Protein 5HAM (pdb70)

B-factor: mean 42.07, std 16.74, range [14.63, 111.94]

Sequence (520 aa):
DYWYTENEITHLLTAQLDEKKFSVQPAITFRNTALTEEMLKDYTAKGEEKNKILAEVQETIKIANLIPDKEERALMLGDAKKREEILKLSDAEREKLKNDLLRGGEAQQQINEDILNRATKDIKDNGKEAAVIPIEMGYGHWTVLVAKYDKKDNQIILTFNDSLGNSINYDGQKLPKLIDKTLGNLPNKPIIIDEQTKQQTDQSACGVFTVDNGIKIAKGQAILSTEESKGEKGLRLREHHAQILTDAMFKQDAQWIRQQDYWYTENEITHLLTAQLDEKKFSVQPAITFRNTALTEEMLKDYTAKGEEKNKILAEVQETIKIANLIPDKEERALMLGDAKKREEILKLSDAEREKLKNDLLRGGEAQQQINEDILNRATKDIKDNGKEAAVIPIEMGYGHWTVLVAKYDKKDNQIILTFNDSLGNSINYDGQKLPKLIDKTLGNLPNKPIIIDEQTKQQTDQSACGVFTVDNGIKIAKGQAILSTEESKGEKGLRLREHHAQILTDAMFKQDAQWIRQQ

InterPro domains:
  IPR038765 Papain-like cysteine peptidase superfamily [SSF54001] (533-668)
  IPR054022 RickCE N-terminal domain [PF22189] (1-162)
  IPR054759 RickCE-like, catalytic domain [PF22179] (551-653)

Organism: Rickettsia bellii (strain RML369-C) (NCBI:txid336407)

Radius of gyration: 22.66 Å; Cα contacts (8 Å, |Δi|>4): 918; chains: 2; bounding box: 70×57×57 Å

Solvent-accessible surface area: 21965 Å² total; per-residue (Å²): 3,64,22,7,29,23,9,8,0,11,9,1,0,78,65,52,10,73,73,178,90,10,16,29,10,31,9,0,26,30,72,36,11,12,5,20,61,66,27,8,103,15,14,48,8,99,56,135,119,49,88,55,22,39,51,95,0,73,88,44,25,130,113,4,70,76,31,133,74,76,109,44,79,37,9,6,14,33,12,4,86,14,22,31,40,4,4,129,60,71,59,65,65,0,63,117,10,27,65,20,12,8,100,2,5,29,9,12,44,68,16,6,20,30,3,0,68,106,0,7,30,7,10,81,110,72,70,49,90,0,0,0,0,0,0,31,0,5,52,6,4,8,1,0,0,0,0,54,51,54,97,125,90,62,23,3,48,0,15,0,1,0,2,23,35,15,40,9,72,20,7,6,54,18,0,24,116,15,4,97,117,22,2,34,148,46,114,57,72,21,80,66,79,32,62,123,22,105,9,42,85,71,10,20,4,0,1,1,0,2,0,16,1,0,14,57,10,1,94,58,106,93,16,16,45,57,124,103,2,127,73,32,59,5,94,136,12,20,110,81,2,8,107,33,3,82,120,82,63,73,80,21,5,57,12,0,122,77,155,88,8,66,24,9,29,25,9,5,0,15,7,0,0,69,57,53,7,96,79,74,21,18,13,33,10,36,9,0,26,26,70,28,14,12,4,22,92,116,27,2,72,14,17,70,1,132,47,82,84,38,92,50,16,36,58,96,0,73,107,23,24,147,84,2,69,142,22,137,65,153,90,46,78,17,2,8,22,40,15,5,100,16,25,26,44,4,4,126,59,56,49,77,71,0,76,94,10,31,61,16,9,8,96,1,6,34,7,12,51,76,12,5,23,34,3,0,69,23,0,13,127,33,9,82,99,85,65,42,120,0,0,0,0,0,0,31,1,2,56,6,5,8,0,0,0,0,1,58,53,70,83,103,54,57,32,2,36,0,6,0,1,1,2,30,12,36,32,9,76,19,6,4,62,18,0,32,69,6,5,85,113,16,3,28,128,44,109,53,150,13,79,64,77,44,75,104,22,101,9,37,91,75,12,20,8,0,2,0,0,2,0,13,0,0,10,46,7,6,92,65,94,93,21,14,41,72,145,99,0,62,67,109,73,7,78,148,15,16,99,89,1,15,123,47,6,81,116,73,65,65,75,18,7,62,14,1,83,62,77,95

Foldseek 3Di:
DLQDDQVLLQLLQVLLDDVLAEAEFRAQEDALDDDDPVVLCLQQPDDPSLVVVLVVLVVQLVCLCVPPPPVSSCVSNVVSVVSNVSSPDDSVVSVVVSVVVVVVVVVSLVVNLVRVVVQVCCQPPVNHQKYKHWYHNHVSQIWIKIWGADPVVRAIEIEIEGQLQDWCCPRNNVPVVSQCVRQVVPPDRHHYHTPSAHQDNDSSLRSLQRNQVRSQVSVVHDGQHNVNSPDCVSVVSLQVSLVSCVVPPNVSSVVSVDDD/DLFADQVLLQVLQVLLDDVLQEAEFRAQEDAQDDDDPVVLCLLVPDDVRLVVVLVVLVVQLVVLCPPPDPVSSCVSNVVSVVSNVSSVDDSVVSVVVSVVVVVVVVVSLVVNLVRVVVQVCCQQPVVHQKYKHWYHHYVLQIWIWMWGADPVVREIEIEIEGQLQDWCCPNNNVRVVSQCVRPVPPPDGHHYHTPSAHQDNDSSLRSLQRNQVRSQVSVVHDGQHNVSSDDCVSVVSLLVSLVSCVVPPNVSSVVNPDDD

Secondary structure (DSSP, 8-state):
--S--HHHHHHHHHHTS-TTTEEEPPPEE--SSPP-HHHHHHHH--HHHHHHHHHHHHHHHHHHTT-SSHHHHHHHHHHHHHHHHHHHS-HHHHHHHHHHHHHHHHHHHHHHHHHHHHHHHHHHHS--SEEEEEEESSTT-EEEEEEEEETTTTEEEEEEE-TTS--TTHHHHHHHHHHHHHHTTSSSPPEEEE--------GGGHHHHHHHHHHHHHTTPPPPPHHHHTTTHHHHHHHHHHHHHHTT-HHHHHHHH---/--S--HHHHHHHHHHHS-TTTEEEPPPEE--SS---HHHHHHHH--THHHHHHHHHHHHHHHHHTT-SSHHHHHHHHHHHHHHHHHTTS-HHHHHHHHHHHHHHHHHHHHHHHHHHHHHHHHHHTS--SEEEEEEESSTT-EEEEEEEEETTTTEEEEEEE-TT---TTHHHHHHHHHHHHHHTTSSSPPEEEE------S-GGGHHHHHHHHHHHHHTT-PPPPTTTTSTTHHHHHHHHHHHHHHTT-HHHHHHHT---

Nearest PDB structures (foldseek):
  5ham-assembly2_B  TM=1.001E+00  e=1.033E-43  Rickettsia bellii
  8efx-assembly1_A  TM=8.939E-01  e=8.221E-10  Orientia tsutsugamushi
  6ups-assembly1_A  TM=8.902E-01  e=2.691E-09  Orientia tsutsugamushi str. Ikeda
  6upu-assembly4_M  TM=8.590E-01  e=1.948E-09  Orientia tsutsugamushi str. Ikeda
  7fiu-assembly1_A  TM=6.830E-01  e=1.889E-04  Wolbachia endosymbiont of Drosophila melanogaster

Structure (mmCIF, N/CA/C/O backbone):
data_5HAM
#
_entry.id   5HAM
#
_cell.length_a   173.496
_cell.length_b   173.496
_cell.length_c   55.516
_cell.angle_alpha   90.00
_cell.angle_beta   90.00
_cell.angle_gamma   120.00
#
_symmetry.space_group_name_H-M   'H 3'
#
loop_
_entity.id
_entity.type
_entity.pdbx_description
1 polymer RickCE
2 water water
#
loop_
_atom_site.group_PDB
_atom_site.id
_atom_site.type_symbol
_atom_site.label_atom_id
_atom_site.label_alt_id
_atom_site.label_comp_id
_atom_site.label_asym_id
_atom_site.label_entity_id
_atom_site.label_seq_id
_atom_site.pdbx_PDB_ins_code
_atom_site.Cartn_x
_atom_site.Cartn_y
_atom_site.Cartn_z
_atom_site.occupancy
_atom_site.B_iso_or_equiv
_atom_site.auth_seq_id
_atom_site.auth_comp_id
_atom_site.auth_asym_id
_atom_site.auth_atom_id
_atom_site.pdbx_PDB_model_num
ATOM 1 N N . ASP A 1 6 ? -31.245 -10.562 -9.797 1.00 45.09 423 ASP A N 1
ATOM 2 C CA . ASP A 1 6 ? -30.584 -9.261 -9.809 1.00 59.57 423 ASP A CA 1
ATOM 3 C C . ASP A 1 6 ? -31.624 -8.144 -9.775 1.00 64.74 423 ASP A C 1
ATOM 4 O O . ASP A 1 6 ? -32.060 -7.716 -8.706 1.00 68.90 423 ASP A O 1
ATOM 9 N N . TYR A 1 7 ? -32.027 -7.676 -10.949 1.00 57.97 424 TYR A N 1
ATOM 10 C CA . TYR A 1 7 ? -33.241 -6.893 -11.021 1.00 42.83 424 TYR A CA 1
ATOM 11 C C . TYR A 1 7 ? -34.416 -7.719 -10.480 1.00 38.35 424 TYR A C 1
ATOM 12 O O . TYR A 1 7 ? -35.242 -7.192 -9.750 1.00 40.58 424 TYR A O 1
ATOM 21 N N . TRP A 1 8 ? -34.474 -9.010 -10.817 1.00 28.35 425 TRP A N 1
ATOM 22 C CA . TRP A 1 8 ? -35.638 -9.827 -10.473 1.00 27.48 425 TRP A CA 1
ATOM 23 C C . TRP A 1 8 ? -35.712 -10.098 -8.985 1.00 29.84 425 TRP A C 1
ATOM 24 O O . TRP A 1 8 ? -34.770 -10.614 -8.401 1.00 35.23 425 TRP A O 1
ATOM 35 N N . TYR A 1 9 ? -36.840 -9.737 -8.381 1.00 29.15 426 TYR A N 1
ATOM 36 C CA . TYR A 1 9 ? -37.075 -9.987 -6.964 1.00 30.84 426 TYR A CA 1
ATOM 37 C C . TYR A 1 9 ? -37.180 -11.476 -6.704 1.00 25.92 426 TYR A C 1
ATOM 38 O O . TYR A 1 9 ? -37.712 -12.222 -7.523 1.00 31.27 426 TYR A O 1
ATOM 47 N N . THR A 1 10 ? -36.707 -11.903 -5.546 1.00 24.71 427 THR A N 1
ATOM 48 C CA . THR A 1 10 ? -36.976 -13.256 -5.103 1.00 30.17 427 THR A CA 1
ATOM 49 C C . THR A 1 10 ? -38.035 -13.191 -4.011 1.00 33.43 427 THR A C 1
ATOM 50 O O . THR A 1 10 ? -38.370 -12.105 -3.527 1.00 39.54 427 THR A O 1
ATOM 54 N N . GLU A 1 11 ? -38.555 -14.352 -3.627 1.00 26.06 428 GLU A N 1
ATOM 55 C CA . GLU A 1 11 ? -39.577 -14.441 -2.590 1.00 28.42 428 GLU A CA 1
ATOM 56 C C . GLU A 1 11 ? -39.123 -13.772 -1.293 1.00 30.12 428 GLU A C 1
ATOM 57 O O . GLU A 1 11 ? -39.928 -13.247 -0.529 1.00 34.23 428 GLU A O 1
ATOM 63 N N . ASN A 1 12 ? -37.819 -13.797 -1.064 1.00 30.65 429 ASN A N 1
ATOM 64 C CA . ASN A 1 12 ? -37.245 -13.291 0.155 1.00 34.82 429 ASN A CA 1
ATOM 65 C C . ASN A 1 12 ? -37.490 -11.796 0.301 1.00 34.20 429 ASN A C 1
ATOM 66 O O . ASN A 1 12 ? -37.924 -11.337 1.351 1.00 33.94 429 ASN A O 1
ATOM 71 N N . GLU A 1 13 ? -37.241 -11.046 -0.766 1.00 34.33 430 GLU A N 1
ATOM 72 C CA . GLU A 1 13 ? -37.482 -9.610 -0.748 1.00 36.08 430 GLU A CA 1
ATOM 73 C C . GLU A 1 13 ? -38.956 -9.299 -0.677 1.00 30.61 430 GLU A C 1
ATOM 74 O O . GLU A 1 13 ? -39.374 -8.413 0.063 1.00 31.31 430 GLU A O 1
ATOM 80 N N . ILE A 1 14 ? -39.737 -10.006 -1.479 1.00 25.39 431 ILE A N 1
ATOM 81 C CA . ILE A 1 14 ? -41.166 -9.748 -1.538 1.00 27.52 431 ILE A CA 1
ATOM 82 C C . ILE A 1 14 ? -41.766 -9.896 -0.135 1.00 31.13 431 ILE A C 1
ATOM 83 O O . ILE A 1 14 ? -42.484 -9.025 0.342 1.00 33.80 431 ILE A O 1
ATOM 88 N N . THR A 1 15 ? -41.404 -10.986 0.528 1.00 28.98 432 THR A N 1
ATOM 89 C CA . THR A 1 15 ? -41.857 -11.290 1.880 1.00 31.46 432 THR A CA 1
ATOM 90 C C . THR A 1 15 ? -41.430 -10.220 2.885 1.00 34.62 432 THR A C 1
ATOM 91 O O . THR A 1 15 ? -42.240 -9.771 3.681 1.00 36.22 432 THR A O 1
ATOM 95 N N . HIS A 1 16 ? -40.172 -9.794 2.827 1.00 37.20 433 HIS A N 1
ATOM 96 C CA . HIS A 1 16 ? -39.671 -8.752 3.734 1.00 41.89 433 HIS A CA 1
ATOM 97 C C . HIS A 1 16 ? -40.325 -7.399 3.492 1.00 35.45 433 HIS A C 1
ATOM 98 O O . HIS A 1 16 ? -40.715 -6.703 4.430 1.00 32.36 433 HIS A O 1
ATOM 105 N N . LEU A 1 17 ? -40.399 -7.016 2.224 1.00 33.30 434 LEU A N 1
ATOM 106 C CA . LEU A 1 17 ? -41.037 -5.775 1.841 1.00 35.68 434 LEU A CA 1
ATOM 107 C C . LEU A 1 17 ? -42.484 -5.732 2.328 1.00 33.08 434 LEU A C 1
ATOM 108 O O . LEU A 1 17 ? -42.941 -4.703 2.830 1.00 36.10 434 LEU A O 1
ATOM 113 N N . LEU A 1 18 ? -43.189 -6.852 2.199 1.00 26.47 435 LEU A N 1
ATOM 114 C CA . LEU A 1 18 ? -44.588 -6.916 2.607 1.00 34.15 435 LEU A CA 1
ATOM 115 C C . LEU A 1 18 ? -44.716 -6.818 4.114 1.00 40.47 435 LEU A C 1
ATOM 116 O O . LEU A 1 18 ? -45.474 -5.995 4.632 1.00 47.93 435 LEU A O 1
ATOM 121 N N . THR A 1 19 ? -43.968 -7.665 4.805 1.00 35.99 436 THR A N 1
ATOM 122 C CA . THR A 1 19 ? -43.918 -7.667 6.261 1.00 38.01 436 THR A CA 1
ATOM 123 C C . THR A 1 19 ? -43.555 -6.296 6.853 1.00 39.37 436 THR A C 1
ATOM 124 O O . THR A 1 19 ? -44.146 -5.862 7.841 1.00 43.36 436 THR A O 1
ATOM 128 N N . ALA A 1 20 ? -42.606 -5.608 6.226 1.00 35.52 437 ALA A N 1
ATOM 129 C CA . ALA A 1 20 ? -42.174 -4.297 6.698 1.00 35.25 437 ALA A CA 1
ATOM 130 C C . ALA A 1 20 ? -43.244 -3.219 6.519 1.00 41.34 437 ALA A C 1
ATOM 131 O O . ALA A 1 20 ? -43.292 -2.243 7.269 1.00 47.96 437 ALA A O 1
ATOM 133 N N . GLN A 1 21 ? -44.109 -3.395 5.531 1.00 35.83 438 GLN A N 1
ATOM 134 C CA . GLN A 1 21 ? -45.094 -2.374 5.238 1.00 33.47 438 GLN A CA 1
ATOM 135 C C . GLN A 1 21 ? -46.511 -2.783 5.625 1.00 35.91 438 GLN A C 1
ATOM 136 O O . GLN A 1 21 ? -47.475 -2.120 5.241 1.00 42.74 438 GLN A O 1
ATOM 142 N N . LEU A 1 22 ? -46.634 -3.874 6.375 1.00 24.86 439 LEU A N 1
ATOM 143 C CA . LEU A 1 22 ? -47.940 -4.344 6.823 1.00 32.04 439 LEU A CA 1
ATOM 144 C C . LEU A 1 22 ? -47.973 -4.652 8.322 1.00 36.88 439 LEU A C 1
ATOM 145 O O . LEU A 1 22 ? -47.156 -5.419 8.820 1.00 42.71 439 LEU A O 1
ATOM 150 N N . ASP A 1 23 ? -48.927 -4.048 9.026 1.00 37.87 440 ASP A N 1
ATOM 151 C CA . ASP A 1 23 ? -49.192 -4.342 10.440 1.00 36.24 440 ASP A CA 1
ATOM 152 C C . ASP A 1 23 ? -49.590 -5.810 10.652 1.00 37.63 440 ASP A C 1
ATOM 153 O O . ASP A 1 23 ? -50.679 -6.240 10.243 1.00 34.76 440 ASP A O 1
ATOM 158 N N . GLU A 1 24 ? -48.713 -6.564 11.312 1.00 38.30 441 GLU A N 1
ATOM 159 C CA . GLU A 1 24 ? -48.886 -8.016 11.452 1.00 38.68 441 GLU A CA 1
ATOM 160 C C . GLU A 1 24 ? -50.104 -8.384 12.295 1.00 39.15 441 GLU A C 1
ATOM 161 O O . GLU A 1 24 ? -50.641 -9.472 12.168 1.00 42.04 441 GLU A O 1
ATOM 163 N N . LYS A 1 25 ? -50.552 -7.463 13.136 1.00 38.07 442 LYS A N 1
ATOM 164 C CA . LYS A 1 25 ? -51.750 -7.683 13.941 1.00 42.73 442 LYS A CA 1
ATOM 165 C C . LYS A 1 25 ? -53.015 -7.740 13.090 1.00 44.48 442 LYS A C 1
ATOM 166 O O . LYS A 1 25 ? -53.991 -8.391 13.449 1.00 54.19 442 LYS A O 1
ATOM 172 N N . LYS A 1 26 ? -52.980 -7.054 11.958 1.00 40.41 443 LYS A N 1
ATOM 173 C CA . LYS A 1 26 ? -54.146 -6.875 11.111 1.00 35.65 443 LYS A CA 1
ATOM 174 C C . LYS A 1 26 ? -54.025 -7.711 9.833 1.00 37.62 443 LYS A C 1
ATOM 175 O O . LYS A 1 26 ? -55.017 -8.200 9.288 1.00 37.36 443 LYS A O 1
ATOM 181 N N . PHE A 1 27 ? -52.793 -7.845 9.350 1.00 35.29 444 PHE A N 1
ATOM 182 C CA . PHE A 1 27 ? -52.522 -8.469 8.061 1.00 32.88 444 PHE A CA 1
ATOM 183 C C . PHE A 1 27 ? -51.556 -9.628 8.220 1.00 31.88 444 PHE A C 1
ATOM 184 O O . PHE A 1 27 ? -50.568 -9.518 8.926 1.00 38.95 444 PHE A O 1
ATOM 192 N N . SER A 1 28 ? -51.838 -10.742 7.563 1.00 34.77 445 SER A N 1
ATOM 193 C CA . SER A 1 28 ? -50.873 -11.839 7.528 1.00 34.56 445 SER A CA 1
ATOM 194 C C . SER A 1 28 ? -50.273 -11.994 6.146 1.00 31.59 445 SER A C 1
ATOM 195 O O . SER A 1 28 ? -50.982 -12.077 5.147 1.00 36.36 445 SER A O 1
ATOM 198 N N . VAL A 1 29 ? -48.954 -12.021 6.104 1.00 25.52 446 VAL A N 1
ATOM 199 C CA . VAL A 1 29 ? -48.236 -12.298 4.884 1.00 26.36 446 VAL A CA 1
ATOM 200 C C . VAL A 1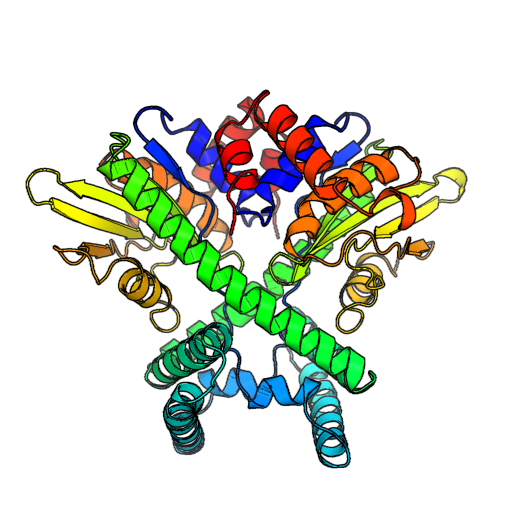 29 ? -47.921 -13.781 4.773 1.00 29.38 446 VAL A C 1
ATOM 201 O O . VAL A 1 29 ? -47.200 -14.330 5.602 1.00 28.40 446 VAL A O 1
ATOM 205 N N . GLN A 1 30 ? -48.450 -14.422 3.735 1.00 28.60 447 GLN A N 1
ATOM 206 C CA . GLN A 1 30 ? -48.255 -15.855 3.543 1.00 23.29 447 GLN A CA 1
ATOM 207 C C . GLN A 1 30 ? -46.985 -16.136 2.759 1.00 26.20 447 GLN A C 1
ATOM 208 O O . GLN A 1 30 ? -46.479 -15.266 2.058 1.00 28.11 447 GLN A O 1
ATOM 214 N N . PRO A 1 31 ? -46.454 -17.357 2.881 1.00 28.24 448 PRO A N 1
ATOM 215 C CA . PRO A 1 31 ? -45.394 -17.785 1.964 1.00 22.17 448 PRO A CA 1
ATOM 216 C C . PRO A 1 31 ? -45.947 -17.910 0.547 1.00 22.72 448 PRO A C 1
ATOM 217 O O . PRO A 1 31 ? -47.152 -18.062 0.380 1.00 21.60 448 PRO A O 1
ATOM 221 N N . ALA A 1 32 ? -45.084 -17.828 -0.458 1.00 16.32 449 ALA A N 1
ATOM 222 C CA . ALA A 1 32 ? -45.544 -17.850 -1.842 1.00 19.63 449 ALA A CA 1
ATOM 223 C C . ALA A 1 32 ? -46.212 -19.141 -2.260 1.00 20.92 449 ALA A C 1
ATOM 224 O O . ALA A 1 32 ? -45.741 -20.231 -1.947 1.00 28.04 449 ALA A O 1
ATOM 226 N N . ILE A 1 33 ? -47.316 -19.002 -2.979 1.00 21.66 450 ILE A N 1
ATOM 227 C CA . ILE A 1 33 ? -47.834 -20.088 -3.778 1.00 24.45 450 ILE A CA 1
ATOM 228 C C . ILE A 1 33 ? -47.049 -20.098 -5.082 1.00 26.38 450 ILE A C 1
ATOM 229 O O . ILE A 1 33 ? -46.876 -19.060 -5.713 1.00 27.05 450 ILE A O 1
ATOM 234 N N . THR A 1 34 ? -46.545 -21.261 -5.469 1.00 22.57 451 THR A N 1
ATOM 235 C CA . THR A 1 34 ? -45.723 -21.363 -6.673 1.00 21.78 451 THR A CA 1
ATOM 236 C C . THR A 1 34 ? -46.249 -22.422 -7.636 1.00 23.89 451 THR A C 1
ATOM 237 O O . THR A 1 34 ? -46.614 -23.532 -7.245 1.00 21.45 451 THR A O 1
ATOM 241 N N . PHE A 1 35 ? -46.304 -22.064 -8.906 1.00 25.34 452 PHE A N 1
ATOM 242 C CA . PHE A 1 35 ? -46.708 -23.006 -9.925 1.00 21.87 452 PHE A CA 1
ATOM 243 C C . PHE A 1 35 ? -45.542 -23.259 -10.849 1.00 27.54 452 PHE A C 1
ATOM 244 O O . PHE A 1 35 ? -44.747 -22.350 -11.140 1.00 32.17 452 PHE A O 1
ATOM 252 N N . ARG A 1 36 ? -45.445 -24.490 -11.331 1.00 24.61 453 ARG A N 1
ATOM 253 C CA . ARG A 1 36 ? -44.544 -24.768 -12.420 1.00 30.42 453 ARG A CA 1
ATOM 254 C C . ARG A 1 36 ? -45.191 -24.156 -13.657 1.00 38.44 453 ARG A C 1
ATOM 255 O O . ARG A 1 36 ? -46.410 -23.962 -13.688 1.00 37.16 453 ARG A O 1
ATOM 263 N N . ASN A 1 37 ? -44.379 -23.812 -14.652 1.00 42.52 454 ASN A N 1
ATOM 264 C CA . ASN A 1 37 ? -44.896 -23.317 -15.930 1.00 46.53 454 ASN A CA 1
ATOM 265 C C . ASN A 1 37 ? -44.905 -24.396 -17.015 1.00 43.46 454 ASN A C 1
ATOM 266 O O . ASN A 1 37 ? -45.568 -24.254 -18.036 1.00 45.56 454 ASN A O 1
ATOM 271 N N . THR A 1 38 ? -44.168 -25.476 -16.783 1.00 43.29 455 THR A N 1
ATOM 272 C CA . THR A 1 38 ? -44.215 -26.628 -17.674 1.00 42.35 455 THR A CA 1
ATOM 273 C C . THR A 1 38 ? -45.152 -27.705 -17.154 1.00 39.15 455 THR A C 1
ATOM 274 O O . THR A 1 38 ? -45.202 -27.989 -15.971 1.00 40.39 455 THR A O 1
ATOM 278 N N . ALA A 1 39 ? -45.903 -28.308 -18.058 1.00 45.78 456 ALA A N 1
ATOM 279 C CA . ALA A 1 39 ? -46.762 -29.409 -17.677 1.00 39.41 456 ALA A CA 1
ATOM 280 C C . ALA A 1 39 ? -45.967 -30.715 -17.683 1.00 37.77 456 ALA A C 1
ATOM 281 O O . ALA A 1 39 ? -45.070 -30.901 -18.497 1.00 35.72 456 ALA A O 1
ATOM 283 N N . LEU A 1 40 ? -46.284 -31.581 -16.733 1.00 35.16 457 LEU A N 1
ATOM 284 C CA . LEU A 1 40 ? -45.793 -32.948 -16.693 1.00 38.35 457 LEU A CA 1
ATOM 285 C C . LEU A 1 40 ? -46.644 -33.822 -17.607 1.00 34.76 457 LEU A C 1
ATOM 286 O O . LEU A 1 40 ? -47.864 -33.841 -17.458 1.00 38.44 457 LEU A O 1
ATOM 291 N N . THR A 1 41 ? -46.009 -34.533 -18.544 1.00 27.84 458 THR A N 1
ATOM 292 C CA . THR A 1 41 ? -46.721 -35.449 -19.431 1.00 26.14 458 THR A CA 1
ATOM 293 C C . THR A 1 41 ? -46.157 -36.869 -19.378 1.00 31.08 458 THR A C 1
ATOM 294 O O . THR A 1 41 ? -44.987 -37.078 -19.056 1.00 28.65 458 THR A O 1
ATOM 298 N N . GLU A 1 42 ? -46.999 -37.835 -19.727 1.00 35.89 459 GLU A N 1
ATOM 299 C CA . GLU A 1 42 ? -46.596 -39.231 -19.821 1.00 41.79 459 GLU A CA 1
ATOM 300 C C . GLU A 1 42 ? -45.413 -39.418 -20.761 1.00 39.21 459 GLU A C 1
ATOM 301 O O . GLU A 1 42 ? -44.586 -40.283 -20.535 1.00 38.70 459 GLU A O 1
ATOM 307 N N . GLU A 1 43 ? -45.344 -38.611 -21.817 1.00 36.38 460 GLU A N 1
ATOM 308 C CA . GLU A 1 43 ? -44.238 -38.692 -22.768 1.00 34.65 460 GLU A CA 1
ATOM 309 C C . GLU A 1 43 ? -42.926 -38.172 -22.167 1.00 36.57 460 GLU A C 1
ATOM 310 O O . GLU A 1 43 ? -41.863 -38.751 -22.384 1.00 33.86 460 GLU A O 1
ATOM 312 N N . MET A 1 44 ? -43.008 -37.095 -21.390 1.00 36.82 461 MET A N 1
ATOM 313 C CA . MET A 1 44 ? -41.823 -36.582 -20.725 1.00 32.76 461 MET A CA 1
ATOM 314 C C . MET A 1 44 ? -41.234 -37.640 -19.795 1.00 27.81 461 MET A C 1
ATOM 315 O O . MET A 1 44 ? -40.022 -37.825 -19.758 1.00 24.98 461 MET A O 1
ATOM 320 N N . LEU A 1 45 ? -42.094 -38.347 -19.066 1.00 28.91 462 LEU A N 1
ATOM 321 C CA . LEU A 1 45 ? -41.635 -39.318 -18.072 1.00 31.75 462 LEU A CA 1
ATOM 322 C C . LEU A 1 45 ? -40.960 -40.551 -18.687 1.00 33.86 462 LEU A C 1
ATOM 323 O O . LEU A 1 45 ? -40.255 -41.298 -17.993 1.00 32.19 462 LEU A O 1
ATOM 328 N N . LYS A 1 46 ? -41.161 -40.757 -19.988 1.00 29.94 463 LYS A N 1
ATOM 329 C CA . LYS A 1 46 ? -40.493 -41.863 -20.682 1.00 33.05 463 LYS A CA 1
ATOM 330 C C . LYS A 1 46 ? -38.972 -41.702 -20.661 1.00 29.38 463 LYS A C 1
ATOM 331 O O . LYS A 1 46 ? -38.240 -42.671 -20.834 1.00 33.22 463 LYS A O 1
ATOM 337 N N . ASP A 1 47 ? -38.507 -40.483 -20.401 1.00 24.16 464 ASP A N 1
ATOM 338 C CA . ASP A 1 47 ? -37.086 -40.228 -20.202 1.00 28.83 464 ASP A CA 1
ATOM 339 C C . ASP A 1 47 ? -36.591 -41.024 -19.001 1.00 32.19 464 ASP A C 1
ATOM 340 O O . ASP A 1 47 ? -35.394 -41.304 -18.889 1.00 27.80 464 ASP A O 1
ATOM 345 N N . TYR A 1 48 ? -37.510 -41.345 -18.085 1.00 20.28 465 TYR A N 1
ATOM 346 C CA . TYR A 1 48 ? -37.173 -42.123 -16.900 1.00 24.98 465 TYR A CA 1
ATOM 347 C C . TYR A 1 48 ? -37.598 -43.598 -16.990 1.00 26.66 465 TYR A C 1
ATOM 348 O O . TYR A 1 48 ? -36.965 -44.456 -16.386 1.00 34.40 465 TYR A O 1
ATOM 357 N N . THR A 1 49 ? -38.658 -43.890 -17.743 1.00 26.33 466 THR A N 1
ATOM 358 C CA . THR A 1 49 ? -39.268 -45.222 -17.713 1.00 25.49 466 THR A CA 1
ATOM 359 C C . THR A 1 49 ? -38.984 -46.098 -18.928 1.00 29.28 466 THR A C 1
ATOM 360 O O . THR A 1 49 ? -39.120 -47.320 -18.847 1.00 37.84 466 THR A O 1
ATOM 364 N N . ALA A 1 50 ? -38.618 -45.484 -20.052 1.00 26.94 467 ALA A N 1
ATOM 365 C CA . ALA A 1 50 ? -38.327 -46.236 -21.272 1.00 25.59 467 ALA A CA 1
ATOM 366 C C . ALA A 1 50 ? -37.093 -47.101 -21.115 1.00 31.29 467 ALA A C 1
ATOM 367 O O . ALA A 1 50 ? -36.071 -46.684 -20.563 1.00 29.67 467 ALA A O 1
ATOM 369 N N . LYS A 1 51 ? -37.213 -48.329 -21.592 1.00 29.22 468 LYS A N 1
ATOM 370 C CA . LYS A 1 51 ? -36.152 -49.306 -21.495 1.00 31.37 468 LYS A CA 1
ATOM 371 C C . LYS A 1 51 ? -35.952 -49.902 -22.886 1.00 39.05 468 LYS A C 1
ATOM 372 O O . LYS A 1 51 ? -36.782 -49.688 -23.783 1.00 37.99 468 LYS A O 1
ATOM 378 N N . GLY A 1 52 ? -34.846 -50.616 -23.074 1.00 38.04 469 GLY A N 1
ATOM 379 C CA . GLY A 1 52 ? -34.597 -51.317 -24.321 1.00 42.19 469 GLY A CA 1
ATOM 380 C C . GLY A 1 52 ? -34.646 -50.447 -25.562 1.00 44.32 469 GLY A C 1
ATOM 381 O O . GLY A 1 52 ? -33.964 -49.428 -25.658 1.00 50.02 469 GLY A O 1
ATOM 382 N N . GLU A 1 53 ? -35.469 -50.841 -26.522 1.00 40.99 470 GLU A N 1
ATOM 383 C CA . GLU A 1 53 ? -35.495 -50.134 -27.788 1.00 40.22 470 GLU A CA 1
ATOM 384 C C . GLU A 1 53 ? -36.183 -48.781 -27.688 1.00 41.44 470 GLU A C 1
ATOM 385 O O . GLU A 1 53 ? -35.735 -47.822 -28.312 1.00 46.79 470 GLU A O 1
ATOM 391 N N . GLU A 1 54 ? -37.272 -48.699 -26.924 1.00 38.87 471 GLU A N 1
ATOM 392 C CA . GLU A 1 54 ? -37.937 -47.408 -26.699 1.00 39.46 471 GLU A CA 1
ATOM 393 C C . GLU A 1 54 ? -36.919 -46.408 -26.133 1.00 41.15 471 GLU A C 1
ATOM 394 O O . GLU A 1 54 ? -36.811 -45.280 -26.609 1.00 42.51 471 GLU A O 1
ATOM 400 N N . LYS A 1 55 ? -36.151 -46.845 -25.137 1.00 40.12 472 LYS A N 1
ATOM 401 C CA . LYS A 1 55 ? -35.084 -46.018 -24.591 1.00 38.37 472 LYS A CA 1
ATOM 402 C C . LYS A 1 55 ? -34.026 -45.631 -25.645 1.00 35.37 472 LYS A C 1
ATOM 403 O O . LYS A 1 55 ? -33.573 -44.491 -25.691 1.00 29.80 472 LYS A O 1
ATOM 409 N N . ASN A 1 56 ? -33.639 -46.573 -26.493 1.00 40.59 473 ASN A N 1
ATOM 410 C CA . ASN A 1 56 ? -32.605 -46.294 -27.475 1.00 43.23 473 ASN A CA 1
ATOM 411 C C . ASN A 1 56 ? -33.067 -45.238 -28.470 1.00 36.80 473 ASN A C 1
ATOM 412 O O . ASN A 1 56 ? -32.287 -44.398 -28.930 1.00 37.87 473 ASN A O 1
ATOM 417 N N . LYS A 1 57 ? -34.354 -45.272 -28.779 1.00 29.32 474 LYS A N 1
ATOM 418 C CA . LYS A 1 57 ? -34.919 -44.342 -29.731 1.00 33.30 474 LYS A CA 1
ATOM 419 C C . LYS A 1 57 ? -34.905 -42.932 -29.166 1.00 39.89 474 LYS A C 1
ATOM 420 O O . LYS A 1 57 ? -34.634 -41.963 -29.878 1.00 47.55 474 LYS A O 1
ATOM 422 N N . ILE A 1 58 ? -35.192 -42.817 -27.878 1.00 38.28 475 ILE A N 1
ATOM 423 C CA . ILE A 1 58 ? -35.197 -41.514 -27.236 1.00 33.32 475 ILE A CA 1
ATOM 424 C C . ILE A 1 58 ? -33.778 -40.938 -27.134 1.00 31.79 475 ILE A C 1
ATOM 425 O O . ILE A 1 58 ? -33.548 -39.773 -27.462 1.00 31.20 475 ILE A O 1
ATOM 430 N N . LEU A 1 59 ? -32.827 -41.763 -26.713 1.00 31.39 476 LEU A N 1
ATOM 431 C CA . LEU A 1 59 ? -31.439 -41.328 -26.628 1.00 35.13 476 LEU A CA 1
ATOM 432 C C . LEU A 1 59 ? -30.981 -40.806 -27.991 1.00 33.59 476 LEU A C 1
ATOM 433 O O . LEU A 1 59 ? -30.349 -39.753 -28.103 1.00 29.06 476 LEU A O 1
ATOM 438 N N . ALA A 1 60 ? -31.354 -41.544 -29.025 1.00 30.87 477 ALA A N 1
ATOM 439 C CA . ALA A 1 60 ? -31.072 -41.156 -30.397 1.00 33.65 477 ALA A CA 1
ATOM 440 C C . ALA A 1 60 ? -31.618 -39.772 -30.731 1.00 33.82 477 ALA A C 1
ATOM 441 O O . ALA A 1 60 ? -30.886 -38.933 -31.253 1.00 43.12 477 ALA A O 1
ATOM 443 N N . GLU A 1 61 ? -32.888 -39.516 -30.431 1.00 28.37 478 GLU A N 1
ATOM 444 C CA . GLU A 1 61 ? -33.444 -38.205 -30.744 1.00 32.54 478 GLU A CA 1
ATOM 445 C C . GLU A 1 61 ? -32.775 -37.091 -29.921 1.00 36.54 478 GLU A C 1
ATOM 446 O O . GLU A 1 61 ? -32.553 -35.982 -30.420 1.00 39.55 478 GLU A O 1
ATOM 452 N N . VAL A 1 62 ? -32.420 -37.399 -28.674 1.00 26.00 479 VAL A N 1
ATOM 453 C CA . VAL A 1 62 ? -31.775 -36.412 -27.821 1.00 29.56 479 VAL A CA 1
ATOM 454 C C . VAL A 1 62 ? -30.449 -35.986 -28.430 1.00 30.71 479 VAL A C 1
ATOM 455 O O . VAL A 1 62 ? -30.139 -34.797 -28.503 1.00 23.52 479 VAL A O 1
ATOM 459 N N . GLN A 1 63 ? -29.686 -36.971 -28.885 1.00 30.06 480 GLN A N 1
ATOM 460 C CA . GLN A 1 63 ? -28.366 -36.733 -29.442 1.00 37.08 480 GLN A CA 1
ATOM 461 C C . GLN A 1 63 ? -28.452 -35.904 -30.727 1.00 40.63 480 GLN A C 1
ATOM 462 O O . GLN A 1 63 ? -27.521 -35.160 -31.068 1.00 45.11 480 GLN A O 1
ATOM 468 N N . GLU A 1 64 ? -29.576 -36.030 -31.424 1.00 32.01 481 GLU A N 1
ATOM 469 C CA . GLU A 1 64 ? -29.797 -35.290 -32.655 1.00 38.05 481 GLU A CA 1
ATOM 470 C C . GLU A 1 64 ? -30.172 -33.853 -32.318 1.00 38.10 481 GLU A C 1
ATOM 471 O O . GLU A 1 64 ? -29.710 -32.915 -32.955 1.00 38.69 481 GLU A O 1
ATOM 477 N N . THR A 1 65 ? -31.016 -33.700 -31.308 1.00 34.75 482 THR A N 1
ATOM 478 C CA . THR A 1 65 ? -31.390 -32.398 -30.807 1.00 37.35 482 THR A CA 1
ATOM 479 C C . THR A 1 65 ? -30.168 -31.583 -30.441 1.00 45.65 482 THR A C 1
ATOM 480 O O . THR A 1 65 ? -30.036 -30.429 -30.852 1.00 53.13 482 THR A O 1
ATOM 484 N N . ILE A 1 66 ? -29.280 -32.199 -29.664 1.00 40.79 483 ILE A N 1
ATOM 485 C CA . ILE A 1 66 ? -28.037 -31.572 -29.258 1.00 35.45 483 ILE A CA 1
ATOM 486 C C . ILE A 1 66 ? -27.342 -31.025 -30.481 1.00 36.91 483 ILE A C 1
ATOM 487 O O . ILE A 1 66 ? -26.888 -29.888 -30.485 1.00 37.70 483 ILE A O 1
ATOM 492 N N . LYS A 1 67 ? -27.294 -31.838 -31.530 1.00 40.63 484 LYS A N 1
ATOM 493 C CA . LYS A 1 67 ? -26.668 -31.435 -32.779 1.00 42.74 484 LYS A CA 1
ATOM 494 C C . LYS A 1 67 ? -27.355 -30.233 -33.446 1.00 53.63 484 LYS A C 1
ATOM 495 O O . LYS A 1 67 ? -26.692 -29.413 -34.076 1.00 60.56 484 LYS A O 1
ATOM 501 N N . ILE A 1 68 ? -28.669 -30.110 -33.285 1.00 53.81 485 ILE A N 1
ATOM 502 C CA . ILE A 1 68 ? -29.397 -28.996 -33.884 1.00 57.80 485 ILE A CA 1
ATOM 503 C C . ILE A 1 68 ? -29.478 -27.804 -32.931 1.00 64.80 485 ILE A C 1
ATOM 504 O O . ILE A 1 68 ? -29.281 -26.660 -33.344 1.00 67.57 485 ILE A O 1
ATOM 509 N N . ALA A 1 69 ? -29.775 -28.076 -31.659 1.00 59.05 486 ALA A N 1
ATOM 510 C CA . ALA A 1 69 ? -29.878 -27.029 -30.642 1.00 55.40 486 ALA A CA 1
ATOM 511 C C . ALA A 1 69 ? -28.619 -26.180 -30.613 1.00 53.95 486 ALA A C 1
ATOM 512 O O . ALA A 1 69 ? -28.659 -24.986 -30.322 1.00 56.29 486 ALA A O 1
ATOM 514 N N . ASN A 1 70 ? -27.500 -26.808 -30.931 1.00 50.11 487 ASN A N 1
ATOM 515 C CA . ASN A 1 70 ? -26.263 -26.085 -31.152 1.00 54.31 487 ASN A CA 1
ATOM 516 C C . ASN A 1 70 ? -26.394 -24.946 -32.171 1.00 50.60 487 ASN A C 1
ATOM 517 O O . ASN A 1 70 ? -25.654 -23.971 -32.105 1.00 53.94 487 ASN A O 1
ATOM 522 N N . LEU A 1 71 ? -27.328 -25.073 -33.112 1.00 50.13 488 LEU A N 1
ATOM 523 C CA . LEU A 1 71 ? -27.418 -24.142 -34.241 1.00 49.02 488 LEU A CA 1
ATOM 524 C C . LEU A 1 71 ? -28.397 -22.986 -34.033 1.00 59.01 488 LEU A C 1
ATOM 525 O O . LEU A 1 71 ? -28.416 -22.060 -34.832 1.00 62.15 488 LEU A O 1
ATOM 527 N N . ILE A 1 72 ? -29.213 -23.047 -32.976 1.00 56.91 489 ILE A N 1
ATOM 528 C CA . ILE A 1 72 ? -30.195 -21.997 -32.685 1.00 50.42 489 ILE A CA 1
ATOM 529 C C . ILE A 1 72 ? -29.513 -20.633 -32.606 1.00 55.32 489 ILE A C 1
ATOM 530 O O . ILE A 1 72 ? -28.555 -20.452 -31.851 1.00 60.65 489 ILE A O 1
ATOM 535 N N . PRO A 1 73 ? -30.000 -19.666 -33.390 1.00 53.01 490 PRO A N 1
ATOM 536 C CA . PRO A 1 73 ? -29.261 -18.407 -33.557 1.00 59.74 490 PRO A CA 1
ATOM 537 C C . PRO A 1 73 ? -29.247 -17.518 -32.301 1.00 63.22 490 PRO A C 1
ATOM 538 O O . PRO A 1 73 ? -28.188 -16.984 -31.958 1.00 68.49 490 PRO A O 1
ATOM 542 N N . ASP A 1 74 ? -30.387 -17.374 -31.628 1.00 52.63 491 ASP A N 1
ATOM 543 C CA . ASP A 1 74 ? -30.436 -16.666 -30.354 1.00 48.92 491 ASP A CA 1
ATOM 544 C C . ASP A 1 74 ? -29.552 -17.379 -29.334 1.00 50.01 491 ASP A C 1
ATOM 545 O O . ASP A 1 74 ? -29.767 -18.560 -29.033 1.00 48.27 491 ASP A O 1
ATOM 550 N N . LYS A 1 75 ? -28.571 -16.652 -28.799 1.00 50.51 492 LYS A N 1
ATOM 551 C CA . LYS A 1 75 ? -27.570 -17.221 -27.892 1.00 48.95 492 LYS A CA 1
ATOM 552 C C . LYS A 1 75 ? -28.156 -17.730 -26.575 1.00 41.33 492 LYS A C 1
ATOM 553 O O . LYS A 1 75 ? -27.750 -18.783 -26.075 1.00 42.03 492 LYS A O 1
ATOM 555 N N . GLU A 1 76 ? -29.114 -16.988 -26.028 1.00 31.71 493 GLU A N 1
ATOM 556 C CA . GLU A 1 76 ? -29.706 -17.324 -24.739 1.00 36.39 493 GLU A CA 1
ATOM 557 C C . GLU A 1 76 ? -30.631 -18.509 -24.884 1.00 32.16 493 GLU A C 1
ATOM 558 O O . GLU A 1 76 ? -30.651 -19.399 -24.040 1.00 31.41 493 GLU A O 1
ATOM 564 N N . GLU A 1 77 ? -31.400 -18.514 -25.965 1.00 38.62 494 GLU A N 1
ATOM 565 C CA . GLU A 1 77 ? -32.331 -19.599 -26.229 1.00 37.43 494 GLU A CA 1
ATOM 566 C C . GLU A 1 77 ? -31.557 -20.879 -26.535 1.00 32.26 494 GLU A C 1
ATOM 567 O O . GLU A 1 77 ? -31.946 -21.961 -26.125 1.00 35.70 494 GLU A O 1
ATOM 573 N N . ARG A 1 78 ? -30.440 -20.730 -27.236 1.00 34.11 495 ARG A N 1
ATOM 574 C CA . ARG A 1 78 ? -29.594 -21.849 -27.609 1.00 36.95 495 ARG A CA 1
ATOM 575 C C . ARG A 1 78 ? -29.052 -22.546 -26.367 1.00 37.54 495 ARG A C 1
ATOM 576 O O . ARG A 1 78 ? -29.130 -23.767 -26.244 1.00 36.66 495 ARG A O 1
ATOM 584 N N . ALA A 1 79 ? -28.518 -21.753 -25.445 1.00 37.46 496 ALA A N 1
ATOM 585 C CA . ALA A 1 79 ? -27.903 -22.263 -24.225 1.00 33.58 496 ALA A CA 1
ATOM 586 C C . ALA A 1 79 ? -28.908 -23.011 -23.365 1.00 34.70 496 ALA A C 1
ATOM 587 O O . ALA A 1 79 ? -28.579 -24.038 -22.752 1.00 35.77 496 ALA A O 1
ATOM 589 N N . LEU A 1 80 ? -30.135 -22.498 -23.328 1.00 26.21 497 LEU A N 1
ATOM 590 C CA . LEU A 1 80 ? -31.189 -23.131 -22.551 1.00 22.98 497 LEU A CA 1
ATOM 591 C C . LEU A 1 80 ? -31.585 -24.472 -23.173 1.00 26.51 497 LEU A C 1
ATOM 592 O O . LEU A 1 80 ? -31.617 -25.493 -22.499 1.00 30.30 497 LEU A O 1
ATOM 597 N N . MET A 1 81 ? -31.864 -24.480 -24.471 1.00 24.74 498 MET A N 1
ATOM 598 C CA . MET A 1 81 ? -32.314 -25.710 -25.109 1.00 23.72 498 M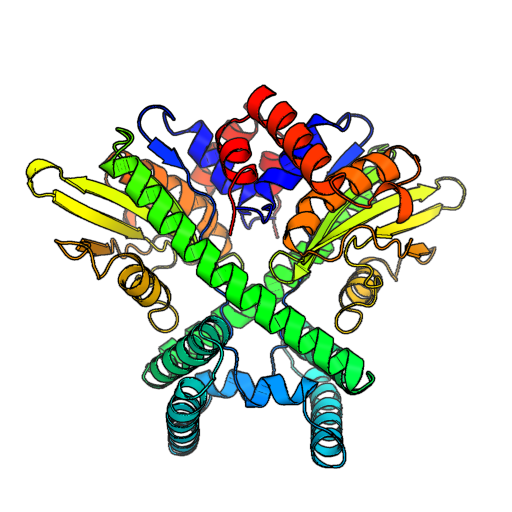ET A CA 1
ATOM 599 C C . MET A 1 81 ? -31.197 -26.765 -25.128 1.00 30.35 498 MET A C 1
ATOM 600 O O . MET A 1 81 ? -31.438 -27.956 -24.911 1.00 31.02 498 MET A O 1
ATOM 605 N N . LEU A 1 82 ? -29.973 -26.311 -25.361 1.00 29.64 499 LEU A N 1
ATOM 606 C CA . LEU A 1 82 ? -28.826 -27.195 -25.427 1.00 27.48 499 LEU A CA 1
ATOM 607 C C . LEU A 1 82 ? -28.516 -27.769 -24.047 1.00 31.69 499 LEU A C 1
ATOM 608 O O . LEU A 1 82 ? -28.290 -28.968 -23.895 1.00 32.70 499 LEU A O 1
ATOM 613 N N . GLY A 1 83 ? -28.528 -26.915 -23.032 1.00 32.36 500 GLY A N 1
ATOM 614 C CA . GLY A 1 83 ? -28.261 -27.380 -21.684 1.00 22.73 500 GLY A CA 1
ATOM 615 C C . GLY A 1 83 ? -29.264 -28.445 -21.275 1.00 30.74 500 GLY A C 1
ATOM 616 O O . GLY A 1 83 ? -28.906 -29.473 -20.719 1.00 41.84 500 GLY A O 1
ATOM 617 N N . ASP A 1 84 ? -30.532 -28.217 -21.582 1.00 29.75 501 ASP A N 1
ATOM 618 C CA . ASP A 1 84 ? -31.550 -29.214 -21.291 1.00 24.40 501 ASP A CA 1
ATOM 619 C C . ASP A 1 84 ? -31.407 -30.528 -22.094 1.00 26.67 501 ASP A C 1
ATOM 620 O O . ASP A 1 84 ? -31.695 -31.612 -21.572 1.00 24.08 501 ASP A O 1
ATOM 625 N N . ALA A 1 85 ? -30.964 -30.445 -23.344 1.00 19.45 502 ALA A N 1
ATOM 626 C CA . ALA A 1 85 ? -30.756 -31.668 -24.120 1.00 23.41 502 ALA A CA 1
ATOM 627 C C . ALA A 1 85 ? -29.626 -32.483 -23.514 1.00 24.61 502 ALA A C 1
ATOM 628 O O . ALA A 1 85 ? -29.741 -33.694 -23.345 1.00 26.05 502 ALA A O 1
ATOM 630 N N . LYS A 1 86 ? -28.541 -31.801 -23.170 1.00 23.84 503 LYS A N 1
ATOM 631 C CA . LYS A 1 86 ? -27.409 -32.455 -22.542 1.00 23.01 503 LYS A CA 1
ATOM 632 C C . LYS A 1 86 ? -27.802 -33.098 -21.224 1.00 28.01 503 LYS A C 1
ATOM 633 O O . LYS A 1 86 ? -27.377 -34.216 -20.920 1.00 33.19 503 LYS A O 1
ATOM 639 N N . LYS A 1 87 ? -28.643 -32.414 -20.457 1.00 22.88 504 LYS A N 1
ATOM 640 C CA . LYS A 1 87 ? -29.099 -32.979 -19.199 1.00 26.46 504 LYS A CA 1
ATOM 641 C C . LYS A 1 87 ? -29.915 -34.248 -19.443 1.00 29.91 504 LYS A C 1
ATOM 642 O O . LYS A 1 87 ? -29.781 -35.242 -18.715 1.00 28.76 504 LYS A O 1
ATOM 648 N N . ARG A 1 88 ? -30.754 -34.203 -20.474 1.00 29.83 505 ARG A N 1
ATOM 649 C CA . ARG A 1 88 ? -31.554 -35.355 -20.857 1.00 25.72 505 ARG A CA 1
ATOM 650 C C . ARG A 1 88 ? -30.670 -36.513 -21.300 1.00 28.78 505 ARG A C 1
ATOM 651 O O . ARG A 1 88 ? -30.943 -37.669 -20.978 1.00 27.51 505 ARG A O 1
ATOM 659 N N . GLU A 1 89 ? -29.606 -36.205 -22.033 1.00 28.44 506 GLU A N 1
ATOM 660 C CA . GLU A 1 89 ? -28.687 -37.250 -22.426 1.00 27.57 506 GLU A CA 1
ATOM 661 C C . GLU A 1 89 ? -28.106 -37.931 -21.182 1.00 28.39 506 GLU A C 1
ATOM 662 O O . GLU A 1 89 ? -27.970 -39.145 -21.155 1.00 31.59 506 GLU A O 1
ATOM 668 N N . GLU A 1 90 ? -27.788 -37.151 -20.151 1.00 19.68 507 GLU A N 1
ATOM 669 C CA . GLU A 1 90 ? -27.198 -37.707 -18.938 1.00 24.41 507 GLU A CA 1
ATOM 670 C C . GLU A 1 90 ? -28.182 -38.628 -18.247 1.00 22.54 507 GLU A C 1
ATOM 671 O O . GLU A 1 90 ? -27.813 -39.697 -17.757 1.00 29.51 507 GLU A O 1
ATOM 677 N N . ILE A 1 91 ? -29.432 -38.199 -18.203 1.00 19.03 508 ILE A N 1
ATOM 678 C CA . ILE A 1 91 ? -30.477 -38.976 -17.565 1.00 23.79 508 ILE A CA 1
ATOM 679 C C . ILE A 1 91 ? -30.661 -40.312 -18.266 1.00 25.51 508 ILE A C 1
ATOM 680 O O . ILE A 1 91 ? -30.759 -41.348 -17.618 1.00 27.53 508 ILE A O 1
ATOM 685 N N . LEU A 1 92 ? -30.664 -40.293 -19.591 1.00 24.03 509 LEU A N 1
ATOM 686 C CA . LEU A 1 92 ? -30.883 -41.518 -20.344 1.00 33.58 509 LEU A CA 1
ATOM 687 C C . LEU A 1 92 ? -29.725 -42.488 -20.201 1.00 31.97 509 LEU A C 1
ATOM 688 O O . LEU A 1 92 ? -29.892 -43.686 -20.414 1.00 36.37 509 LEU A O 1
ATOM 693 N N . LYS A 1 93 ? -28.560 -41.968 -19.834 1.00 27.97 510 LYS A N 1
ATOM 694 C CA . LYS A 1 93 ? -27.384 -42.809 -19.595 1.00 31.05 510 LYS A CA 1
ATOM 695 C C . LYS A 1 93 ? -27.363 -43.505 -18.220 1.00 28.20 510 LYS A C 1
ATOM 696 O O . LYS A 1 93 ? -26.584 -44.421 -18.013 1.00 32.33 510 LYS A O 1
ATOM 702 N N . LEU A 1 94 ? -28.196 -43.066 -17.289 1.00 21.35 511 LEU A N 1
ATOM 703 C CA . LEU A 1 94 ? -28.258 -43.684 -15.972 1.00 23.58 511 LEU A CA 1
ATOM 704 C C . LEU A 1 94 ? -28.845 -45.094 -15.986 1.00 24.77 511 LEU A C 1
ATOM 705 O O . LEU A 1 94 ? -29.469 -45.504 -16.952 1.00 25.24 511 LEU A O 1
ATOM 710 N N . SER A 1 95 ? -28.655 -45.820 -14.891 1.00 26.94 512 SER A N 1
ATOM 711 C CA . SER A 1 95 ? -29.285 -47.116 -14.713 1.00 30.28 512 SER A CA 1
ATOM 712 C C . SER A 1 95 ? -30.802 -46.968 -14.608 1.00 34.57 512 SER A C 1
ATOM 713 O O . SER A 1 95 ? -31.302 -45.940 -14.135 1.00 33.13 512 SER A O 1
ATOM 716 N N . ASP A 1 96 ? -31.528 -48.000 -15.040 1.00 29.73 513 ASP A N 1
ATOM 717 C CA . ASP A 1 96 ? -32.988 -48.004 -14.967 1.00 27.09 513 ASP A CA 1
ATOM 718 C C . ASP A 1 96 ? -33.476 -47.692 -13.557 1.00 30.97 513 ASP A C 1
ATOM 719 O O . ASP A 1 96 ? -34.444 -46.942 -13.365 1.00 31.46 513 ASP A O 1
ATOM 724 N N . ALA A 1 97 ? -32.780 -48.256 -12.576 1.00 33.26 514 ALA A N 1
ATOM 725 C CA . ALA A 1 97 ? -33.112 -48.043 -11.176 1.00 37.85 514 ALA A CA 1
ATOM 726 C C . ALA A 1 97 ? -32.952 -46.580 -10.766 1.00 42.88 514 ALA A C 1
ATOM 727 O O . ALA A 1 97 ? -33.790 -46.039 -10.050 1.00 45.48 514 ALA A O 1
ATOM 729 N N . GLU A 1 98 ? -31.890 -45.928 -11.224 1.00 41.21 515 GLU A N 1
ATOM 730 C CA . GLU A 1 98 ? -31.708 -44.535 -10.852 1.00 33.15 515 GLU A CA 1
ATOM 731 C C . GLU A 1 98 ? -32.659 -43.628 -11.616 1.00 28.44 515 GLU A C 1
ATOM 732 O O . GLU A 1 98 ? -33.083 -42.594 -11.103 1.00 30.54 515 GLU A O 1
ATOM 738 N N . ARG A 1 99 ? -33.017 -44.015 -12.836 1.00 24.19 516 ARG A N 1
ATOM 739 C CA . ARG A 1 99 ? -33.944 -43.197 -13.591 1.00 24.45 516 ARG A CA 1
ATOM 740 C C . ARG A 1 99 ? -35.300 -43.251 -12.901 1.00 30.52 516 ARG A C 1
ATOM 741 O O . ARG A 1 99 ? -36.001 -42.235 -12.792 1.00 27.79 516 ARG A O 1
ATOM 749 N N . GLU A 1 100 ? -35.638 -44.434 -12.396 1.00 29.50 517 GLU A N 1
ATOM 750 C CA . GLU A 1 100 ? -36.851 -44.621 -11.609 1.00 33.94 517 GLU A CA 1
ATOM 751 C C . GLU A 1 100 ? -36.916 -43.739 -10.345 1.00 31.75 517 GLU A C 1
ATOM 752 O O . GLU A 1 100 ? -37.953 -43.117 -10.079 1.00 25.37 517 GLU A O 1
ATOM 758 N N . LYS A 1 101 ? -35.821 -43.672 -9.581 1.00 27.66 518 LYS A N 1
ATOM 759 C CA . LYS A 1 101 ? -35.775 -42.820 -8.380 1.00 25.79 518 LYS A CA 1
ATOM 760 C C . LYS A 1 101 ? -35.924 -41.352 -8.757 1.00 28.09 518 LYS A C 1
ATOM 761 O O . LYS A 1 101 ? -36.588 -40.575 -8.078 1.00 29.01 518 LYS A O 1
ATOM 767 N N . LEU A 1 102 ? -35.284 -40.977 -9.855 1.00 25.04 519 LEU A N 1
ATOM 768 C CA . LEU A 1 102 ? -35.331 -39.608 -10.320 1.00 26.68 519 LEU A CA 1
ATOM 769 C C . LEU A 1 102 ? -36.779 -39.225 -10.622 1.00 26.07 519 LEU A C 1
ATOM 770 O O . LEU A 1 102 ? -37.249 -38.168 -10.216 1.00 29.23 519 LEU A O 1
ATOM 775 N N . LYS A 1 103 ? -37.484 -40.115 -11.316 1.00 29.40 520 LYS A N 1
ATOM 776 C CA . LYS A 1 103 ? -38.894 -39.930 -11.642 1.00 25.23 520 LYS A CA 1
ATOM 777 C C . LYS A 1 103 ? -39.742 -39.783 -10.387 1.00 27.48 520 LYS A C 1
ATOM 778 O O . LYS A 1 103 ? -40.632 -38.924 -10.314 1.00 29.79 520 LYS A O 1
ATOM 784 N N . ASN A 1 104 ? -39.466 -40.625 -9.397 1.00 30.28 521 ASN A N 1
ATOM 785 C CA . ASN A 1 104 ? -40.215 -40.576 -8.145 1.00 28.84 521 ASN A CA 1
ATOM 786 C C . ASN A 1 104 ? -39.956 -39.288 -7.387 1.00 27.33 521 ASN A C 1
ATOM 787 O O . ASN A 1 104 ? -40.885 -38.715 -6.825 1.00 30.87 521 ASN A O 1
ATOM 792 N N . ASP A 1 105 ? -38.703 -38.831 -7.391 1.00 23.14 522 ASP A N 1
ATOM 793 C CA . ASP A 1 105 ? -38.349 -37.532 -6.800 1.00 29.57 522 ASP A CA 1
ATOM 794 C C . ASP A 1 105 ? -39.167 -36.426 -7.451 1.00 31.43 522 ASP A C 1
ATOM 795 O O . ASP A 1 105 ? -39.747 -35.582 -6.771 1.00 35.79 522 ASP A O 1
ATOM 800 N N . LEU A 1 106 ? -39.192 -36.441 -8.778 1.00 27.64 523 LEU A N 1
ATOM 801 C CA . LEU A 1 106 ? -39.936 -35.461 -9.549 1.00 30.03 523 LEU A CA 1
ATOM 802 C C . LEU A 1 106 ? -41.424 -35.487 -9.172 1.00 28.53 523 LEU A C 1
ATOM 803 O O . LEU A 1 106 ? -42.044 -34.453 -8.967 1.00 26.14 523 LEU A O 1
ATOM 808 N N . LEU A 1 107 ? -41.985 -36.680 -9.066 1.00 31.04 524 LEU A N 1
ATOM 809 C CA . LEU A 1 107 ? -43.396 -36.795 -8.746 1.00 36.78 524 LEU A CA 1
ATOM 810 C C . LEU A 1 107 ? -43.648 -36.370 -7.313 1.00 29.60 524 LEU A C 1
ATOM 811 O O . LEU A 1 107 ? -44.660 -35.760 -7.037 1.00 32.29 524 LEU A O 1
ATOM 816 N N . ARG A 1 108 ? -42.724 -36.696 -6.411 1.00 21.69 525 ARG A N 1
ATOM 817 C CA . ARG A 1 108 ? -42.868 -36.352 -4.985 1.00 23.92 525 ARG A CA 1
ATOM 818 C C . ARG A 1 108 ? -42.894 -34.841 -4.772 1.00 23.36 525 ARG A C 1
ATOM 819 O O . ARG A 1 108 ? -43.732 -34.323 -4.045 1.00 31.53 525 ARG A O 1
ATOM 827 N N . GLY A 1 109 ? -41.973 -34.144 -5.431 1.00 20.90 526 GLY A N 1
ATOM 828 C CA . GLY A 1 109 ? -41.888 -32.699 -5.368 1.00 24.06 526 GLY A CA 1
ATOM 829 C C . GLY A 1 109 ? -43.136 -32.006 -5.892 1.00 34.18 526 GLY A C 1
ATOM 830 O O . GLY A 1 109 ? -43.623 -31.035 -5.302 1.00 37.73 526 GLY A O 1
ATOM 831 N N . GLY A 1 110 ? -43.660 -32.509 -7.005 1.00 27.54 527 GLY A N 1
ATOM 832 C CA . GLY A 1 110 ? -44.854 -31.941 -7.602 1.00 17.27 527 GLY A CA 1
ATOM 833 C C . GLY A 1 110 ? -46.061 -32.127 -6.695 1.00 24.04 527 GLY A C 1
ATOM 834 O O . GLY A 1 110 ? -46.911 -31.251 -6.574 1.00 22.23 527 GLY A O 1
ATOM 835 N N . GLU A 1 111 ? -46.133 -33.283 -6.045 1.00 23.78 528 GLU A N 1
ATOM 836 C CA . GLU A 1 111 ? -47.215 -33.562 -5.117 1.00 22.52 528 GLU A CA 1
ATOM 837 C C . GLU A 1 111 ? -47.114 -32.677 -3.869 1.00 25.51 528 GLU A C 1
ATOM 838 O O . GLU A 1 111 ? -48.114 -32.138 -3.396 1.00 23.60 528 GLU A O 1
ATOM 844 N N . ALA A 1 112 ? -45.894 -32.505 -3.366 1.00 24.65 529 ALA A N 1
ATOM 845 C CA . ALA A 1 112 ? -45.639 -31.636 -2.220 1.00 26.49 529 ALA A CA 1
ATOM 846 C C . ALA A 1 112 ? -46.056 -30.208 -2.522 1.00 25.35 529 ALA A C 1
ATOM 847 O O . ALA A 1 112 ? -46.804 -29.588 -1.751 1.00 27.05 529 ALA A O 1
ATOM 849 N N . GLN A 1 113 ? -45.554 -29.698 -3.642 1.00 20.03 530 GLN A N 1
ATOM 850 C CA . GLN A 1 113 ? -45.911 -28.373 -4.153 1.00 21.57 530 GLN A CA 1
ATOM 851 C C . GLN A 1 113 ? -47.427 -28.093 -4.223 1.00 31.55 530 GLN A C 1
ATOM 852 O O . GLN A 1 113 ? -47.894 -27.030 -3.765 1.00 29.28 530 GLN A O 1
ATOM 858 N N . GLN A 1 114 ? -48.203 -29.030 -4.767 1.00 29.40 531 GLN A N 1
ATOM 859 C CA . GLN A 1 114 ? -49.638 -28.790 -4.847 1.00 27.37 531 GLN A CA 1
ATOM 860 C C . GLN A 1 114 ? -50.322 -28.881 -3.481 1.00 23.59 531 GLN A C 1
ATOM 861 O O . GLN A 1 114 ? -51.232 -28.111 -3.191 1.00 26.77 531 GLN A O 1
ATOM 867 N N . GLN A 1 115 ? -49.851 -29.765 -2.612 1.00 24.28 532 GLN A N 1
ATOM 868 C CA . GLN A 1 115 ? -50.393 -29.789 -1.245 1.00 27.48 532 GLN A CA 1
ATOM 869 C C . GLN A 1 115 ? -50.012 -28.554 -0.414 1.00 25.30 532 GLN A C 1
ATOM 870 O O . GLN A 1 115 ? -50.816 -28.070 0.390 1.00 27.96 532 GLN A O 1
ATOM 876 N N . ILE A 1 116 ? -48.796 -28.046 -0.618 1.00 26.86 533 ILE A N 1
ATOM 877 C CA . ILE A 1 116 ? -48.326 -26.867 0.108 1.00 22.46 533 ILE A CA 1
ATOM 878 C C . ILE A 1 116 ? -49.093 -25.651 -0.398 1.00 24.18 533 ILE A C 1
ATOM 879 O O . ILE A 1 116 ? -49.517 -24.808 0.401 1.00 23.32 533 ILE A O 1
ATOM 884 N N . ASN A 1 117 ? -49.309 -25.585 -1.716 1.00 24.37 534 ASN A N 1
ATOM 885 C CA . ASN A 1 117 ? -50.114 -24.504 -2.296 1.00 23.80 534 ASN A CA 1
ATOM 886 C C . ASN A 1 117 ? -51.518 -24.476 -1.707 1.00 28.37 534 ASN A C 1
ATOM 887 O O . ASN A 1 117 ? -52.008 -23.426 -1.325 1.00 34.81 534 ASN A O 1
ATOM 892 N N . GLU A 1 118 ? -52.167 -25.629 -1.617 1.00 29.23 535 GLU A N 1
ATOM 893 C CA . GLU A 1 118 ? -53.459 -25.685 -0.931 1.00 31.33 535 GLU A CA 1
ATOM 894 C C . GLU A 1 118 ? -53.381 -25.257 0.544 1.00 25.96 535 GLU A C 1
ATOM 895 O O . GLU A 1 118 ? -54.247 -24.534 1.032 1.00 29.14 535 GLU A O 1
ATOM 901 N N . ASP A 1 119 ? -52.349 -25.702 1.253 1.00 25.83 536 ASP A N 1
ATOM 902 C CA . ASP A 1 119 ? -52.212 -25.334 2.660 1.00 23.89 536 ASP A CA 1
ATOM 903 C C . ASP A 1 119 ? -52.066 -23.829 2.875 1.00 23.73 536 ASP A C 1
ATOM 904 O O . ASP A 1 119 ? -52.595 -23.277 3.839 1.00 28.30 536 ASP A O 1
ATOM 909 N N . ILE A 1 120 ? -51.386 -23.154 1.959 1.00 27.58 537 ILE A N 1
ATOM 910 C CA . ILE A 1 120 ? -51.227 -21.710 2.058 1.00 18.99 537 ILE A CA 1
ATOM 911 C C . ILE A 1 120 ? -52.559 -20.996 1.851 1.00 27.31 537 ILE A C 1
ATOM 912 O O . ILE A 1 120 ? -52.915 -20.091 2.601 1.00 28.89 537 ILE A O 1
ATOM 917 N N . LEU A 1 121 ? -53.314 -21.425 0.852 1.00 24.51 538 LEU A N 1
ATOM 918 C CA . LEU A 1 121 ? -54.642 -20.883 0.651 1.00 26.48 538 LEU A CA 1
ATOM 919 C C . LEU A 1 121 ? -55.536 -21.120 1.860 1.00 31.49 538 LEU A C 1
ATOM 920 O O . LEU A 1 121 ? -56.273 -20.229 2.286 1.00 28.15 538 LEU A O 1
ATOM 925 N N . ASN A 1 122 ? -55.484 -22.329 2.409 1.00 30.78 539 ASN A N 1
ATOM 926 C CA . ASN A 1 122 ? -56.267 -22.628 3.607 1.00 31.88 539 ASN A CA 1
ATOM 927 C C . ASN A 1 122 ? -55.841 -21.852 4.858 1.00 32.14 539 ASN A C 1
ATOM 928 O O . ASN A 1 122 ? -56.691 -21.384 5.616 1.00 37.00 539 ASN A O 1
ATOM 933 N N . ARG A 1 123 ? -54.532 -21.726 5.071 1.00 29.48 540 ARG A N 1
ATOM 934 C CA . ARG A 1 123 ? -54.012 -20.956 6.193 1.00 30.52 540 ARG A CA 1
ATOM 935 C C . ARG A 1 123 ? -54.450 -19.493 6.069 1.00 31.57 540 ARG A C 1
ATOM 936 O O . ARG A 1 123 ? -54.870 -18.881 7.044 1.00 30.64 540 ARG A O 1
ATOM 944 N N . ALA A 1 124 ? -54.377 -18.955 4.859 1.00 27.61 541 ALA A N 1
ATOM 945 C CA . ALA A 1 124 ? -54.782 -17.581 4.606 1.00 33.11 541 ALA A CA 1
ATOM 946 C C . ALA A 1 124 ? -56.244 -17.408 4.972 1.00 38.08 541 ALA A C 1
ATOM 947 O O . ALA A 1 124 ? -56.630 -16.422 5.613 1.00 37.99 541 ALA A O 1
ATOM 949 N N . THR A 1 125 ? -57.043 -18.398 4.595 1.00 37.19 542 THR A N 1
ATOM 950 C CA . THR A 1 125 ? -58.465 -18.405 4.894 1.00 32.64 542 THR A CA 1
ATOM 951 C C . THR A 1 125 ? -58.726 -18.536 6.394 1.00 36.06 542 THR A C 1
ATOM 952 O O . THR A 1 125 ? -59.653 -17.925 6.939 1.00 34.86 542 THR A O 1
ATOM 956 N N . LYS A 1 126 ? -57.903 -19.323 7.071 1.00 38.37 543 LYS A N 1
ATOM 957 C CA . LYS A 1 126 ? -58.058 -19.465 8.515 1.00 39.95 543 LYS A CA 1
ATOM 958 C C . LYS A 1 126 ? -57.735 -18.137 9.207 1.00 36.95 543 LYS A C 1
ATOM 959 O O . LYS A 1 126 ? -58.420 -17.727 10.150 1.00 38.84 543 LYS A O 1
ATOM 961 N N . ASP A 1 127 ? -56.705 -17.459 8.713 1.00 33.41 544 ASP A N 1
ATOM 962 C CA . ASP A 1 127 ? -56.296 -16.173 9.265 1.00 37.76 544 ASP A CA 1
ATOM 963 C C . ASP A 1 127 ? -57.407 -15.129 9.254 1.00 39.74 544 ASP A C 1
ATOM 964 O O . ASP A 1 127 ? -57.657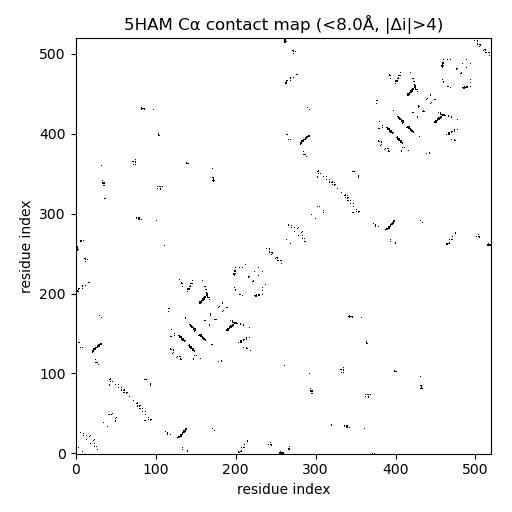 -14.473 10.277 1.00 46.47 544 ASP A O 1
ATOM 969 N N . ILE A 1 128 ? -58.078 -14.975 8.114 1.00 29.90 545 ILE A N 1
ATOM 970 C CA . ILE A 1 128 ? -59.102 -13.933 8.004 1.00 33.75 545 ILE A CA 1
ATOM 971 C C . ILE A 1 128 ? -60.448 -14.363 8.577 1.00 37.07 545 ILE A C 1
ATOM 972 O O . ILE A 1 128 ? -61.262 -13.526 8.943 1.00 42.94 545 ILE A O 1
ATOM 977 N N . LYS A 1 129 ? -60.670 -15.669 8.676 1.00 36.94 546 LYS A N 1
ATOM 978 C CA . LYS A 1 129 ? -61.967 -16.161 9.104 1.00 38.57 546 LYS A CA 1
ATOM 979 C C . LYS A 1 129 ? -61.996 -16.518 10.589 1.00 43.84 546 LYS A C 1
ATOM 980 O O . LYS A 1 129 ? -63.042 -16.434 11.220 1.00 44.83 546 LYS A O 1
ATOM 986 N N . ASP A 1 130 ? -60.852 -16.894 11.153 1.00 46.01 547 ASP A N 1
ATOM 987 C CA . ASP A 1 130 ? -60.814 -17.332 12.553 1.00 45.42 547 ASP A CA 1
ATOM 988 C C . ASP A 1 130 ? -59.861 -16.546 13.453 1.00 50.21 547 ASP A C 1
ATOM 989 O O . ASP A 1 130 ? -60.067 -16.484 14.663 1.00 58.20 547 ASP A O 1
ATOM 994 N N . ASN A 1 131 ? -58.825 -15.945 12.873 1.00 50.35 548 ASN A N 1
ATOM 995 C CA . ASN A 1 131 ? -57.774 -15.305 13.669 1.00 49.87 548 ASN A CA 1
ATOM 996 C C . ASN A 1 131 ? -57.802 -13.773 13.698 1.00 48.31 548 ASN A C 1
ATOM 997 O O . ASN A 1 131 ? -56.832 -13.143 14.115 1.00 52.16 548 ASN A O 1
ATOM 1002 N N . GLY A 1 132 ? -58.904 -13.178 13.248 1.00 42.62 549 GLY A N 1
ATOM 1003 C CA . GLY A 1 132 ? -59.091 -11.740 13.353 1.00 44.45 549 GLY A CA 1
ATOM 1004 C C . GLY A 1 132 ? -58.367 -10.834 12.364 1.00 48.47 549 GLY A C 1
ATOM 1005 O O . GLY A 1 132 ? -58.465 -9.609 12.464 1.00 54.40 549 GLY A O 1
ATOM 1006 N N . LYS A 1 133 ? -57.647 -11.415 11.408 1.00 45.15 550 LYS A N 1
ATOM 1007 C CA . LYS A 1 133 ? -56.917 -10.618 10.414 1.00 37.35 550 LYS A CA 1
ATOM 1008 C C . LYS A 1 133 ? -57.896 -10.002 9.422 1.00 30.62 550 LYS A C 1
ATOM 1009 O O . LYS A 1 133 ? -58.928 -10.607 9.102 1.00 30.58 550 LYS A O 1
ATOM 1015 N N . GLU A 1 134 ? -57.603 -8.804 8.933 1.00 23.58 551 GLU A N 1
ATOM 1016 C CA . GLU A 1 134 ? -58.493 -8.244 7.923 1.00 43.98 551 GLU A CA 1
ATOM 1017 C C . GLU A 1 134 ? -58.069 -8.558 6.480 1.00 38.11 551 GLU A C 1
ATOM 1018 O O . GLU A 1 134 ? -58.857 -8.397 5.552 1.00 39.58 551 GLU A O 1
ATOM 1024 N N . ALA A 1 135 ? -56.840 -9.034 6.305 1.00 31.28 552 ALA A N 1
ATOM 1025 C CA . ALA A 1 135 ? -56.363 -9.462 4.991 1.00 32.27 552 ALA A CA 1
ATOM 1026 C C . ALA A 1 135 ? -55.206 -10.438 5.102 1.00 27.45 552 ALA A C 1
ATOM 1027 O O . ALA A 1 135 ? -54.388 -10.367 6.017 1.00 33.73 552 ALA A O 1
ATOM 1029 N N . ALA A 1 136 ? -55.160 -11.362 4.158 1.00 25.73 553 ALA A N 1
ATOM 1030 C CA . ALA A 1 136 ? -54.037 -12.271 4.013 1.00 19.30 553 ALA A CA 1
ATOM 1031 C C . ALA A 1 136 ? -53.478 -12.026 2.627 1.00 20.66 553 ALA A C 1
ATOM 1032 O O . ALA A 1 136 ? -54.214 -12.035 1.637 1.00 21.26 553 ALA A O 1
ATOM 1034 N N . VAL A 1 137 ? -52.181 -11.760 2.570 1.00 20.90 554 VAL A N 1
ATOM 1035 C CA . VAL A 1 137 ? -51.527 -11.454 1.312 1.00 24.27 554 VAL A CA 1
ATOM 1036 C C . VAL A 1 137 ? -50.679 -12.649 0.882 1.00 25.95 554 VAL A C 1
ATOM 1037 O O . VAL A 1 137 ? -49.825 -13.124 1.631 1.00 32.03 554 VAL A O 1
ATOM 1041 N N . ILE A 1 138 ? -50.937 -13.146 -0.319 1.00 26.86 555 ILE A N 1
ATOM 1042 C CA . ILE A 1 138 ? -50.224 -14.301 -0.852 1.00 24.78 555 ILE A CA 1
ATOM 1043 C C . ILE A 1 138 ? -49.511 -13.958 -2.159 1.00 26.41 555 ILE A C 1
ATOM 1044 O O . ILE A 1 138 ? -50.156 -13.713 -3.181 1.00 24.70 555 ILE A O 1
ATOM 1049 N N . PRO A 1 139 ? -48.175 -13.928 -2.128 1.00 19.78 556 PRO A N 1
ATOM 1050 C CA . PRO A 1 139 ? -47.400 -13.749 -3.358 1.00 18.45 556 PRO A CA 1
ATOM 1051 C C . PRO A 1 139 ? -47.582 -14.995 -4.193 1.00 20.78 556 PRO A C 1
ATOM 1052 O O . PRO A 1 139 ? -47.516 -16.076 -3.637 1.00 24.64 556 PRO A O 1
ATOM 1056 N N . ILE A 1 140 ? -47.837 -14.847 -5.487 1.00 14.70 557 ILE A N 1
ATOM 1057 C CA . ILE A 1 140 ? -48.028 -15.993 -6.360 1.00 18.40 557 ILE A CA 1
ATOM 1058 C C . ILE A 1 140 ? -47.070 -15.962 -7.538 1.00 25.74 557 ILE A C 1
ATOM 1059 O O . ILE A 1 140 ? -47.076 -15.021 -8.337 1.00 29.00 557 ILE A O 1
ATOM 1064 N N . GLU A 1 141 ? -46.232 -16.988 -7.625 1.00 24.60 558 GLU A N 1
ATOM 1065 C CA . GLU A 1 141 ? -45.305 -17.127 -8.739 1.00 28.08 558 GLU A CA 1
ATOM 1066 C C . GLU A 1 141 ? -45.901 -18.018 -9.822 1.00 27.64 558 GLU A C 1
ATOM 1067 O O . GLU A 1 141 ? -45.977 -19.228 -9.653 1.00 26.89 558 GLU A O 1
ATOM 1073 N N . MET A 1 142 ? -46.322 -17.403 -10.927 1.00 28.87 559 MET A N 1
ATOM 1074 C CA . MET A 1 142 ? -46.937 -18.107 -12.053 1.00 24.35 559 MET A CA 1
ATOM 1075 C C . MET A 1 142 ? -45.917 -18.778 -12.937 1.00 31.02 559 MET A C 1
ATOM 1076 O O . MET A 1 142 ? -46.263 -19.393 -13.946 1.00 46.08 559 MET A O 1
ATOM 1081 N N . GLY A 1 143 ? -44.655 -18.646 -12.575 1.00 30.25 560 GLY A N 1
ATOM 1082 C CA . GLY A 1 143 ? -43.567 -19.208 -13.352 1.00 26.74 560 GLY A CA 1
ATOM 1083 C C . GLY A 1 143 ? -42.348 -18.484 -12.841 1.00 31.01 560 GLY A C 1
ATOM 1084 O O . GLY A 1 143 ? -42.496 -17.547 -12.047 1.00 32.99 560 GLY A O 1
ATOM 1085 N N . TYR A 1 144 ? -41.162 -18.903 -13.273 1.00 22.35 561 TYR A N 1
ATOM 1086 C CA . TYR A 1 144 ? -39.922 -18.334 -12.755 1.00 22.55 561 TYR A CA 1
ATOM 1087 C C . TYR A 1 144 ? -39.901 -16.792 -12.808 1.00 24.20 561 TYR A C 1
ATOM 1088 O O . TYR A 1 144 ? -39.873 -16.185 -13.881 1.00 29.77 561 TYR A O 1
ATOM 1097 N N . GLY A 1 145 ? -39.953 -16.172 -11.634 1.00 19.81 562 GLY A N 1
ATOM 1098 C CA . GLY A 1 145 ? -39.888 -14.728 -11.522 1.00 24.69 562 GLY A CA 1
ATOM 1099 C C . GLY A 1 145 ? -41.145 -14.000 -11.964 1.00 25.04 562 GLY A C 1
ATOM 1100 O O . GLY A 1 145 ? -41.206 -12.771 -11.908 1.00 30.27 562 GLY A O 1
ATOM 1101 N N . HIS A 1 146 ? -42.147 -14.749 -12.409 1.00 21.75 563 HIS A N 1
ATOM 1102 C CA . HIS A 1 146 ? -43.419 -14.159 -12.820 1.00 24.82 563 HIS A CA 1
ATOM 1103 C C . HIS A 1 146 ? -44.270 -13.935 -11.583 1.00 19.59 563 HIS A C 1
ATOM 1104 O O . HIS A 1 146 ? -45.199 -14.691 -11.303 1.00 19.25 563 HIS A O 1
ATOM 1111 N N . TRP A 1 147 ? -43.936 -12.891 -10.840 1.00 22.10 564 TRP A N 1
ATOM 1112 C CA . TRP A 1 147 ? -44.561 -12.656 -9.545 1.00 24.66 564 TRP A CA 1
ATOM 1113 C C . TRP A 1 147 ? -45.858 -11.909 -9.717 1.00 26.13 564 TRP A C 1
ATOM 1114 O O . TRP A 1 147 ? -45.928 -10.973 -10.514 1.00 19.79 564 TRP A O 1
ATOM 1125 N N . THR A 1 148 ? -46.877 -12.362 -8.983 1.00 14.63 565 THR A N 1
ATOM 1126 C CA . THR A 1 148 ? -48.196 -11.749 -8.957 1.00 15.51 565 THR A CA 1
ATOM 1127 C C . THR A 1 148 ? -48.710 -11.817 -7.516 1.00 21.77 565 THR A C 1
ATOM 1128 O O . THR A 1 148 ? -48.044 -12.376 -6.643 1.00 19.98 565 THR A O 1
ATOM 1132 N N . VAL A 1 149 ? -49.890 -11.270 -7.248 1.00 17.56 566 VAL A N 1
ATOM 1133 C CA . VAL A 1 149 ? -50.368 -11.250 -5.867 1.00 19.24 566 VAL A CA 1
ATOM 1134 C C . VAL A 1 149 ? -51.844 -11.630 -5.724 1.00 24.13 566 VAL A C 1
ATOM 1135 O O . VAL A 1 149 ? -52.687 -11.295 -6.568 1.00 26.21 566 VAL A O 1
ATOM 1139 N N . LEU A 1 150 ? -52.148 -12.348 -4.652 1.00 22.05 567 LEU A N 1
ATOM 1140 C CA . LEU A 1 150 ? -53.525 -12.678 -4.349 1.00 23.48 567 LEU A CA 1
ATOM 1141 C C . LEU A 1 150 ? -53.827 -12.300 -2.902 1.00 22.48 567 LEU A C 1
ATOM 1142 O O . LEU A 1 150 ? -53.183 -12.785 -1.989 1.00 24.86 567 LEU A O 1
ATOM 1147 N N . VAL A 1 151 ? -54.809 -11.429 -2.702 1.00 23.75 568 VAL A N 1
ATOM 1148 C CA . VAL A 1 151 ? -55.169 -10.980 -1.360 1.00 21.57 568 VAL A CA 1
ATOM 1149 C C . VAL A 1 151 ? -56.540 -11.508 -0.948 1.00 22.26 568 VAL A C 1
ATOM 1150 O O . VAL A 1 151 ? -57.520 -11.390 -1.685 1.00 24.22 568 VAL A O 1
ATOM 1154 N N . ALA A 1 152 ? -56.589 -12.105 0.235 1.00 22.67 569 ALA A N 1
ATOM 1155 C CA . ALA A 1 152 ? -57.784 -12.771 0.733 1.00 20.04 569 ALA A CA 1
ATOM 1156 C C . ALA A 1 152 ? -58.424 -11.956 1.832 1.00 25.95 569 ALA A C 1
ATOM 1157 O O . ALA A 1 152 ? -57.754 -11.541 2.782 1.00 25.80 569 ALA A O 1
ATOM 1159 N N . LYS A 1 153 ? -59.725 -11.733 1.703 1.00 27.28 570 LYS A N 1
ATOM 1160 C CA . LYS A 1 153 ? -60.478 -11.001 2.708 1.00 31.31 570 LYS A CA 1
ATOM 1161 C C . LYS A 1 153 ? -61.803 -11.691 2.988 1.00 33.42 570 LYS A C 1
ATOM 1162 O O . LYS A 1 153 ? -62.279 -12.507 2.202 1.00 33.31 570 LYS A O 1
ATOM 1168 N N . TYR A 1 154 ? -62.398 -11.352 4.118 1.00 29.15 571 TYR A N 1
ATOM 1169 C CA . TYR A 1 154 ? -63.559 -12.072 4.591 1.00 36.99 571 TYR A CA 1
ATOM 1170 C C . TYR A 1 154 ? -64.654 -11.121 5.025 1.00 41.92 571 TYR A C 1
ATOM 1171 O O . TYR A 1 154 ? -64.444 -10.269 5.889 1.00 40.52 571 TYR A O 1
ATOM 1180 N N . ASP A 1 155 ? -65.820 -11.270 4.412 1.00 44.17 572 ASP A N 1
ATOM 1181 C CA . ASP A 1 155 ? -67.011 -10.567 4.862 1.00 50.20 572 ASP A CA 1
ATOM 1182 C C . ASP A 1 155 ? -67.828 -11.457 5.805 1.00 47.72 572 ASP A C 1
ATOM 1183 O O . ASP A 1 155 ? -68.535 -12.363 5.361 1.00 47.98 572 ASP A O 1
ATOM 1188 N N . LYS A 1 156 ? -67.729 -11.185 7.104 1.00 45.52 573 LYS A N 1
ATOM 1189 C CA . LYS A 1 156 ? -68.387 -12.009 8.119 1.00 47.67 573 LYS A CA 1
ATOM 1190 C C . LYS A 1 156 ? -69.901 -11.925 8.036 1.00 49.62 573 LYS A C 1
ATOM 1191 O O . LYS A 1 156 ? -70.592 -12.927 8.214 1.00 48.80 573 LYS A O 1
ATOM 1194 N N . LYS A 1 157 ? -70.407 -10.729 7.753 1.00 55.73 574 LYS A N 1
ATOM 1195 C CA . LYS A 1 157 ? -71.848 -10.511 7.665 1.00 62.62 574 LYS A CA 1
ATOM 1196 C C . LYS A 1 157 ? -72.482 -11.444 6.638 1.00 62.10 574 LYS A C 1
ATOM 1197 O O . LYS A 1 157 ? -73.599 -11.913 6.835 1.00 60.97 574 LYS A O 1
ATOM 1200 N N . ASP A 1 158 ? -71.762 -11.722 5.553 1.00 59.27 575 ASP A N 1
ATOM 1201 C CA . ASP A 1 158 ? -72.278 -12.612 4.520 1.00 56.47 575 ASP A CA 1
ATOM 1202 C C . ASP A 1 158 ? -71.563 -13.955 4.497 1.00 52.32 575 ASP A C 1
ATOM 1203 O O . ASP A 1 158 ? -71.862 -14.807 3.650 1.00 48.79 575 ASP A O 1
ATOM 1208 N N . ASN A 1 159 ? -70.642 -14.151 5.438 1.00 48.72 576 ASN A N 1
ATOM 1209 C CA . ASN A 1 159 ? -69.825 -15.365 5.468 1.00 47.04 576 ASN A CA 1
ATOM 1210 C C . ASN A 1 159 ? -69.203 -15.624 4.091 1.00 41.92 576 ASN A C 1
ATOM 1211 O O . ASN A 1 159 ? -69.364 -16.692 3.498 1.00 36.95 576 ASN A O 1
ATOM 1216 N N . GLN A 1 160 ? -68.505 -14.614 3.586 1.00 39.13 577 GLN A N 1
ATOM 1217 C CA . GLN A 1 160 ? -68.089 -14.594 2.198 1.00 36.11 577 GLN A CA 1
ATOM 1218 C C . GLN A 1 160 ? -66.600 -14.325 2.056 1.00 39.52 577 GLN A C 1
ATOM 1219 O O . GLN A 1 160 ? -66.111 -13.281 2.488 1.00 36.06 577 GLN A O 1
ATOM 1225 N N . ILE A 1 161 ? -65.883 -15.275 1.460 1.00 42.15 578 ILE A N 1
ATOM 1226 C CA . ILE A 1 161 ? -64.468 -15.096 1.135 1.00 33.07 578 ILE A CA 1
ATOM 1227 C C . ILE A 1 161 ? -64.306 -14.351 -0.189 1.00 32.06 578 ILE A C 1
ATOM 1228 O O . ILE A 1 161 ? -64.920 -14.695 -1.198 1.00 28.07 578 ILE A O 1
ATOM 1233 N N . ILE A 1 162 ? -63.476 -13.318 -0.174 1.00 29.85 579 ILE A N 1
ATOM 1234 C CA . ILE A 1 162 ? -63.226 -12.522 -1.364 1.00 28.18 579 ILE A CA 1
ATOM 1235 C C . ILE A 1 162 ? -61.721 -12.491 -1.671 1.00 26.72 579 ILE A C 1
ATOM 1236 O O . ILE A 1 162 ? -60.918 -12.121 -0.821 1.00 29.39 579 ILE A O 1
ATOM 1241 N N . LEU A 1 163 ? -61.346 -12.923 -2.874 1.00 28.78 580 LEU A N 1
ATOM 1242 C CA . LEU A 1 163 ? -59.941 -12.984 -3.284 1.00 20.49 580 LEU A CA 1
ATOM 1243 C C . LEU A 1 163 ? -59.658 -11.986 -4.404 1.00 25.22 580 LEU A C 1
ATOM 1244 O O . LEU A 1 163 ? -60.315 -12.005 -5.447 1.00 21.68 580 LEU A O 1
ATOM 1249 N N . THR A 1 164 ? -58.674 -11.120 -4.184 1.00 23.79 581 THR A N 1
ATOM 1250 C CA . THR A 1 164 ? -58.346 -10.082 -5.143 1.00 22.16 581 THR A CA 1
ATOM 1251 C C . THR A 1 164 ? -56.964 -10.319 -5.725 1.00 28.28 581 THR A C 1
ATOM 1252 O O . THR A 1 164 ? -55.991 -10.484 -4.987 1.00 28.51 581 THR A O 1
ATOM 1256 N N . PHE A 1 165 ? -56.894 -10.349 -7.054 1.00 28.88 582 PHE A N 1
ATOM 1257 C CA . PHE A 1 165 ? -55.662 -10.671 -7.778 1.00 26.18 582 PHE A CA 1
ATOM 1258 C C . PHE A 1 165 ? -55.188 -9.555 -8.712 1.00 25.24 582 PHE A C 1
ATOM 1259 O O . PHE A 1 165 ? -55.995 -8.856 -9.326 1.00 25.99 582 PHE A O 1
ATOM 1267 N N . ASN A 1 166 ? -53.877 -9.395 -8.839 1.00 24.17 583 ASN A N 1
ATOM 1268 C CA . ASN A 1 166 ? -53.366 -8.668 -9.993 1.00 22.26 583 ASN A CA 1
ATOM 1269 C C . ASN A 1 166 ? -52.050 -9.175 -10.549 1.00 22.23 583 ASN A C 1
ATOM 1270 O O . ASN A 1 166 ? -51.210 -9.670 -9.813 1.00 19.06 583 ASN A O 1
ATOM 1275 N N . ASP A 1 167 ? -51.895 -9.046 -11.862 1.00 27.51 584 ASP A N 1
ATOM 1276 C CA . ASP A 1 167 ? -50.653 -9.386 -12.557 1.00 25.24 584 ASP A CA 1
ATOM 1277 C C . ASP A 1 167 ? -50.183 -8.106 -13.232 1.00 24.24 584 ASP A C 1
ATOM 1278 O O . ASP A 1 167 ? -50.839 -7.605 -14.141 1.00 22.14 584 ASP A O 1
ATOM 1283 N N . SER A 1 168 ? -49.050 -7.578 -12.784 1.00 21.05 585 SER A N 1
ATOM 1284 C CA . SER A 1 168 ? -48.514 -6.328 -13.334 1.00 20.07 585 SER A CA 1
ATOM 1285 C C . SER A 1 168 ? -48.184 -6.380 -14.831 1.00 22.60 585 SER A C 1
ATOM 1286 O O . SER A 1 168 ? -48.197 -5.350 -15.507 1.00 32.98 585 SER A O 1
ATOM 1289 N N . LEU A 1 169 ? -47.890 -7.570 -15.346 1.00 21.30 586 LEU A N 1
ATOM 1290 C CA . LEU A 1 169 ? -47.618 -7.746 -16.773 1.00 29.63 586 LEU A CA 1
ATOM 1291 C C . LEU A 1 169 ? -48.864 -7.609 -17.644 1.00 34.68 586 LEU A C 1
ATOM 1292 O O . LEU A 1 169 ? -48.758 -7.570 -18.872 1.00 41.30 586 LEU A O 1
ATOM 1297 N N . GLY A 1 170 ? -50.039 -7.570 -17.016 1.00 28.63 587 GLY A N 1
ATOM 1298 C CA . GLY A 1 170 ? -51.291 -7.437 -17.747 1.00 27.66 587 GLY A CA 1
ATOM 1299 C C . GLY A 1 170 ? -51.959 -8.741 -18.195 1.00 34.72 587 GLY A C 1
ATOM 1300 O O . GLY A 1 170 ? -52.832 -8.720 -19.053 1.00 37.17 587 GLY A O 1
ATOM 1301 N N . ASN A 1 171 ? -51.546 -9.879 -17.638 1.00 38.19 588 ASN A N 1
ATOM 1302 C CA . ASN A 1 171 ? -52.269 -11.140 -17.840 1.00 29.48 588 ASN A CA 1
ATOM 1303 C C . ASN A 1 171 ? -53.435 -11.243 -16.876 1.00 30.93 588 ASN A C 1
ATOM 1304 O O . ASN A 1 171 ? -53.390 -10.672 -15.786 1.00 27.89 588 ASN A O 1
ATOM 1309 N N . SER A 1 172 ? -54.470 -11.982 -17.257 1.00 30.90 589 SER A N 1
ATOM 1310 C CA . SER A 1 172 ? -55.582 -12.206 -16.343 1.00 32.48 589 SER A CA 1
ATOM 1311 C C . SER A 1 172 ? -55.147 -13.281 -15.356 1.00 28.00 589 SER A C 1
ATOM 1312 O O . SER A 1 172 ? -54.109 -13.902 -15.536 1.00 27.30 589 SER A O 1
ATOM 1315 N N . ILE A 1 173 ? -55.970 -13.510 -14.335 1.00 26.82 590 ILE A N 1
ATOM 1316 C CA . ILE A 1 173 ? -55.749 -14.561 -13.350 1.00 22.99 590 ILE A CA 1
ATOM 1317 C C . ILE A 1 173 ? -55.819 -15.964 -13.973 1.00 26.42 590 ILE A C 1
ATOM 1318 O O . ILE A 1 173 ? -55.474 -16.940 -13.317 1.00 29.01 590 ILE A O 1
ATOM 1323 N N . ASN A 1 174 ? -56.255 -16.051 -15.238 1.00 28.11 591 ASN A N 1
ATOM 1324 C CA . ASN A 1 174 ? -56.369 -17.329 -15.958 1.00 25.98 591 ASN A CA 1
ATOM 1325 C C . ASN A 1 174 ? -55.107 -17.739 -16.673 1.00 22.70 591 ASN A C 1
ATOM 1326 O O . ASN A 1 174 ? -55.064 -18.771 -17.323 1.00 28.24 591 ASN A O 1
ATOM 1331 N N . TYR A 1 175 ? -54.098 -16.892 -16.573 1.00 23.85 592 TYR A N 1
ATOM 1332 C CA . TYR A 1 175 ? -52.788 -17.154 -17.129 1.00 27.92 592 TYR A CA 1
ATOM 1333 C C . TYR A 1 175 ? -52.349 -18.628 -17.030 1.00 32.21 592 TYR A C 1
ATOM 1334 O O . TYR A 1 175 ? -52.429 -19.253 -15.968 1.00 28.84 592 TYR A O 1
ATOM 1343 N N . ASP A 1 176 ? -51.893 -19.167 -18.153 1.00 34.56 593 ASP A N 1
ATOM 1344 C CA . ASP A 1 176 ? -51.298 -20.503 -18.208 1.00 34.24 593 ASP A CA 1
ATOM 1345 C C . ASP A 1 176 ? -52.262 -21.631 -17.793 1.00 29.13 593 ASP A C 1
ATOM 1346 O O . ASP A 1 176 ? -51.993 -22.392 -16.855 1.00 32.83 593 ASP A O 1
ATOM 1351 N N . GLY A 1 177 ? -53.391 -21.716 -18.495 1.00 22.89 594 GLY A N 1
ATOM 1352 C CA . GLY A 1 177 ? -54.354 -22.788 -18.318 1.00 23.27 594 GLY A CA 1
ATOM 1353 C C . GLY A 1 177 ? -55.221 -22.781 -17.067 1.00 30.52 594 GLY A C 1
ATOM 1354 O O . GLY A 1 177 ? -55.711 -23.829 -16.637 1.00 28.43 594 GLY A O 1
ATOM 1355 N N . GLN A 1 178 ? -55.406 -21.607 -16.476 1.00 29.93 595 GLN A N 1
ATOM 1356 C CA . GLN A 1 178 ? -56.309 -21.457 -15.339 1.00 31.54 595 GLN A CA 1
ATOM 1357 C C . GLN A 1 178 ? -55.803 -22.207 -14.121 1.00 32.61 595 GLN A C 1
ATOM 1358 O O . GLN A 1 178 ? -56.574 -22.605 -13.250 1.00 37.15 595 GLN A O 1
ATOM 1364 N N . LYS A 1 179 ? -54.491 -22.381 -14.054 1.00 29.18 596 LYS A N 1
ATOM 1365 C CA . LYS A 1 179 ? -53.897 -23.086 -12.939 1.00 24.83 596 LYS A CA 1
ATOM 1366 C C . LYS A 1 179 ? -54.297 -22.516 -11.568 1.00 28.77 596 LYS A C 1
ATOM 1367 O O . LYS A 1 179 ? -54.659 -23.265 -10.668 1.00 36.20 596 LYS A O 1
ATOM 1373 N N . LEU A 1 180 ? -54.286 -21.197 -11.421 1.00 28.06 597 LEU A N 1
ATOM 1374 C CA . LEU A 1 180 ? -54.650 -20.583 -10.135 1.00 21.72 597 LEU A CA 1
ATOM 1375 C C . LEU A 1 180 ? -56.161 -20.716 -9.780 1.00 29.57 597 LEU A C 1
ATOM 1376 O O . LEU A 1 180 ? -56.520 -21.130 -8.662 1.00 26.46 597 LEU A O 1
ATOM 1381 N N . PRO A 1 181 ? -57.051 -20.369 -10.722 1.00 22.59 598 PRO A N 1
ATOM 1382 C CA . PRO A 1 181 ? -58.465 -20.620 -10.431 1.00 27.22 598 PRO A CA 1
ATOM 1383 C C . PRO A 1 181 ? -58.757 -22.090 -10.172 1.00 29.89 598 PRO A C 1
ATOM 1384 O O . PRO A 1 181 ? -59.633 -22.365 -9.366 1.00 29.93 598 PRO A O 1
ATOM 1388 N N . LYS A 1 182 ? -58.042 -23.003 -10.828 1.00 30.42 599 LYS A N 1
ATOM 1389 C CA . LYS A 1 182 ? -58.183 -24.427 -10.530 1.00 34.56 599 LYS A CA 1
ATOM 1390 C C . LYS A 1 182 ? -57.759 -24.731 -9.091 1.00 34.09 599 LYS A C 1
ATOM 1391 O O . LYS A 1 182 ? -58.357 -25.580 -8.424 1.00 34.89 599 LYS A O 1
ATOM 1397 N N . LEU A 1 183 ? -56.720 -24.048 -8.616 1.00 31.99 600 LEU A N 1
ATOM 1398 C CA . LEU A 1 183 ? -56.266 -24.253 -7.248 1.00 30.95 600 LEU A CA 1
ATOM 1399 C C . LEU A 1 183 ? -57.307 -23.721 -6.280 1.00 27.80 600 LEU A C 1
ATOM 1400 O O . LEU A 1 183 ? -57.661 -24.385 -5.315 1.00 32.11 600 LEU A O 1
ATOM 1405 N N . ILE A 1 184 ? -57.801 -22.523 -6.556 1.00 23.74 601 ILE A N 1
ATOM 1406 C CA . ILE A 1 184 ? -58.757 -21.876 -5.665 1.00 23.87 601 ILE A CA 1
ATOM 1407 C C . ILE A 1 184 ? -59.988 -22.753 -5.517 1.00 29.05 601 ILE A C 1
ATOM 1408 O O . ILE A 1 184 ? -60.460 -23.010 -4.406 1.00 31.64 601 ILE A O 1
ATOM 1413 N N . ASP A 1 185 ? -60.487 -23.253 -6.636 1.00 29.64 602 ASP A N 1
ATOM 1414 C CA . ASP A 1 185 ? -61.668 -24.111 -6.578 1.00 32.31 602 ASP A CA 1
ATOM 1415 C C . ASP A 1 185 ? -61.391 -25.482 -5.939 1.00 36.68 602 ASP A C 1
ATOM 1416 O O . ASP A 1 185 ? -62.238 -26.016 -5.239 1.00 39.86 602 ASP A O 1
ATOM 1421 N N . LYS A 1 186 ? -60.209 -26.044 -6.165 1.00 37.31 603 LYS A N 1
ATOM 1422 C CA . LYS A 1 186 ? -59.850 -27.287 -5.491 1.00 39.56 603 LYS A CA 1
ATOM 1423 C C . LYS A 1 186 ? -59.833 -27.091 -3.981 1.00 42.49 603 LYS A C 1
ATOM 1424 O O . LYS A 1 186 ? -60.284 -27.953 -3.235 1.00 43.92 603 LYS A O 1
ATOM 1430 N N . THR A 1 187 ? -59.329 -25.943 -3.539 1.00 38.13 604 THR A N 1
ATOM 1431 C CA . THR A 1 187 ? -59.126 -25.691 -2.119 1.00 37.40 604 THR A CA 1
ATOM 1432 C C . THR A 1 187 ? -60.380 -25.179 -1.402 1.00 34.47 604 THR A C 1
ATOM 1433 O O . THR A 1 187 ? -60.682 -25.595 -0.280 1.00 33.55 604 THR A O 1
ATOM 1437 N N . LEU A 1 188 ? -61.102 -24.276 -2.056 1.00 30.41 605 LEU A N 1
ATOM 1438 C CA . LEU A 1 188 ? -62.149 -23.517 -1.391 1.00 32.70 605 LEU A CA 1
ATOM 1439 C C . LEU A 1 188 ? -63.516 -23.649 -2.043 1.00 41.40 605 LEU A C 1
ATOM 1440 O O . LEU A 1 188 ? -64.478 -23.045 -1.577 1.00 45.88 605 LEU A O 1
ATOM 1445 N N . GLY A 1 189 ? -63.612 -24.434 -3.113 1.00 42.59 606 GLY A N 1
ATOM 1446 C CA . GLY A 1 189 ? -64.872 -24.578 -3.825 1.00 46.95 606 GLY A CA 1
ATOM 1447 C C . GLY A 1 189 ? -65.929 -25.372 -3.077 1.00 54.34 606 GLY A C 1
ATOM 1448 O O . GLY A 1 189 ? -67.002 -25.647 -3.605 1.00 55.36 606 GLY A O 1
ATOM 1449 N N . ASN A 1 190 ? -65.620 -25.752 -1.844 1.00 61.53 607 ASN A N 1
ATOM 1450 C CA . ASN A 1 190 ? -66.547 -26.527 -1.040 1.00 64.56 607 ASN A CA 1
ATOM 1451 C C . ASN A 1 190 ? -67.126 -25.718 0.110 1.00 63.73 607 ASN A C 1
ATOM 1452 O O . ASN A 1 190 ? -67.939 -26.222 0.884 1.00 64.02 607 ASN A O 1
ATOM 1457 N N . LEU A 1 191 ? -66.693 -24.465 0.216 1.00 59.10 608 LEU A N 1
ATOM 1458 C CA . LEU A 1 191 ? -67.172 -23.554 1.245 1.00 55.44 608 LEU A CA 1
ATOM 1459 C C . LEU A 1 191 ? -68.665 -23.354 1.072 1.00 60.58 608 LEU A C 1
ATOM 1460 O O . LEU A 1 191 ? -69.190 -23.553 -0.029 1.00 61.56 608 LEU A O 1
ATOM 1465 N N . PRO A 1 192 ? -69.356 -22.956 2.156 1.00 63.72 609 PRO A N 1
ATOM 1466 C CA . PRO A 1 192 ? -70.796 -22.705 2.041 1.00 63.66 609 PRO A CA 1
ATOM 1467 C C . PRO A 1 192 ? -71.049 -21.728 0.898 1.00 64.06 609 PRO A C 1
ATOM 1468 O O . PRO A 1 192 ? -71.936 -21.942 0.074 1.00 66.55 609 PRO A O 1
ATOM 1472 N N . ASN A 1 193 ? -70.239 -20.676 0.842 1.00 57.96 610 ASN A N 1
ATOM 1473 C CA . ASN A 1 193 ? -70.302 -19.719 -0.251 1.00 52.54 610 ASN A CA 1
ATOM 1474 C C . ASN A 1 193 ? -69.042 -19.769 -1.094 1.00 52.78 610 ASN A C 1
ATOM 1475 O O . ASN A 1 193 ? -67.933 -19.683 -0.569 1.00 52.74 610 ASN A O 1
ATOM 1480 N N . LYS A 1 194 ? -69.213 -19.921 -2.402 1.00 51.27 611 LYS A N 1
ATOM 1481 C CA . LYS A 1 194 ? -68.070 -19.971 -3.296 1.00 46.97 611 LYS A CA 1
ATOM 1482 C C . LYS A 1 194 ? -67.268 -18.689 -3.134 1.00 41.18 611 LYS A C 1
ATOM 1483 O O . LYS A 1 194 ? -67.834 -17.613 -2.924 1.00 31.56 611 LYS A O 1
ATOM 1485 N N . PRO A 1 195 ? -65.938 -18.809 -3.182 1.00 42.64 612 PRO A N 1
ATOM 1486 C CA . PRO A 1 195 ? -65.075 -17.634 -3.072 1.00 36.89 612 PRO A CA 1
ATOM 1487 C C . PRO A 1 195 ? -65.356 -16.710 -4.231 1.00 34.53 612 PRO A C 1
ATOM 1488 O O . PRO A 1 195 ? -65.430 -17.173 -5.365 1.00 41.86 612 PRO A O 1
ATOM 1492 N N . ILE A 1 196 ? -65.513 -15.427 -3.952 1.00 31.95 613 ILE A N 1
ATOM 1493 C CA . ILE A 1 196 ? -65.629 -14.437 -5.007 1.00 32.03 613 ILE A CA 1
ATOM 1494 C C . ILE A 1 196 ? -64.244 -13.983 -5.453 1.00 35.30 613 ILE A C 1
ATOM 1495 O O . ILE A 1 196 ? -63.390 -13.634 -4.638 1.00 38.28 613 ILE A O 1
ATOM 1500 N N . ILE A 1 197 ? -64.022 -14.002 -6.756 1.00 31.58 614 ILE A N 1
ATOM 1501 C CA . ILE A 1 197 ? -62.749 -13.597 -7.311 1.00 26.22 614 ILE A CA 1
ATOM 1502 C C . ILE A 1 197 ? -62.844 -12.250 -8.019 1.00 31.66 614 ILE A C 1
ATOM 1503 O O . ILE A 1 197 ? -63.677 -12.044 -8.904 1.00 36.34 614 ILE A O 1
ATOM 1508 N N . ILE A 1 198 ? -62.001 -11.323 -7.591 1.00 32.06 615 ILE A N 1
ATOM 1509 C CA . ILE A 1 198 ? -61.888 -10.035 -8.248 1.00 31.07 615 ILE A CA 1
ATOM 1510 C C . ILE A 1 198 ? -60.524 -9.935 -8.917 1.00 31.69 615 ILE A C 1
ATOM 1511 O O . ILE A 1 198 ? -59.491 -9.955 -8.249 1.00 36.51 615 ILE A O 1
ATOM 1516 N N . ASP A 1 199 ? -60.530 -9.869 -10.244 1.00 28.85 616 ASP A N 1
ATOM 1517 C CA . ASP A 1 199 ? -59.301 -9.750 -11.018 1.00 20.45 616 ASP A CA 1
ATOM 1518 C C . ASP A 1 199 ? -59.139 -8.303 -11.448 1.00 24.51 616 ASP A C 1
ATOM 1519 O O . ASP A 1 199 ? -59.911 -7.813 -12.268 1.00 27.76 616 ASP A O 1
ATOM 1524 N N . GLU A 1 200 ? -58.137 -7.629 -10.890 1.00 23.46 617 GLU A N 1
ATOM 1525 C CA . GLU A 1 200 ? -57.936 -6.204 -11.132 1.00 23.94 617 GLU A CA 1
ATOM 1526 C C . GLU A 1 200 ? -57.544 -5.984 -12.568 1.00 26.06 617 GLU A C 1
ATOM 1527 O O . GLU A 1 200 ? -57.731 -4.881 -13.105 1.00 20.51 617 GLU A O 1
ATOM 1533 N N . GLN A 1 201 ? -57.028 -7.060 -13.169 1.00 26.96 618 GLN A N 1
ATOM 1534 C CA . GLN A 1 201 ? -56.423 -7.068 -14.508 1.00 30.91 618 GLN A CA 1
ATOM 1535 C C . GLN A 1 201 ? -55.859 -5.718 -14.925 1.00 29.72 618 GLN A C 1
ATOM 1536 O O . GLN A 1 201 ? -56.320 -5.092 -15.884 1.00 24.07 618 GLN A O 1
ATOM 1542 N N . THR A 1 202 ? -54.873 -5.248 -14.179 1.00 26.85 619 THR A N 1
ATOM 1543 C CA . THR A 1 202 ? -54.335 -3.935 -14.472 1.00 24.42 619 THR A CA 1
ATOM 1544 C C . THR A 1 202 ? -52.915 -4.081 -14.954 1.00 25.37 619 THR A C 1
ATOM 1545 O O . THR A 1 202 ? -52.016 -4.372 -14.166 1.00 25.72 619 THR A O 1
ATOM 1549 N N . LYS A 1 203 ? -52.726 -3.909 -16.256 1.00 22.46 620 LYS A N 1
ATOM 1550 C CA . LYS A 1 203 ? -51.397 -3.957 -16.815 1.00 30.07 620 LYS A CA 1
ATOM 1551 C C . LYS A 1 203 ? -50.639 -2.781 -16.235 1.00 29.82 620 LYS A C 1
ATOM 1552 O O . LYS A 1 203 ? -51.104 -1.639 -16.304 1.00 27.24 620 LYS A O 1
ATOM 1558 N N . GLN A 1 204 ? -49.480 -3.056 -15.653 1.00 26.96 621 GLN A N 1
ATOM 1559 C CA . GLN A 1 204 ? -48.700 -1.992 -15.039 1.00 27.09 621 GLN A CA 1
ATOM 1560 C C . GLN A 1 204 ? -47.369 -1.778 -15.737 1.00 26.44 621 GLN A C 1
ATOM 1561 O O . GLN A 1 204 ? -47.023 -0.656 -16.092 1.00 30.26 621 GLN A O 1
ATOM 1567 N N . GLN A 1 205 ? -46.635 -2.858 -15.956 1.00 29.04 622 GLN A N 1
ATOM 1568 C CA . GLN A 1 205 ? -45.368 -2.768 -16.670 1.00 25.26 622 GLN A CA 1
ATOM 1569 C C . GLN A 1 205 ? -45.075 -4.105 -17.311 1.00 26.55 622 GLN A C 1
ATOM 1570 O O . GLN A 1 205 ? -45.267 -5.151 -16.689 1.00 31.58 622 GLN A O 1
ATOM 1576 N N . THR A 1 206 ? -44.613 -4.091 -18.555 1.00 37.10 623 THR A N 1
ATOM 1577 C CA . THR A 1 206 ? -44.404 -5.352 -19.269 1.00 41.66 623 THR A CA 1
ATOM 1578 C C . THR A 1 206 ? -43.010 -5.944 -19.114 1.00 39.12 623 THR A C 1
ATOM 1579 O O . THR A 1 206 ? -42.712 -6.961 -19.710 1.00 47.77 623 THR A O 1
ATOM 1583 N N . ASP A 1 207 ? -42.161 -5.317 -18.311 1.00 34.25 624 ASP A N 1
ATOM 1584 C CA . ASP A 1 207 ? -40.893 -5.936 -17.958 1.00 37.65 624 ASP A CA 1
ATOM 1585 C C . ASP A 1 207 ? -41.112 -6.959 -16.854 1.00 36.50 624 ASP A C 1
ATOM 1586 O O . ASP A 1 207 ? -41.644 -6.632 -15.786 1.00 35.05 624 ASP A O 1
ATOM 1591 N N . GLN A 1 208 ? -40.696 -8.195 -17.108 1.00 29.30 625 GLN A N 1
ATOM 1592 C CA . GLN A 1 208 ? -40.802 -9.231 -16.093 1.00 30.72 625 GLN A CA 1
ATOM 1593 C C . GLN A 1 208 ? -39.934 -8.890 -14.878 1.00 24.98 625 GLN A C 1
ATOM 1594 O O . GLN A 1 208 ? -40.185 -9.363 -13.778 1.00 26.13 625 GLN A O 1
ATOM 1600 N N . SER A 1 209 ? -38.928 -8.050 -15.073 1.00 23.43 626 SER A N 1
ATOM 1601 C CA . SER A 1 209 ? -38.118 -7.590 -13.952 1.00 32.02 626 SER A CA 1
ATOM 1602 C C . SER A 1 209 ? -38.963 -6.825 -12.928 1.00 32.67 626 SER A C 1
ATOM 1603 O O . SER A 1 209 ? -38.631 -6.783 -11.746 1.00 31.88 626 SER A O 1
ATOM 1606 N N . ALA A 1 210 ? -40.054 -6.222 -13.388 1.00 25.30 627 ALA A N 1
ATOM 1607 C CA . ALA A 1 210 ? -40.834 -5.336 -12.534 1.00 25.18 627 ALA A CA 1
ATOM 1608 C C . ALA A 1 210 ? -41.943 -6.054 -11.760 1.00 27.04 627 ALA A C 1
ATOM 1609 O O . ALA A 1 210 ? -42.552 -5.453 -10.868 1.00 27.32 627 ALA A O 1
ATOM 1611 N N . CYS A 1 211 ? -42.181 -7.330 -12.085 1.00 21.85 628 CYS A N 1
ATOM 1612 C CA . CYS A 1 211 ? -43.195 -8.150 -11.386 1.00 19.39 628 CYS A CA 1
ATOM 1613 C C . CYS A 1 211 ? -43.129 -8.122 -9.869 1.00 22.12 628 CYS A C 1
ATOM 1614 O O . CYS A 1 211 ? -44.155 -7.987 -9.208 1.00 28.85 628 CYS A O 1
ATOM 1617 N N . GLY A 1 212 ? -41.934 -8.254 -9.307 1.00 23.01 629 GLY A N 1
ATOM 1618 C CA . GLY A 1 212 ? -41.805 -8.248 -7.861 1.00 21.32 629 GLY A CA 1
ATOM 1619 C C . GLY A 1 212 ? -42.031 -6.867 -7.265 1.00 28.32 629 GLY A C 1
ATOM 1620 O O . GLY A 1 212 ? -42.566 -6.735 -6.151 1.00 22.91 629 GLY A O 1
ATOM 1621 N N . VAL A 1 213 ? -41.629 -5.834 -8.006 1.00 24.60 630 VAL A N 1
ATOM 1622 C CA . VAL A 1 213 ? -41.810 -4.467 -7.541 1.00 24.58 630 VAL A CA 1
ATOM 1623 C C . VAL A 1 213 ? -43.297 -4.191 -7.327 1.00 30.25 630 VAL A C 1
ATOM 1624 O O . VAL A 1 213 ? -43.705 -3.742 -6.254 1.00 37.56 630 VAL A O 1
ATOM 1628 N N . PHE A 1 214 ? -44.103 -4.493 -8.345 1.00 24.65 631 PHE A N 1
ATOM 1629 C CA . PHE A 1 214 ? -45.545 -4.245 -8.300 1.00 24.48 631 PHE A CA 1
ATOM 1630 C C . PHE A 1 214 ? -46.342 -5.249 -7.467 1.00 27.80 631 PHE A C 1
ATOM 1631 O O . PHE A 1 214 ? -47.384 -4.901 -6.896 1.00 24.71 631 PHE A O 1
ATOM 1639 N N . THR A 1 215 ? -45.878 -6.496 -7.421 1.00 26.91 632 THR A N 1
ATOM 1640 C CA . THR A 1 215 ? -46.456 -7.478 -6.522 1.00 22.67 632 THR A CA 1
ATOM 1641 C C . THR A 1 215 ? -46.497 -6.910 -5.108 1.00 23.53 632 THR A C 1
ATOM 1642 O O . THR A 1 215 ? -47.504 -7.002 -4.416 1.00 23.76 632 THR A O 1
ATOM 1646 N N . VAL A 1 216 ? -45.400 -6.294 -4.695 1.00 24.45 633 VAL A N 1
ATOM 1647 C CA . VAL A 1 216 ? -45.318 -5.761 -3.353 1.00 26.78 633 VAL A CA 1
ATOM 1648 C C . VAL A 1 216 ? -46.279 -4.592 -3.198 1.00 23.08 633 VAL A C 1
ATOM 1649 O O . VAL A 1 216 ? -47.066 -4.542 -2.255 1.00 25.52 633 VAL A O 1
ATOM 1653 N N . ASP A 1 217 ? -46.214 -3.653 -4.128 1.00 25.28 634 ASP A N 1
ATOM 1654 C CA . ASP A 1 217 ? -47.052 -2.471 -4.033 1.00 28.50 634 ASP A CA 1
ATOM 1655 C C . ASP A 1 217 ? -48.548 -2.804 -4.134 1.00 23.41 634 ASP A C 1
ATOM 1656 O O . ASP A 1 217 ? -49.357 -2.277 -3.360 1.00 19.38 634 ASP A O 1
ATOM 1661 N N . ASN A 1 218 ? -48.907 -3.684 -5.064 1.00 19.24 635 ASN A N 1
ATOM 1662 C CA . ASN A 1 218 ? -50.307 -4.100 -5.214 1.00 25.14 635 ASN A CA 1
ATOM 1663 C C . ASN A 1 218 ? -50.814 -4.806 -3.964 1.00 26.30 635 ASN A C 1
ATOM 1664 O O . ASN A 1 218 ? -51.891 -4.484 -3.464 1.00 30.77 635 ASN A O 1
ATOM 1669 N N . GLY A 1 219 ? -50.031 -5.752 -3.450 1.00 25.70 636 GLY A N 1
ATOM 1670 C CA . GLY A 1 219 ? -50.430 -6.516 -2.276 1.00 16.89 636 GLY A CA 1
ATOM 1671 C C . GLY A 1 219 ? -50.709 -5.618 -1.090 1.00 18.69 636 GLY A C 1
ATOM 1672 O O . GLY A 1 219 ? -51.755 -5.710 -0.455 1.00 19.80 636 GLY A O 1
ATOM 1673 N N . ILE A 1 220 ? -49.773 -4.725 -0.811 1.00 21.60 637 ILE A N 1
ATOM 1674 C CA . ILE A 1 220 ? -49.945 -3.727 0.234 1.00 23.86 637 ILE A CA 1
ATOM 1675 C C . ILE A 1 220 ? -51.195 -2.871 0.038 1.00 26.43 637 ILE A C 1
ATOM 1676 O O . ILE A 1 220 ? -51.991 -2.684 0.965 1.00 25.83 637 ILE A O 1
ATOM 1681 N N . LYS A 1 221 ? -51.380 -2.368 -1.177 1.00 18.93 638 LYS A N 1
ATOM 1682 C CA . LYS A 1 221 ? -52.528 -1.510 -1.443 1.00 20.90 638 LYS A CA 1
ATOM 1683 C C . LYS A 1 221 ? -53.861 -2.242 -1.356 1.00 22.36 638 LYS A C 1
ATOM 1684 O O . LYS A 1 221 ? -54.783 -1.778 -0.693 1.00 25.55 638 LYS A O 1
ATOM 1690 N N . ILE A 1 222 ? -53.946 -3.396 -2.007 1.00 21.82 639 ILE A N 1
ATOM 1691 C CA . ILE A 1 222 ? -55.136 -4.212 -1.957 1.00 19.02 639 ILE A CA 1
ATOM 1692 C C . ILE A 1 222 ? -55.445 -4.628 -0.526 1.00 21.97 639 ILE A C 1
ATOM 1693 O O . ILE A 1 222 ? -56.591 -4.550 -0.095 1.00 25.04 639 ILE A O 1
ATOM 1698 N N . ALA A 1 223 ? -54.425 -5.050 0.220 1.00 23.78 640 ALA A N 1
ATOM 1699 C CA . ALA A 1 223 ? -54.622 -5.404 1.632 1.00 24.82 640 ALA A CA 1
ATOM 1700 C C . ALA A 1 223 ? -55.317 -4.266 2.401 1.00 26.01 640 ALA A C 1
ATOM 1701 O O . ALA A 1 223 ? -56.218 -4.508 3.202 1.00 21.79 640 ALA A O 1
ATOM 1703 N N . LYS A 1 224 ? -54.910 -3.027 2.117 1.00 20.97 641 LYS A N 1
ATOM 1704 C CA . LYS A 1 224 ? -55.429 -1.853 2.818 1.00 20.29 641 LYS A CA 1
ATOM 1705 C C . LYS A 1 224 ? -56.708 -1.272 2.181 1.00 21.79 641 LYS A C 1
ATOM 1706 O O . LYS A 1 224 ? -57.209 -0.232 2.611 1.00 24.07 641 LYS A O 1
ATOM 1712 N N . GLY A 1 225 ? -57.241 -1.944 1.165 1.00 23.55 642 GLY A N 1
ATOM 1713 C CA . GLY A 1 225 ? -58.471 -1.495 0.535 1.00 19.82 642 GLY A CA 1
ATOM 1714 C C . GLY A 1 225 ? -58.297 -0.280 -0.356 1.00 22.22 642 GLY A C 1
ATOM 1715 O O . GLY A 1 225 ? -59.268 0.418 -0.638 1.00 27.61 642 GLY A O 1
ATOM 1716 N N . GLN A 1 226 ? -57.059 -0.016 -0.783 1.00 19.98 643 GLN A N 1
ATOM 1717 C CA . GLN A 1 226 ? -56.739 1.155 -1.611 1.00 23.76 643 GLN A CA 1
ATOM 1718 C C . GLN A 1 226 ? -56.563 0.754 -3.062 1.00 24.53 643 GLN A C 1
ATOM 1719 O O . GLN A 1 226 ? -56.104 -0.357 -3.354 1.00 20.68 643 GLN A O 1
ATOM 1725 N N . ALA A 1 227 ? -56.888 1.661 -3.977 1.00 23.57 644 ALA A N 1
ATOM 1726 C CA . ALA A 1 227 ? -56.697 1.363 -5.396 1.00 22.39 644 ALA A CA 1
ATOM 1727 C C . ALA A 1 227 ? -55.215 1.158 -5.707 1.00 21.19 644 ALA A C 1
ATOM 1728 O O . ALA A 1 227 ? -54.356 1.919 -5.241 1.00 29.11 644 ALA A O 1
ATOM 1730 N N . ILE A 1 228 ? -54.921 0.130 -6.493 1.00 20.32 645 ILE A N 1
ATOM 1731 C CA . ILE A 1 228 ? -53.568 -0.084 -6.992 1.00 22.64 645 ILE A CA 1
ATOM 1732 C C . ILE A 1 228 ? -53.213 0.963 -8.048 1.00 27.90 645 ILE A C 1
ATOM 1733 O O . ILE A 1 228 ? -54.081 1.720 -8.492 1.00 27.36 645 ILE A O 1
ATOM 1738 N N . LEU A 1 229 ? -51.940 1.017 -8.430 1.00 25.36 646 LEU A N 1
ATOM 1739 C CA . LEU A 1 229 ? -51.486 1.975 -9.429 1.00 29.86 646 LEU A CA 1
ATOM 1740 C C . LEU A 1 229 ? -52.079 1.635 -10.786 1.00 25.75 646 LEU A C 1
ATOM 1741 O O . LEU A 1 229 ? -51.904 0.532 -11.270 1.00 23.28 646 LEU A O 1
ATOM 1746 N N . SER A 1 230 ? -52.774 2.583 -11.398 1.00 23.47 647 SER A N 1
ATOM 1747 C CA . SER A 1 230 ? -53.425 2.306 -12.666 1.00 23.93 647 SER A CA 1
ATOM 1748 C C . SER A 1 230 ? -52.391 2.118 -13.759 1.00 31.55 647 SER A C 1
ATOM 1749 O O . SER A 1 230 ? -51.187 2.338 -13.543 1.00 24.64 647 SER A O 1
ATOM 1752 N N . THR A 1 231 ? -52.862 1.704 -14.934 1.00 27.01 648 THR A N 1
ATOM 1753 C CA . THR A 1 231 ? -51.981 1.566 -16.085 1.00 25.76 648 THR A CA 1
ATOM 1754 C C . THR A 1 231 ? -51.316 2.910 -16.347 1.00 29.62 648 THR A C 1
ATOM 1755 O O . THR A 1 231 ? -50.111 2.985 -16.550 1.00 27.63 648 THR A O 1
ATOM 1759 N N . GLU A 1 232 ? -52.109 3.976 -16.270 1.00 36.97 649 GLU A N 1
ATOM 1760 C CA . GLU A 1 232 ? -51.625 5.330 -16.515 1.00 42.83 649 GLU A CA 1
ATOM 1761 C C . GLU A 1 232 ? -50.500 5.762 -15.559 1.00 40.22 649 GLU A C 1
ATOM 1762 O O . GLU A 1 232 ? -49.429 6.183 -16.000 1.00 42.00 649 GLU A O 1
ATOM 1768 N N . GLU A 1 233 ? -50.737 5.634 -14.257 1.00 38.99 650 GLU A N 1
ATOM 1769 C CA . GLU A 1 233 ? -49.726 5.980 -13.251 1.00 37.34 650 GLU A CA 1
ATOM 1770 C C . GLU A 1 233 ? -48.505 5.061 -13.265 1.00 40.01 650 GLU A C 1
ATOM 1771 O O . GLU A 1 233 ? -47.473 5.381 -12.687 1.00 45.20 650 GLU A O 1
ATOM 1777 N N . SER A 1 234 ? -48.623 3.907 -13.903 1.00 40.47 651 SER A N 1
ATOM 1778 C CA . SER A 1 234 ? -47.554 2.928 -13.837 1.00 32.48 651 SER A CA 1
ATOM 1779 C C . SER A 1 234 ? -46.524 3.170 -14.911 1.00 38.89 651 SER A C 1
ATOM 1780 O O . SER A 1 234 ? -45.414 2.662 -14.831 1.00 40.71 651 SER A O 1
ATOM 1783 N N . LYS A 1 235 ? -46.895 3.962 -15.910 1.00 48.05 652 LYS A N 1
ATOM 1784 C CA . LYS A 1 235 ? -45.996 4.296 -17.009 1.00 48.16 652 LYS A CA 1
ATOM 1785 C C . LYS A 1 235 ? -44.753 5.019 -16.496 1.00 56.29 652 LYS A C 1
ATOM 1786 O O . LYS A 1 235 ? -44.704 5.446 -15.343 1.00 58.46 652 LYS A O 1
ATOM 1792 N N . GLY A 1 236 ? -43.743 5.139 -17.353 1.00 58.38 653 GLY A N 1
ATOM 1793 C CA . GLY A 1 236 ? -42.561 5.924 -17.037 1.00 51.90 653 GLY A CA 1
ATOM 1794 C C . GLY A 1 236 ? -41.607 5.251 -16.072 1.00 48.27 653 GLY A C 1
ATOM 1795 O O . GLY A 1 236 ? -41.340 4.053 -16.180 1.00 48.61 653 GLY A O 1
ATOM 1796 N N . GLU A 1 237 ? -41.088 6.026 -15.124 1.00 49.40 654 GLU A N 1
ATOM 1797 C CA . GLU A 1 237 ? -40.102 5.514 -14.172 1.00 49.80 654 GLU A CA 1
ATOM 1798 C C . GLU A 1 237 ? -40.693 5.096 -12.809 1.00 46.30 654 GLU A C 1
ATOM 1799 O O . GLU A 1 237 ? -39.953 4.892 -11.842 1.00 46.19 654 GLU A O 1
ATOM 1801 N N . LYS A 1 238 ? -42.016 4.959 -12.743 1.00 40.70 655 LYS A N 1
ATOM 1802 C CA . LYS A 1 238 ? -42.693 4.565 -11.507 1.00 38.76 655 LYS A CA 1
ATOM 1803 C C . LYS A 1 238 ? -42.087 3.265 -10.946 1.00 40.66 655 LYS A C 1
ATOM 1804 O O . LYS A 1 238 ? -41.760 3.188 -9.759 1.00 38.12 655 LYS A O 1
ATOM 1810 N N . GLY A 1 239 ? -41.916 2.262 -11.811 1.00 41.01 656 GLY A N 1
ATOM 1811 C CA . GLY A 1 239 ? -41.259 1.018 -11.446 1.00 26.12 656 GLY A CA 1
ATOM 1812 C C . GLY A 1 239 ? -39.889 1.263 -10.833 1.00 40.08 656 GLY A C 1
ATOM 1813 O O . GLY A 1 239 ? -39.531 0.640 -9.840 1.00 41.13 656 GLY A O 1
ATOM 1814 N N . LEU A 1 240 ? -39.119 2.179 -11.411 1.00 39.51 657 LEU A N 1
ATOM 1815 C CA . LEU A 1 240 ? -37.844 2.571 -10.812 1.00 47.05 657 LEU A CA 1
ATOM 1816 C C . LEU A 1 240 ? -37.993 3.190 -9.431 1.00 48.51 657 LEU A C 1
ATOM 1817 O O . LEU A 1 240 ? -37.293 2.796 -8.497 1.00 53.24 657 LEU A O 1
ATOM 1822 N N . ARG A 1 241 ? -38.884 4.173 -9.308 1.00 41.13 658 ARG A N 1
ATOM 1823 C CA . ARG A 1 241 ? -39.064 4.884 -8.042 1.00 45.66 658 ARG A CA 1
ATOM 1824 C C . ARG A 1 241 ? -39.524 3.929 -6.940 1.00 41.29 658 ARG A C 1
ATOM 1825 O O . ARG A 1 241 ? -39.098 4.035 -5.786 1.00 43.27 658 ARG A O 1
ATOM 1833 N N . LEU A 1 242 ? -40.400 2.999 -7.303 1.00 35.66 659 LEU A N 1
ATOM 1834 C CA . LEU A 1 242 ? -40.868 2.003 -6.359 1.00 36.52 659 LEU A CA 1
ATOM 1835 C C . LEU A 1 242 ? -39.689 1.149 -5.914 1.00 36.57 659 LEU A C 1
ATOM 1836 O O . LEU A 1 242 ? -39.526 0.865 -4.724 1.00 33.44 659 LEU A O 1
ATOM 1841 N N . ARG A 1 243 ? -38.858 0.764 -6.878 1.00 37.22 660 ARG A N 1
ATOM 1842 C CA . ARG A 1 243 ? -37.691 -0.075 -6.604 1.00 41.74 660 ARG A CA 1
ATOM 1843 C C . ARG A 1 243 ? -36.685 0.639 -5.684 1.00 44.38 660 ARG A C 1
ATOM 1844 O O . ARG A 1 243 ? -36.138 0.039 -4.750 1.00 41.62 660 ARG A O 1
ATOM 1852 N N . GLU A 1 244 ? -36.453 1.922 -5.954 1.00 42.57 661 GLU A N 1
ATOM 1853 C CA . GLU A 1 244 ? -35.573 2.728 -5.122 1.00 44.55 661 GLU A CA 1
ATOM 1854 C C . GLU A 1 244 ? -36.145 2.757 -3.728 1.00 44.91 661 GLU A C 1
ATOM 1855 O O . GLU A 1 244 ? -35.460 2.452 -2.761 1.00 49.13 661 GLU A O 1
ATOM 1861 N N . HIS A 1 245 ? -37.425 3.096 -3.647 1.00 43.08 662 HIS A N 1
ATOM 1862 C CA . HIS A 1 245 ? -38.140 3.137 -2.389 1.00 39.86 662 HIS A CA 1
ATOM 1863 C C . HIS A 1 245 ? -38.025 1.811 -1.644 1.00 37.78 662 HIS A C 1
ATOM 1864 O O . HIS A 1 245 ? -37.734 1.794 -0.449 1.00 42.11 662 HIS A O 1
ATOM 1871 N N . HIS A 1 246 ? -38.248 0.704 -2.352 1.00 34.23 663 HIS A N 1
ATOM 1872 C CA . HIS A 1 246 ? -38.124 -0.633 -1.767 1.00 34.82 663 HIS A CA 1
ATOM 1873 C C . HIS A 1 246 ? -36.719 -0.897 -1.235 1.00 35.40 663 HIS A C 1
ATOM 1874 O O . HIS A 1 246 ? -36.553 -1.538 -0.202 1.00 33.05 663 HIS A O 1
ATOM 1881 N N . ALA A 1 247 ? -35.707 -0.427 -1.956 1.00 35.43 664 ALA A N 1
ATOM 1882 C CA . ALA A 1 247 ? -34.335 -0.596 -1.486 1.00 44.14 664 ALA A CA 1
ATOM 1883 C C . ALA A 1 247 ? -34.082 0.148 -0.159 1.00 52.01 664 ALA A C 1
ATOM 1884 O O . ALA A 1 247 ? -33.413 -0.390 0.724 1.00 48.63 664 ALA A O 1
ATOM 1886 N N . GLN A 1 248 ? -34.648 1.353 -0.013 1.00 55.96 665 GLN A N 1
ATOM 1887 C CA . GLN A 1 248 ? -34.582 2.118 1.241 1.00 53.62 665 GLN A CA 1
ATOM 1888 C C . GLN A 1 248 ? -35.234 1.372 2.403 1.00 53.97 665 GLN A C 1
ATOM 1889 O O . GLN A 1 248 ? -34.672 1.296 3.491 1.00 63.69 665 GLN A O 1
ATOM 1895 N N . ILE A 1 249 ? -36.443 0.863 2.184 1.00 45.48 666 ILE A N 1
ATOM 1896 C CA . ILE A 1 249 ? -37.137 0.084 3.203 1.00 42.62 666 ILE A CA 1
ATOM 1897 C C . ILE A 1 249 ? -36.285 -1.117 3.597 1.00 52.11 666 ILE A C 1
ATOM 1898 O O . ILE A 1 249 ? -36.098 -1.412 4.781 1.00 53.60 666 ILE A O 1
ATOM 1903 N N . LEU A 1 250 ? -35.752 -1.792 2.586 1.00 54.51 667 LEU A N 1
ATOM 1904 C CA . LEU A 1 250 ? -34.834 -2.896 2.801 1.00 53.16 667 LEU A CA 1
ATOM 1905 C C . LEU A 1 250 ? -33.578 -2.431 3.521 1.00 57.23 667 LEU A C 1
ATOM 1906 O O . LEU A 1 250 ? -33.153 -3.067 4.477 1.00 54.39 667 LEU A O 1
ATOM 1911 N N . THR A 1 251 ? -32.984 -1.334 3.050 1.00 61.37 668 THR A N 1
ATOM 1912 C CA . THR A 1 251 ? -31.769 -0.788 3.655 1.00 64.82 668 THR A CA 1
ATOM 1913 C C . THR A 1 251 ? -32.022 -0.431 5.112 1.00 72.07 668 THR A C 1
ATOM 1914 O O . THR A 1 251 ? -31.167 -0.635 5.978 1.00 71.52 668 THR A O 1
ATOM 1918 N N . ASP A 1 252 ? -33.224 0.062 5.389 1.00 77.48 669 ASP A N 1
ATOM 1919 C CA . ASP A 1 252 ? -33.633 0.314 6.763 1.00 83.68 669 ASP A CA 1
ATOM 1920 C C . ASP A 1 252 ? -33.896 -0.991 7.521 1.00 78.60 669 ASP A C 1
ATOM 1921 O O . ASP A 1 252 ? -34.865 -1.076 8.275 1.00 77.82 669 ASP A O 1
ATOM 1926 N N . ALA A 1 253 ? -33.010 -1.974 7.306 1.00 72.89 670 ALA A N 1
ATOM 1927 C CA . ALA A 1 253 ? -32.987 -3.280 7.974 1.00 70.99 670 ALA A CA 1
ATOM 1928 C C . ALA A 1 253 ? -31.994 -4.234 7.297 1.00 82.55 670 ALA A C 1
ATOM 1929 O O . ALA A 1 253 ? -30.973 -4.589 7.879 1.00 88.89 670 ALA A O 1
ATOM 1931 N N . MET A 1 254 ? -32.303 -4.640 6.064 1.00 85.09 671 MET A N 1
ATOM 1932 C CA . MET A 1 254 ? -31.576 -5.712 5.375 1.00 86.71 671 MET A CA 1
ATOM 1933 C C . MET A 1 254 ? -30.836 -5.248 4.120 1.00 86.35 671 MET A C 1
ATOM 1934 O O . MET A 1 254 ? -31.391 -5.251 3.015 1.00 78.32 671 MET A O 1
ATOM 1939 N N . PHE A 1 255 ? -29.569 -4.890 4.309 1.00 90.60 672 PHE A N 1
ATOM 1940 C CA . PHE A 1 255 ? -28.734 -4.288 3.269 1.00 85.76 672 PHE A CA 1
ATOM 1941 C C . PHE A 1 255 ? -28.548 -5.139 2.006 1.00 79.59 672 PHE A C 1
ATOM 1942 O O . PHE A 1 255 ? -28.615 -4.616 0.892 1.00 71.79 672 PHE A O 1
ATOM 1944 N N . LYS A 1 256 ? -28.309 -6.438 2.180 1.00 83.63 673 LYS A N 1
ATOM 1945 C CA . LYS A 1 256 ? -27.959 -7.327 1.063 1.00 77.68 673 LYS A CA 1
ATOM 1946 C C . LYS A 1 256 ? -29.068 -7.433 0.015 1.00 73.65 673 LYS A C 1
ATOM 1947 O O . LYS A 1 256 ? -28.811 -7.706 -1.157 1.00 70.86 673 LYS A O 1
ATOM 1949 N N . GLN A 1 257 ? -30.300 -7.196 0.448 1.00 75.87 674 GLN A N 1
ATOM 1950 C CA . GLN A 1 257 ? -31.462 -7.312 -0.422 1.00 75.28 674 GLN A CA 1
ATOM 1951 C C . GLN A 1 257 ? -31.742 -5.999 -1.152 1.00 73.07 674 GLN A C 1
ATOM 1952 O O . GLN A 1 257 ? -32.339 -5.988 -2.230 1.00 72.03 674 GLN A O 1
ATOM 1958 N N . ASP A 1 258 ? -31.295 -4.897 -0.559 1.00 70.57 675 ASP A N 1
ATOM 1959 C CA . ASP A 1 258 ? -31.235 -3.625 -1.265 1.00 67.23 675 ASP A CA 1
ATOM 1960 C C . ASP A 1 258 ? -30.235 -3.707 -2.433 1.00 64.92 675 ASP A C 1
ATOM 1961 O O . ASP A 1 258 ? -30.548 -3.311 -3.556 1.00 61.93 675 ASP A O 1
ATOM 1963 N N . ALA A 1 259 ? -29.042 -4.233 -2.163 1.00 64.96 676 ALA A N 1
ATOM 1964 C CA . ALA A 1 259 ? -28.013 -4.392 -3.193 1.00 71.03 676 ALA A CA 1
ATOM 1965 C C . ALA A 1 259 ? -28.471 -5.313 -4.328 1.00 74.40 676 ALA A C 1
ATOM 1966 O O . ALA A 1 259 ? -28.161 -5.063 -5.496 1.00 75.59 676 ALA A O 1
ATOM 1968 N N . GLN A 1 260 ? -29.197 -6.376 -3.975 1.00 74.61 677 GLN A N 1
ATOM 1969 C CA . GLN A 1 260 ? -29.790 -7.274 -4.965 1.00 70.58 677 GLN A CA 1
ATOM 1970 C C . GLN A 1 260 ? -30.713 -6.498 -5.898 1.00 71.60 677 GLN A C 1
ATOM 1971 O O . GLN A 1 260 ? -30.490 -6.484 -7.107 1.00 70.06 677 GLN A O 1
ATOM 1977 N N . TRP A 1 261 ? -31.724 -5.836 -5.330 1.00 71.96 678 TRP A N 1
ATOM 1978 C CA . TRP A 1 261 ? -32.692 -5.048 -6.102 1.00 67.56 678 TRP A CA 1
ATOM 1979 C C . TRP A 1 261 ? -32.032 -3.937 -6.940 1.00 67.85 678 TRP A C 1
ATOM 1980 O O . TRP A 1 261 ? -32.624 -3.448 -7.905 1.00 64.13 678 TRP A O 1
ATOM 1982 N N . ILE A 1 262 ? -30.801 -3.567 -6.581 1.00 67.63 679 ILE A N 1
ATOM 1983 C CA . ILE A 1 262 ? -30.065 -2.498 -7.265 1.00 68.81 679 ILE A CA 1
ATOM 1984 C C . ILE A 1 262 ? -29.318 -2.939 -8.544 1.00 67.35 679 ILE A C 1
ATOM 1985 O O . ILE A 1 262 ? -29.209 -2.158 -9.491 1.00 62.96 679 ILE A O 1
ATOM 1990 N N . ARG A 1 263 ? -28.847 -4.190 -8.575 1.00 71.73 680 ARG A N 1
ATOM 1991 C CA . ARG A 1 263 ? -28.144 -4.775 -9.737 1.00 75.59 680 ARG A CA 1
ATOM 1992 C C . ARG A 1 263 ? -28.852 -4.509 -11.079 1.00 74.37 680 ARG A C 1
ATOM 1993 O O . ARG A 1 263 ? -30.028 -4.192 -11.107 1.00 67.86 680 ARG A O 1
ATOM 2001 N N . GLN A 1 264 ? -28.140 -4.652 -12.193 1.00 80.34 681 GLN A N 1
ATOM 2002 C CA . GLN A 1 264 ? -28.723 -4.312 -13.495 1.00 83.54 681 GLN A CA 1
ATOM 2003 C C . GLN A 1 264 ? -29.460 -5.458 -14.191 1.00 77.54 681 GLN A C 1
ATOM 2004 O O . GLN A 1 264 ? -30.597 -5.281 -14.647 1.00 78.85 681 GLN A O 1
ATOM 2010 N N . GLN A 1 265 ? -28.792 -6.610 -14.264 1.00 63.46 682 GLN A N 1
ATOM 2011 C CA . GLN A 1 265 ? -29.219 -7.762 -15.063 1.00 63.88 682 GLN A CA 1
ATOM 2012 C C . GLN A 1 265 ? -28.948 -7.545 -16.550 1.00 67.27 682 GLN A C 1
ATOM 2013 O O . GLN A 1 265 ? -28.089 -8.213 -17.131 1.00 65.57 682 GLN A O 1
ATOM 2019 N N . ASP B 1 6 ? -44.955 -26.300 5.336 1.00 56.44 423 ASP B N 1
ATOM 2020 C CA . ASP B 1 6 ? -45.405 -26.974 6.552 1.00 69.19 423 ASP B CA 1
ATOM 2021 C C . ASP B 1 6 ? -44.221 -27.651 7.222 1.00 68.91 423 ASP B C 1
ATOM 2022 O O . ASP B 1 6 ? -43.522 -27.056 8.031 1.00 72.77 423 ASP B O 1
ATOM 2027 N N . TYR B 1 7 ? -43.985 -28.903 6.878 1.00 64.82 424 TYR B N 1
ATOM 2028 C CA . TYR B 1 7 ? -42.732 -29.503 7.256 1.00 57.43 424 TYR B CA 1
ATOM 2029 C C . TYR B 1 7 ? -41.638 -28.890 6.386 1.00 50.55 424 TYR B C 1
ATOM 2030 O O . TYR B 1 7 ? -40.573 -28.525 6.877 1.00 50.97 424 TYR B O 1
ATOM 2039 N N . TRP B 1 8 ? -41.933 -28.733 5.100 1.00 39.26 425 TRP B N 1
ATOM 2040 C CA . TRP B 1 8 ? -40.925 -28.329 4.120 1.00 38.16 425 TRP B CA 1
ATOM 2041 C C . TRP B 1 8 ? -40.490 -26.867 4.258 1.00 36.18 425 TRP B C 1
ATOM 2042 O O . TRP B 1 8 ? -41.317 -25.971 4.191 1.00 39.64 425 TRP B O 1
ATOM 2053 N N . TYR B 1 9 ? -39.190 -26.635 4.447 1.00 31.15 426 TYR B N 1
ATOM 2054 C CA . TYR B 1 9 ? -38.663 -25.274 4.566 1.00 32.14 426 TYR B CA 1
ATOM 2055 C C . TYR B 1 9 ? -38.757 -24.509 3.261 1.00 31.45 426 TYR B C 1
ATOM 2056 O O . TYR B 1 9 ? -38.675 -25.087 2.175 1.00 35.70 426 TYR B O 1
ATOM 2065 N N . THR B 1 10 ? -38.872 -23.195 3.368 1.00 32.58 427 THR B N 1
ATOM 2066 C CA . THR B 1 10 ? -38.712 -22.341 2.195 1.00 38.54 427 THR B CA 1
ATOM 2067 C C . THR B 1 10 ? -37.366 -21.632 2.225 1.00 36.36 427 THR B C 1
ATOM 2068 O O . THR B 1 10 ? -36.625 -21.727 3.204 1.00 38.70 427 THR B O 1
ATOM 2072 N N . GLU B 1 11 ? -37.058 -20.931 1.138 1.00 36.54 428 GLU B N 1
ATOM 2073 C CA . GLU B 1 11 ? -35.823 -20.174 1.009 1.00 35.70 428 GLU B CA 1
ATOM 2074 C C . GLU B 1 11 ? -35.814 -19.110 2.089 1.00 40.58 428 GLU B C 1
ATOM 2075 O O . GLU B 1 11 ? -34.775 -18.780 2.673 1.00 40.06 428 GLU B O 1
ATOM 2081 N N . ASN B 1 12 ? -37.006 -18.588 2.343 1.00 47.74 429 ASN B N 1
ATOM 2082 C CA . ASN B 1 12 ? -37.227 -17.553 3.328 1.00 44.66 429 ASN B CA 1
ATOM 2083 C C . ASN B 1 12 ? -36.704 -17.987 4.693 1.00 41.14 429 ASN B C 1
ATOM 2084 O O . ASN B 1 12 ? -35.956 -17.260 5.340 1.00 43.80 429 ASN B O 1
ATOM 2089 N N . GLU B 1 13 ? -37.078 -19.193 5.111 1.00 42.48 430 GLU B N 1
ATOM 2090 C CA . GLU B 1 13 ? -36.670 -19.717 6.412 1.00 45.65 430 GLU B CA 1
ATOM 2091 C C . GLU B 1 13 ? -35.199 -20.081 6.457 1.00 43.59 430 GLU B C 1
ATOM 2092 O O . GLU B 1 13 ? -34.535 -19.874 7.467 1.00 46.49 430 GLU B O 1
ATOM 2098 N N . ILE B 1 14 ? -34.696 -20.628 5.357 1.00 35.60 431 ILE B N 1
ATOM 2099 C CA . ILE B 1 14 ? -33.317 -21.067 5.295 1.00 31.43 431 ILE B CA 1
ATOM 2100 C C . ILE B 1 14 ? -32.393 -19.863 5.381 1.00 40.45 431 ILE B C 1
ATOM 2101 O O . ILE B 1 14 ? -31.417 -19.870 6.139 1.00 33.67 431 ILE B O 1
ATOM 2106 N N . THR B 1 15 ? -32.717 -18.822 4.621 1.00 41.71 432 THR B N 1
ATOM 2107 C CA . THR B 1 15 ? -31.941 -17.587 4.659 1.00 42.26 432 THR B CA 1
ATOM 2108 C C . THR B 1 15 ? -31.845 -17.015 6.069 1.00 44.99 432 THR B C 1
ATOM 2109 O O . THR B 1 15 ? -30.745 -16.789 6.575 1.00 48.34 432 THR B O 1
ATOM 2113 N N . HIS B 1 16 ? -33.001 -16.802 6.698 1.00 40.32 433 HIS B N 1
ATOM 2114 C CA . HIS B 1 16 ? -33.050 -16.257 8.056 1.00 42.56 433 HIS B CA 1
ATOM 2115 C C . HIS B 1 16 ? -32.254 -17.089 9.043 1.00 36.10 433 HIS B C 1
ATOM 2116 O O . HIS B 1 16 ? -31.518 -16.541 9.846 1.00 46.08 433 HIS B O 1
ATOM 2123 N N . LEU B 1 17 ? -32.413 -18.411 8.985 1.00 37.51 434 LEU B N 1
ATOM 2124 C CA . LEU B 1 17 ? -31.714 -19.299 9.898 1.00 39.49 434 LEU B CA 1
ATOM 2125 C C . LEU B 1 17 ? -30.219 -19.145 9.695 1.00 45.56 434 LEU B C 1
ATOM 2126 O O . LEU B 1 17 ? -29.465 -19.010 10.665 1.00 47.66 434 LEU B O 1
ATOM 2131 N N . LEU B 1 18 ? -29.795 -19.126 8.435 1.00 44.16 435 LEU B N 1
ATOM 2132 C CA . LEU B 1 18 ? -28.383 -18.935 8.127 1.00 46.31 435 LEU B CA 1
ATOM 2133 C C . LEU B 1 18 ? -27.851 -17.596 8.651 1.00 46.35 435 LEU B C 1
ATOM 2134 O O . LEU B 1 18 ? -26.812 -17.549 9.301 1.00 49.75 435 LEU B O 1
ATOM 2139 N N . THR B 1 19 ? -28.554 -16.508 8.367 1.00 42.50 436 THR B N 1
ATOM 2140 C CA . THR B 1 19 ? -28.051 -15.202 8.774 1.00 52.89 436 THR B CA 1
ATOM 2141 C C . THR B 1 19 ? -28.021 -15.045 10.293 1.00 53.50 436 THR B C 1
ATOM 2142 O O . THR B 1 19 ? -27.110 -14.427 10.832 1.00 61.88 436 THR B O 1
ATOM 2146 N N . ALA B 1 20 ? -29.008 -15.623 10.971 1.00 50.18 437 ALA B N 1
ATOM 2147 C CA . ALA B 1 20 ? -29.048 -15.637 12.433 1.00 50.03 437 ALA B CA 1
ATOM 2148 C C . ALA B 1 20 ? -27.818 -16.306 13.037 1.00 52.80 437 ALA B C 1
ATOM 2149 O O . ALA B 1 20 ? -27.270 -15.829 14.025 1.00 52.99 437 ALA B O 1
ATOM 2151 N N . GLN B 1 21 ? -27.373 -17.406 12.445 1.00 53.12 438 GLN B N 1
ATOM 2152 C CA . GLN B 1 21 ? -26.315 -18.186 13.073 1.00 55.73 438 GLN B CA 1
ATOM 2153 C C . GLN B 1 21 ? -24.919 -17.930 12.503 1.00 58.47 438 GLN B C 1
ATOM 2154 O O . GLN B 1 21 ? -23.948 -18.545 12.948 1.00 62.39 438 GLN B O 1
ATOM 2160 N N . LEU B 1 22 ? -24.814 -17.039 11.520 1.00 52.89 439 LEU B N 1
ATOM 2161 C CA . LEU B 1 22 ? -23.523 -16.761 10.899 1.00 51.87 439 LEU B CA 1
ATOM 2162 C C . LEU B 1 22 ? -23.167 -15.305 11.007 1.00 64.52 439 LEU B C 1
ATOM 2163 O O . LEU B 1 22 ? -23.944 -14.445 10.606 1.00 70.29 439 LEU B O 1
ATOM 2168 N N . ASP B 1 23 ? -21.978 -15.039 11.534 1.00 69.91 440 ASP B N 1
ATOM 2169 C CA . ASP B 1 23 ? -21.465 -13.682 11.632 1.00 67.64 440 ASP B CA 1
ATOM 2170 C C . ASP B 1 23 ? -21.260 -13.080 10.241 1.00 61.15 440 ASP B C 1
ATOM 2171 O O . ASP B 1 23 ? -20.376 -13.493 9.496 1.00 58.09 440 ASP B O 1
ATOM 2176 N N . GLU B 1 24 ? -22.080 -12.087 9.912 1.00 61.73 441 GLU B N 1
ATOM 2177 C CA . GLU B 1 24 ? -22.090 -11.469 8.591 1.00 64.69 441 GLU B CA 1
ATOM 2178 C C . GLU B 1 24 ? -20.792 -10.763 8.208 1.00 68.79 441 GLU B C 1
ATOM 2179 O O . GLU B 1 24 ? -20.632 -10.340 7.065 1.00 73.28 441 GLU B O 1
ATOM 2181 N N . LYS B 1 25 ? -19.873 -10.626 9.158 1.00 70.28 442 LYS B N 1
ATOM 2182 C CA . LYS B 1 25 ? -18.598 -9.982 8.875 1.00 69.27 442 LYS B CA 1
ATOM 2183 C C . LYS B 1 25 ? -17.673 -10.922 8.108 1.00 71.47 442 LYS B C 1
ATOM 2184 O O . LYS B 1 25 ? -17.031 -10.518 7.140 1.00 75.60 442 LYS B O 1
ATOM 2186 N N . LYS B 1 26 ? -17.618 -12.180 8.533 1.00 68.17 443 LYS B N 1
ATOM 2187 C CA . LYS B 1 26 ? -16.721 -13.151 7.911 1.00 68.69 443 LYS B CA 1
ATOM 2188 C C . LYS B 1 26 ? -17.415 -14.084 6.902 1.00 63.83 443 LYS B C 1
ATOM 2189 O O . LYS B 1 26 ? -16.748 -14.742 6.105 1.00 61.51 443 LYS B O 1
ATOM 2191 N N . PHE B 1 27 ? -18.748 -14.121 6.926 1.00 61.05 444 PHE B N 1
ATOM 2192 C CA . PHE B 1 27 ? -19.517 -15.040 6.082 1.00 53.82 444 PHE B CA 1
ATOM 2193 C C . PHE B 1 27 ? -20.619 -14.361 5.284 1.00 56.49 444 PHE B C 1
ATOM 2194 O O . PHE B 1 27 ? -21.446 -13.646 5.844 1.00 60.59 444 PHE B O 1
ATOM 2202 N N . SER B 1 28 ? -20.644 -14.602 3.979 1.00 53.21 445 SER B N 1
ATOM 2203 C CA . SER B 1 28 ? -21.768 -14.145 3.167 1.00 56.30 445 SER B CA 1
ATOM 2204 C C . SER B 1 28 ? -22.797 -15.257 2.974 1.00 56.88 445 SER B C 1
ATOM 2205 O O . SE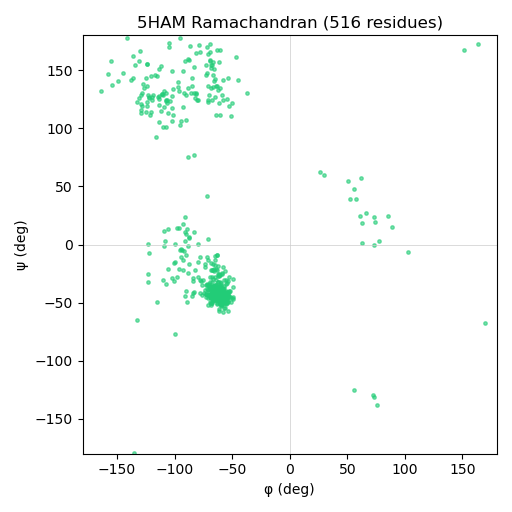R B 1 28 ? -22.454 -16.392 2.638 1.00 57.97 445 SER B O 1
ATOM 2208 N N . VAL B 1 29 ? -24.061 -14.917 3.188 1.00 51.70 446 VAL B N 1
ATOM 2209 C CA . VAL B 1 29 ? -25.150 -15.819 2.882 1.00 44.90 446 VAL B CA 1
ATOM 2210 C C . VAL B 1 29 ? -25.801 -15.382 1.578 1.00 43.15 446 VAL B C 1
ATOM 2211 O O . VAL B 1 29 ? -26.330 -14.283 1.492 1.00 41.70 446 VAL B O 1
ATOM 2215 N N . GLN B 1 30 ? -25.745 -16.253 0.568 1.00 40.26 447 GLN B N 1
ATOM 2216 C CA . GLN B 1 30 ? -26.248 -15.957 -0.774 1.00 32.85 447 GLN B CA 1
ATOM 2217 C C . GLN B 1 30 ? -27.709 -16.366 -0.957 1.00 35.93 447 GLN B C 1
ATOM 2218 O O . GLN B 1 30 ? -28.224 -17.228 -0.231 1.00 28.99 447 GLN B O 1
ATOM 2224 N N . PRO B 1 31 ? -28.387 -15.742 -1.936 1.00 34.01 448 PRO B N 1
ATOM 2225 C CA . PRO B 1 31 ? -29.734 -16.184 -2.297 1.00 26.53 448 PRO B CA 1
ATOM 2226 C C . PRO B 1 31 ? -29.636 -17.542 -2.964 1.00 29.42 448 PRO B C 1
ATOM 2227 O O . PRO B 1 31 ? -28.559 -17.903 -3.451 1.00 26.22 448 PRO B O 1
ATOM 2231 N N . ALA B 1 32 ? -30.733 -18.293 -2.969 1.00 23.70 449 ALA B N 1
ATOM 2232 C CA . ALA B 1 32 ? -30.701 -19.650 -3.490 1.00 27.06 449 ALA B CA 1
ATOM 2233 C C . ALA B 1 32 ? -30.420 -19.726 -4.987 1.00 30.62 449 ALA B C 1
ATOM 2234 O O . ALA B 1 32 ? -30.880 -18.909 -5.772 1.00 33.02 449 ALA B O 1
ATOM 2236 N N . ILE B 1 33 ? -29.630 -20.721 -5.353 1.00 31.99 450 ILE B N 1
ATOM 2237 C CA . ILE B 1 33 ? -29.512 -21.164 -6.719 1.00 25.01 450 ILE B CA 1
ATOM 2238 C C . ILE B 1 33 ? -30.578 -22.237 -6.878 1.00 26.23 450 ILE B C 1
ATOM 2239 O O . ILE B 1 33 ? -30.682 -23.152 -6.057 1.00 28.97 450 ILE B O 1
ATOM 2244 N N . THR B 1 34 ? -31.404 -22.100 -7.901 1.00 28.41 451 THR B N 1
ATOM 2245 C CA . THR B 1 34 ? -32.518 -23.022 -8.096 1.00 32.08 451 THR B CA 1
ATOM 2246 C C . THR B 1 34 ? -32.483 -23.595 -9.505 1.00 27.88 451 THR B C 1
ATOM 2247 O O . THR B 1 34 ? -32.220 -22.879 -10.468 1.00 28.54 451 THR B O 1
ATOM 2251 N N . PHE B 1 35 ? -32.742 -24.893 -9.598 1.00 23.02 452 PHE B N 1
ATOM 2252 C CA . PHE B 1 35 ? -32.726 -25.634 -10.847 1.00 26.37 452 PHE B CA 1
ATOM 2253 C C . PHE B 1 35 ? -34.116 -26.142 -11.058 1.00 27.27 452 PHE B C 1
ATOM 2254 O O . PHE B 1 35 ? -34.793 -26.495 -10.101 1.00 28.50 452 PHE B O 1
ATOM 2262 N N . ARG B 1 36 ? -34.561 -26.215 -12.299 1.00 31.18 453 ARG B N 1
ATOM 2263 C CA . ARG B 1 36 ? -35.811 -26.914 -12.499 1.00 37.48 453 ARG B CA 1
ATOM 2264 C C . ARG B 1 36 ? -35.554 -28.421 -12.538 1.00 30.05 453 ARG B C 1
ATOM 2265 O O . ARG B 1 36 ? -34.415 -28.878 -12.644 1.00 27.91 453 ARG B O 1
ATOM 2273 N N . ASN B 1 37 ? -36.631 -29.171 -12.399 1.00 38.30 454 ASN B N 1
ATOM 2274 C CA . ASN B 1 37 ? -36.598 -30.614 -12.294 1.00 44.73 454 ASN B CA 1
ATOM 2275 C C . ASN B 1 37 ? -36.855 -31.278 -13.645 1.00 43.66 454 ASN B C 1
ATOM 2276 O O . ASN B 1 37 ? -36.511 -32.431 -13.861 1.00 40.36 454 ASN B O 1
ATOM 2281 N N . THR B 1 38 ? -37.475 -30.543 -14.556 1.00 43.55 455 THR B N 1
ATOM 2282 C CA . THR B 1 38 ? -37.763 -31.081 -15.873 1.00 36.29 455 THR B CA 1
ATOM 2283 C C . THR B 1 38 ? -36.968 -30.373 -16.962 1.00 35.96 455 THR B C 1
ATOM 2284 O O . THR B 1 38 ? -36.612 -29.207 -16.848 1.00 43.70 455 THR B O 1
ATOM 2288 N N . ALA B 1 39 ? -36.683 -31.088 -18.032 1.00 41.57 456 ALA B N 1
ATOM 2289 C CA . ALA B 1 39 ? -35.999 -30.476 -19.148 1.00 32.09 456 ALA B CA 1
ATOM 2290 C C . ALA B 1 39 ? -37.015 -29.966 -20.145 1.00 34.94 456 ALA B C 1
ATOM 2291 O O . ALA B 1 39 ? -38.108 -30.512 -20.278 1.00 43.82 456 ALA B O 1
ATOM 2293 N N . LEU B 1 40 ? -36.644 -28.902 -20.834 1.00 28.27 457 LEU B N 1
ATOM 2294 C CA . LEU B 1 40 ? -37.474 -28.296 -21.854 1.00 37.68 457 LEU B CA 1
ATOM 2295 C C . LEU B 1 40 ? -37.087 -28.935 -23.175 1.00 40.66 457 LEU B C 1
ATOM 2296 O O . LEU B 1 40 ? -35.904 -29.036 -23.486 1.00 43.51 457 LEU B O 1
ATOM 2301 N N . THR B 1 41 ? -38.063 -29.395 -23.946 1.00 38.53 458 THR B N 1
ATOM 2302 C CA . THR B 1 41 ? -37.763 -29.967 -25.251 1.00 35.68 458 THR B CA 1
ATOM 2303 C C . THR B 1 41 ? -38.648 -29.378 -26.337 1.00 41.55 458 THR B C 1
ATOM 2304 O O . THR B 1 41 ? -39.730 -28.856 -26.061 1.00 41.23 458 THR B O 1
ATOM 2308 N N . GLU B 1 42 ? -38.176 -29.475 -27.575 1.00 53.41 459 GLU B N 1
ATOM 2309 C CA . GLU B 1 42 ? -38.918 -28.997 -28.743 1.00 53.52 459 GLU B CA 1
ATOM 2310 C C . GLU B 1 42 ? -40.255 -29.726 -28.874 1.00 40.35 459 GLU B C 1
ATOM 2311 O O . GLU B 1 42 ? -41.242 -29.152 -29.304 1.00 40.04 459 GLU B O 1
ATOM 2317 N N . GLU B 1 43 ? -40.288 -30.984 -28.468 1.00 36.30 460 GLU B N 1
ATOM 2318 C CA . GLU B 1 43 ? -41.534 -31.730 -28.472 1.00 41.07 460 GLU B CA 1
ATOM 2319 C C . GLU B 1 43 ? -42.558 -31.086 -27.551 1.00 37.16 460 GLU B C 1
ATOM 2320 O O . GLU B 1 43 ? -43.718 -30.942 -27.922 1.00 43.62 460 GLU B O 1
ATOM 2326 N N . MET B 1 44 ? -42.123 -30.703 -26.353 1.00 29.93 461 MET B N 1
ATOM 2327 C CA . MET B 1 44 ? -43.003 -30.068 -25.378 1.00 27.45 461 MET B CA 1
ATOM 2328 C C . MET B 1 44 ? -43.493 -28.741 -25.914 1.00 30.95 461 MET B C 1
ATOM 2329 O O . MET B 1 44 ? -44.662 -28.396 -25.756 1.00 33.99 461 MET B O 1
ATOM 2334 N N . LEU B 1 45 ? -42.582 -28.003 -26.548 1.00 31.68 462 LEU B N 1
ATOM 2335 C CA . LEU B 1 45 ? -42.849 -26.641 -27.018 1.00 34.95 462 LEU B CA 1
ATOM 2336 C C . LEU B 1 45 ? -43.912 -26.591 -28.114 1.00 35.43 462 LEU B C 1
ATOM 2337 O O . LEU B 1 45 ? -44.486 -25.532 -28.384 1.00 31.09 462 LEU B O 1
ATOM 2342 N N . LYS B 1 46 ? -44.168 -27.743 -28.731 1.00 34.61 463 LYS B N 1
ATOM 2343 C CA . LYS B 1 46 ? -45.160 -27.851 -29.792 1.00 37.75 463 LYS B CA 1
ATOM 2344 C C . LYS B 1 46 ? -46.568 -27.588 -29.277 1.00 36.85 463 LYS B C 1
ATOM 2345 O O . LYS B 1 46 ? -47.448 -27.258 -30.055 1.00 40.89 463 LYS B O 1
ATOM 2351 N N . ASP B 1 47 ? -46.775 -27.724 -27.970 1.00 27.63 464 ASP B N 1
ATOM 2352 C CA . ASP B 1 47 ? -48.035 -27.311 -27.362 1.00 32.60 464 ASP B CA 1
ATOM 2353 C C . ASP B 1 47 ? -48.298 -25.819 -27.601 1.00 30.79 464 ASP B C 1
ATOM 2354 O O . ASP B 1 47 ? -49.439 -25.364 -27.574 1.00 26.33 464 ASP B O 1
ATOM 2359 N N . TYR B 1 48 ? -47.239 -25.051 -27.830 1.00 29.65 465 TYR B N 1
ATOM 2360 C CA . TYR B 1 48 ? -47.419 -23.641 -28.121 1.00 37.58 465 TYR B CA 1
ATOM 2361 C C . TYR B 1 48 ? -47.299 -23.408 -29.612 1.00 42.30 465 TYR B C 1
ATOM 2362 O O . TYR B 1 48 ? -47.941 -22.519 -30.164 1.00 44.03 465 TYR B O 1
ATOM 2371 N N . THR B 1 49 ? -46.475 -24.232 -30.249 1.00 41.26 466 THR B N 1
ATOM 2372 C CA . THR B 1 49 ? -46.064 -24.039 -31.634 1.00 40.66 466 THR B CA 1
ATOM 2373 C C . THR B 1 49 ? -47.050 -24.613 -32.650 1.00 45.78 466 THR B C 1
ATOM 2374 O O . THR B 1 49 ? -47.358 -23.966 -33.649 1.00 44.70 466 THR B O 1
ATOM 2378 N N . ALA B 1 50 ? -47.542 -25.824 -32.396 1.00 45.31 467 ALA B N 1
ATOM 2379 C CA . ALA B 1 50 ? -48.280 -26.573 -33.415 1.00 43.00 467 ALA B CA 1
ATOM 2380 C C . ALA B 1 50 ? -49.539 -25.876 -33.895 1.00 49.39 467 ALA B C 1
ATOM 2381 O O . ALA B 1 50 ? -50.323 -25.363 -33.110 1.00 53.78 467 ALA B O 1
ATOM 2383 N N . LYS B 1 51 ? -49.726 -25.870 -35.203 1.00 53.78 468 LYS B N 1
ATOM 2384 C CA . LYS B 1 51 ? -50.896 -25.245 -35.788 1.00 60.11 468 LYS B CA 1
ATOM 2385 C C . LYS B 1 51 ? -51.628 -26.265 -36.641 1.00 62.51 468 LYS B C 1
ATOM 2386 O O . LYS B 1 51 ? -51.031 -27.230 -37.105 1.00 68.89 468 LYS B O 1
ATOM 2392 N N . GLY B 1 52 ? -52.926 -26.059 -36.830 1.00 62.21 469 GLY B N 1
ATOM 2393 C CA . GLY B 1 52 ? -53.693 -26.857 -37.772 1.00 61.99 469 GLY B CA 1
ATOM 2394 C C . GLY B 1 52 ? -53.964 -28.290 -37.356 1.00 65.02 469 GLY B C 1
ATOM 2395 O O . GLY B 1 52 ? -54.446 -28.553 -36.255 1.00 67.16 469 GLY B O 1
ATOM 2396 N N . GLU B 1 53 ? -53.661 -29.223 -38.252 1.00 66.78 470 GLU B N 1
ATOM 2397 C CA . GLU B 1 53 ? -53.944 -30.633 -38.016 1.00 62.13 470 GLU B CA 1
ATOM 2398 C C . GLU B 1 53 ? -53.021 -31.176 -36.938 1.00 63.69 470 GLU B C 1
ATOM 2399 O O . GLU B 1 53 ? -53.410 -32.033 -36.146 1.00 65.84 470 GLU B O 1
ATOM 2401 N N . GLU B 1 54 ? -51.794 -30.667 -36.909 1.00 61.73 471 GLU B N 1
ATOM 2402 C CA . GLU B 1 54 ? -50.830 -31.091 -35.906 1.00 56.71 471 GLU B CA 1
ATOM 2403 C C . GLU B 1 54 ? -51.357 -30.728 -34.529 1.00 54.44 471 GLU B C 1
ATOM 2404 O O . GLU B 1 54 ? -51.283 -31.528 -33.600 1.00 55.62 471 GLU B O 1
ATOM 2410 N N . LYS B 1 55 ? -51.895 -29.518 -34.408 1.00 51.59 472 LYS B N 1
ATOM 2411 C CA . LYS B 1 55 ? -52.528 -29.087 -33.172 1.00 46.85 472 LYS B CA 1
ATOM 2412 C C . LYS B 1 55 ? -53.660 -30.038 -32.800 1.00 47.97 472 LYS B C 1
ATOM 2413 O O . LYS B 1 55 ? -53.860 -30.341 -31.626 1.00 47.60 472 LYS B O 1
ATOM 2419 N N . ASN B 1 56 ? -54.391 -30.512 -33.806 1.00 48.54 473 ASN B N 1
ATOM 2420 C CA . ASN B 1 56 ? -55.514 -31.425 -33.588 1.00 50.54 473 ASN B CA 1
ATOM 2421 C C . ASN B 1 56 ? -55.087 -32.757 -33.005 1.00 48.91 473 ASN B C 1
ATOM 2422 O O . ASN B 1 56 ? -55.705 -33.257 -32.062 1.00 49.41 473 ASN B O 1
ATOM 2427 N N . LYS B 1 57 ? -54.041 -33.334 -33.591 1.00 46.87 474 LYS B N 1
ATOM 2428 C CA . LYS B 1 57 ? -53.508 -34.607 -33.140 1.00 48.44 474 LYS B CA 1
ATOM 2429 C C . LYS B 1 57 ? -53.058 -34.476 -31.697 1.00 53.01 474 LYS B C 1
ATOM 2430 O O . LYS B 1 57 ? -53.392 -35.308 -30.857 1.00 60.13 474 LYS B O 1
ATOM 2432 N N . ILE B 1 58 ? -52.323 -33.409 -31.404 1.00 49.38 475 ILE B N 1
ATOM 2433 C CA . ILE B 1 58 ? -51.826 -33.182 -30.052 1.00 41.97 475 ILE B CA 1
ATOM 2434 C C . ILE B 1 58 ? -52.967 -32.994 -29.055 1.00 40.20 475 ILE B C 1
ATOM 2435 O O . ILE B 1 58 ? -52.938 -33.544 -27.958 1.00 36.42 475 ILE B O 1
ATOM 2440 N N . LEU B 1 59 ? -53.982 -32.234 -29.445 1.00 45.89 476 LEU B N 1
ATOM 2441 C CA . LEU B 1 59 ? -55.140 -32.061 -28.579 1.00 48.70 476 LEU B CA 1
ATOM 2442 C C . LEU B 1 59 ? -55.827 -33.398 -28.330 1.00 44.70 476 LEU B C 1
ATOM 2443 O O . LEU B 1 59 ? -56.332 -33.650 -27.238 1.00 43.15 476 LEU B O 1
ATOM 2448 N N . ALA B 1 60 ? -55.847 -34.250 -29.351 1.00 42.22 477 ALA B N 1
ATOM 2449 C CA . ALA B 1 60 ? -56.407 -35.585 -29.209 1.00 39.87 477 ALA B CA 1
ATOM 2450 C C . ALA B 1 60 ? -55.586 -36.364 -28.191 1.00 40.95 477 ALA B C 1
ATOM 2451 O O . ALA B 1 60 ? -56.126 -36.930 -27.241 1.00 46.17 477 ALA B O 1
ATOM 2453 N N . GLU B 1 61 ? -54.271 -36.355 -28.378 1.00 39.49 478 GLU B N 1
ATOM 2454 C CA . GLU B 1 61 ? -53.355 -37.033 -27.465 1.00 39.43 478 GLU B CA 1
ATOM 2455 C C . GLU B 1 61 ? -53.560 -36.571 -26.022 1.00 38.77 478 GLU B C 1
ATOM 2456 O O . GLU B 1 61 ? -53.602 -37.387 -25.099 1.00 38.14 478 GLU B O 1
ATOM 2462 N N . VAL B 1 62 ? -53.725 -35.261 -25.846 1.00 32.39 479 VAL B N 1
ATOM 2463 C CA . VAL B 1 62 ? -53.977 -34.674 -24.534 1.00 35.41 479 VAL B CA 1
ATOM 2464 C C . VAL B 1 62 ? -55.245 -35.218 -23.871 1.00 35.55 479 VAL B C 1
ATOM 2465 O O . VAL B 1 62 ? -55.247 -35.539 -22.679 1.00 35.54 479 VAL B O 1
ATOM 2469 N N . GLN B 1 63 ? -56.311 -35.342 -24.652 1.00 36.71 480 GLN B N 1
ATOM 2470 C CA . GLN B 1 63 ? -57.592 -35.816 -24.130 1.00 39.63 480 GLN B CA 1
ATOM 2471 C C . GLN B 1 63 ? -57.471 -37.266 -23.710 1.00 37.56 480 GLN B C 1
ATOM 2472 O O . GLN B 1 63 ? -58.131 -37.736 -22.788 1.00 35.19 480 GLN B O 1
ATOM 2478 N N . GLU B 1 64 ? -56.583 -37.962 -24.396 1.00 36.27 481 GLU B N 1
ATOM 2479 C CA . GLU B 1 64 ? -56.315 -39.348 -24.114 1.00 39.36 481 GLU B CA 1
ATOM 2480 C C . GLU B 1 64 ? -55.531 -39.433 -22.804 1.00 39.32 481 GLU B C 1
ATOM 2481 O O . GLU B 1 64 ? -55.856 -40.241 -21.940 1.00 44.30 481 GLU B O 1
ATOM 2487 N N . THR B 1 65 ? -54.523 -38.577 -22.637 1.00 31.37 482 THR B N 1
ATOM 2488 C CA . THR B 1 65 ? -53.756 -38.569 -21.391 1.00 34.37 482 THR B CA 1
ATOM 2489 C C . THR B 1 65 ? -54.631 -38.224 -20.188 1.00 33.67 482 THR B C 1
ATOM 2490 O O . THR B 1 65 ? -54.318 -38.606 -19.063 1.00 29.43 482 THR B O 1
ATOM 2494 N N . ILE B 1 66 ? -55.717 -37.492 -20.417 1.00 36.05 483 ILE B N 1
ATOM 2495 C CA . ILE B 1 66 ? -56.624 -37.166 -19.325 1.00 38.42 483 ILE B CA 1
ATOM 2496 C C . ILE B 1 66 ? -57.295 -38.434 -18.823 1.00 42.97 483 ILE B C 1
ATOM 2497 O O . ILE B 1 66 ? -57.349 -38.689 -17.614 1.00 47.06 483 ILE B O 1
ATOM 2502 N N . LYS B 1 67 ? -57.795 -39.227 -19.766 1.00 39.57 484 LYS B N 1
ATOM 2503 C CA . LYS B 1 67 ? -58.421 -40.508 -19.451 1.00 41.38 484 LYS B CA 1
ATOM 2504 C C . LYS B 1 67 ? -57.459 -41.447 -18.718 1.00 39.16 484 LYS B C 1
ATOM 2505 O O . LYS B 1 67 ? -57.854 -42.142 -17.790 1.00 38.78 484 LYS B O 1
ATOM 2511 N N . ILE B 1 68 ? -56.190 -41.429 -19.115 1.00 38.79 485 ILE B N 1
ATOM 2512 C CA . ILE B 1 68 ? -55.155 -42.206 -18.441 1.00 34.29 485 ILE B CA 1
ATOM 2513 C C . ILE B 1 68 ? -54.856 -41.698 -17.032 1.00 30.78 485 ILE B C 1
ATOM 2514 O O . ILE B 1 68 ? -54.842 -42.473 -16.075 1.00 31.58 485 ILE B O 1
ATOM 2519 N N . ALA B 1 69 ? -54.625 -40.397 -16.912 1.00 32.91 486 ALA B N 1
ATOM 2520 C CA . ALA B 1 69 ? -54.329 -39.778 -15.622 1.00 30.84 486 ALA B CA 1
ATOM 2521 C C . ALA B 1 69 ? -55.414 -40.090 -14.611 1.00 33.50 486 ALA B C 1
ATOM 2522 O O . ALA B 1 69 ? -55.161 -40.244 -13.414 1.00 40.09 486 ALA B O 1
ATOM 2524 N N . ASN B 1 70 ? -56.630 -40.195 -15.110 1.00 35.28 487 ASN B N 1
ATOM 2525 C CA . ASN B 1 70 ? -57.764 -40.436 -14.257 1.00 37.71 487 ASN B CA 1
ATOM 2526 C C . ASN B 1 70 ? -57.739 -41.802 -13.587 1.00 42.28 487 ASN B C 1
ATOM 2527 O O . ASN B 1 70 ? -58.380 -42.008 -12.554 1.00 45.29 487 ASN B O 1
ATOM 2532 N N . LEU B 1 71 ? -57.001 -42.735 -14.176 1.00 38.63 488 LEU B N 1
ATOM 2533 C CA . LEU B 1 71 ? -56.945 -44.088 -13.652 1.00 38.63 488 LEU B CA 1
ATOM 2534 C C . LEU B 1 71 ? -55.767 -44.308 -12.728 1.00 39.06 488 LEU B C 1
ATOM 2535 O O . LEU B 1 71 ? -55.613 -45.396 -12.171 1.00 41.78 488 LEU B O 1
ATOM 2540 N N . ILE B 1 72 ? -54.925 -43.295 -12.577 1.00 34.76 489 ILE B N 1
ATOM 2541 C CA . ILE B 1 72 ? -53.766 -43.429 -11.701 1.00 37.74 489 ILE B CA 1
ATOM 2542 C C . ILE B 1 72 ? -54.251 -43.778 -10.302 1.00 40.82 489 ILE B C 1
ATOM 2543 O O . ILE B 1 72 ? -55.084 -43.067 -9.750 1.00 41.46 489 ILE B O 1
ATOM 2548 N N . PRO B 1 73 ? -53.757 -44.895 -9.740 1.00 40.82 490 PRO B N 1
ATOM 2549 C CA . PRO B 1 73 ? -54.277 -45.381 -8.457 1.00 39.73 490 PRO B CA 1
ATOM 2550 C C . PRO B 1 73 ? -53.917 -44.478 -7.255 1.00 38.36 490 PRO B C 1
ATOM 2551 O O . PRO B 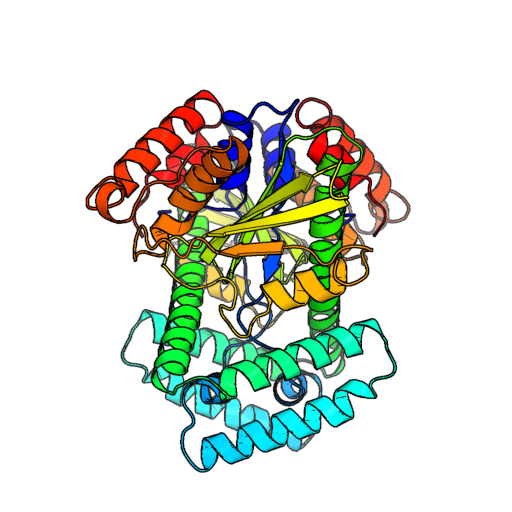1 73 ? -54.706 -44.379 -6.315 1.00 38.87 490 PRO B O 1
ATOM 2555 N N . ASP B 1 74 ? -52.759 -43.827 -7.276 1.00 36.13 491 ASP B N 1
ATOM 2556 C CA . ASP B 1 74 ? -52.416 -42.909 -6.190 1.00 34.66 491 ASP B CA 1
ATOM 2557 C C . ASP B 1 74 ? -53.062 -41.526 -6.322 1.00 35.70 491 ASP B C 1
ATOM 2558 O O . ASP B 1 74 ? -52.887 -40.835 -7.328 1.00 33.09 491 ASP B O 1
ATOM 2563 N N . LYS B 1 75 ? -53.785 -41.138 -5.273 1.00 39.29 492 LYS B N 1
ATOM 2564 C CA . LYS B 1 75 ? -54.595 -39.925 -5.247 1.00 42.54 492 LYS B CA 1
ATOM 2565 C C . LYS B 1 75 ? -53.805 -38.682 -5.619 1.00 39.80 492 LYS B C 1
ATOM 2566 O O . LYS B 1 75 ? -54.230 -37.895 -6.472 1.00 40.09 492 LYS B O 1
ATOM 2572 N N . GLU B 1 76 ? -52.647 -38.519 -4.985 1.00 37.93 493 GLU B N 1
ATOM 2573 C CA . GLU B 1 76 ? -51.789 -37.361 -5.225 1.00 35.55 493 GLU B CA 1
ATOM 2574 C C . GLU B 1 76 ? -51.180 -37.352 -6.619 1.00 32.17 493 GLU B C 1
ATOM 2575 O O . GLU B 1 76 ? -51.144 -36.320 -7.279 1.00 28.82 493 GLU B O 1
ATOM 2581 N N . GLU B 1 77 ? -50.659 -38.495 -7.051 1.00 32.11 494 GLU B N 1
ATOM 2582 C CA . GLU B 1 77 ? -50.070 -38.576 -8.372 1.00 24.80 494 GLU B CA 1
ATOM 2583 C C . GLU B 1 77 ? -51.185 -38.378 -9.388 1.00 25.30 494 GLU B C 1
ATOM 2584 O O . GLU B 1 77 ? -50.996 -37.755 -10.427 1.00 27.52 494 GLU B O 1
ATOM 2590 N N . ARG B 1 78 ? -52.360 -38.906 -9.077 1.00 25.12 495 ARG B N 1
ATOM 2591 C CA . ARG B 1 78 ? -53.493 -38.710 -9.959 1.00 31.75 495 ARG B CA 1
ATOM 2592 C C . ARG B 1 78 ? -53.782 -37.217 -10.138 1.00 29.42 495 ARG B C 1
ATOM 2593 O O . ARG B 1 78 ? -53.840 -36.721 -11.259 1.00 28.22 495 ARG B O 1
ATOM 2601 N N . ALA B 1 79 ? -53.918 -36.506 -9.023 1.00 29.11 496 ALA B N 1
ATOM 2602 C CA . ALA B 1 79 ? -54.177 -35.067 -9.036 1.00 31.14 496 ALA B CA 1
ATOM 2603 C C . ALA B 1 79 ? -53.118 -34.319 -9.824 1.00 34.67 496 ALA B C 1
ATOM 2604 O O . ALA B 1 79 ? -53.430 -33.446 -10.643 1.00 40.30 496 ALA B O 1
ATOM 2606 N N . LEU B 1 80 ? -51.863 -34.682 -9.584 1.00 29.13 497 LEU B N 1
ATOM 2607 C CA . LEU B 1 80 ? -50.742 -34.044 -10.251 1.00 29.74 497 LEU B CA 1
ATOM 2608 C C . LEU B 1 80 ? -50.819 -34.233 -11.759 1.00 36.28 497 LEU B C 1
ATOM 2609 O O . LEU B 1 80 ? -50.824 -33.262 -12.517 1.00 37.56 497 LEU B O 1
ATOM 2614 N N . MET B 1 81 ? -50.871 -35.492 -12.192 1.00 33.80 498 MET B N 1
ATOM 2615 C CA . MET B 1 81 ? -50.867 -35.795 -13.614 1.00 32.46 498 MET B CA 1
ATOM 2616 C C . MET B 1 81 ? -52.144 -35.333 -14.302 1.00 36.56 498 MET B C 1
ATOM 2617 O O . MET B 1 81 ? -52.104 -34.909 -15.452 1.00 34.31 498 MET B O 1
ATOM 2622 N N . LEU B 1 82 ? -53.271 -35.427 -13.603 1.00 37.44 499 LEU B N 1
ATOM 2623 C CA . LEU B 1 82 ? -54.553 -35.037 -14.174 1.00 42.27 499 LEU B CA 1
ATOM 2624 C C . LEU B 1 82 ? -54.639 -33.516 -14.282 1.00 39.85 499 LEU B C 1
ATOM 2625 O O . LEU B 1 82 ? -55.090 -32.976 -15.298 1.00 37.52 499 LEU B O 1
ATOM 2630 N N . GLY B 1 83 ? -54.192 -32.831 -13.233 1.00 34.57 500 GLY B N 1
ATOM 2631 C CA . GLY B 1 83 ? -54.177 -31.382 -13.228 1.00 32.11 500 GLY B CA 1
ATOM 2632 C C . GLY B 1 83 ? -53.356 -30.827 -14.380 1.00 36.10 500 GLY B C 1
ATOM 2633 O O . GLY B 1 83 ? -53.750 -29.869 -15.061 1.00 37.15 500 GLY B O 1
ATOM 2634 N N . ASP B 1 84 ? -52.208 -31.449 -14.615 1.00 34.53 501 ASP B N 1
ATOM 2635 C CA . ASP B 1 84 ? -51.299 -30.962 -15.642 1.00 34.81 501 ASP B CA 1
ATOM 2636 C C . ASP B 1 84 ? -51.822 -31.226 -17.040 1.00 34.53 501 ASP B C 1
ATOM 2637 O O . ASP B 1 84 ? -51.602 -30.422 -17.945 1.00 34.39 501 ASP B O 1
ATOM 2642 N N . ALA B 1 85 ? -52.502 -32.358 -17.204 1.00 28.89 502 ALA B N 1
ATOM 2643 C CA . ALA B 1 85 ? -53.092 -32.731 -18.476 1.00 32.27 502 ALA B CA 1
ATOM 2644 C C . ALA B 1 85 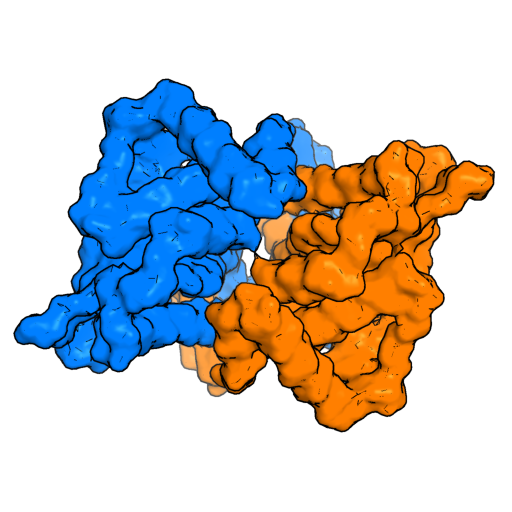? -54.204 -31.754 -18.875 1.00 33.29 502 ALA B C 1
ATOM 2645 O O . ALA B 1 85 ? -54.298 -31.345 -20.027 1.00 33.23 502 ALA B O 1
ATOM 2647 N N . LYS B 1 86 ? -55.034 -31.370 -17.914 1.00 33.33 503 LYS B N 1
ATOM 2648 C CA . LYS B 1 86 ? -56.080 -30.382 -18.167 1.00 37.38 503 LYS B CA 1
ATOM 2649 C C . LYS B 1 86 ? -55.548 -28.958 -18.460 1.00 37.47 503 LYS B C 1
ATOM 2650 O O . LYS B 1 86 ? -56.154 -28.200 -19.2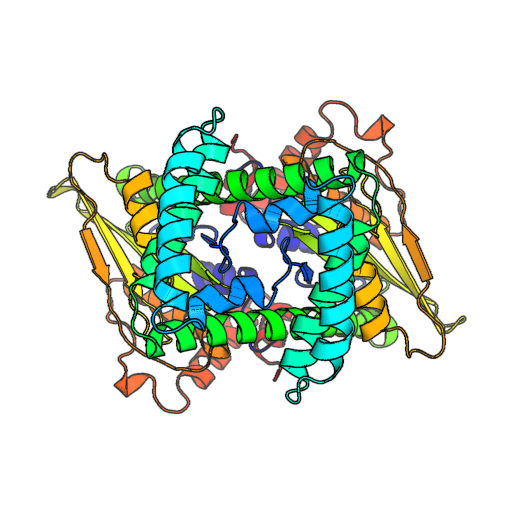30 1.00 39.74 503 LYS B O 1
ATOM 2656 N N . LYS B 1 87 ? -54.425 -28.595 -17.848 1.00 34.25 504 LYS B N 1
ATOM 2657 C CA . LYS B 1 87 ? -53.791 -27.322 -18.163 1.00 31.39 504 LYS B CA 1
ATOM 2658 C C . LYS B 1 87 ? -53.373 -27.301 -19.629 1.00 32.57 504 LYS B C 1
ATOM 2659 O O . LYS B 1 87 ? -53.572 -26.299 -20.337 1.00 25.81 504 LYS B O 1
ATOM 2665 N N . ARG B 1 88 ? -52.798 -28.415 -20.076 1.00 27.62 505 ARG B N 1
ATOM 2666 C CA . ARG B 1 88 ? -52.402 -28.552 -21.464 1.00 29.79 505 ARG B CA 1
ATOM 2667 C C . ARG B 1 88 ? -53.612 -28.419 -22.355 1.00 34.29 505 ARG B C 1
ATOM 2668 O O . ARG B 1 88 ? -53.573 -27.727 -23.366 1.00 37.43 505 ARG B O 1
ATOM 2676 N N . GLU B 1 89 ? -54.690 -29.087 -21.966 1.00 35.05 506 GLU B N 1
ATOM 2677 C CA . GLU B 1 89 ? -55.907 -29.041 -22.738 1.00 38.06 506 GLU B CA 1
ATOM 2678 C C . GLU B 1 89 ? -56.331 -27.597 -22.928 1.00 40.07 506 GLU B C 1
ATOM 2679 O O . GLU B 1 89 ? -56.752 -27.205 -24.017 1.00 40.65 506 GLU B O 1
ATOM 2685 N N . GLU B 1 90 ? -56.198 -26.813 -21.860 1.00 34.92 507 GLU B N 1
ATOM 2686 C CA . GLU B 1 90 ? -56.541 -25.392 -21.888 1.00 35.83 507 GLU B CA 1
ATOM 2687 C C . GLU B 1 90 ? -55.589 -24.574 -22.761 1.00 35.25 507 GLU B C 1
ATOM 2688 O O . GLU B 1 90 ? -56.014 -23.709 -23.523 1.00 40.36 507 GLU B O 1
ATOM 2694 N N . ILE B 1 91 ? -54.296 -24.833 -22.625 1.00 29.46 508 ILE B N 1
ATOM 2695 C CA . ILE B 1 91 ? -53.307 -24.155 -23.447 1.00 32.88 508 ILE B CA 1
ATOM 2696 C C . ILE B 1 91 ? -53.559 -24.361 -24.948 1.00 34.43 508 ILE B C 1
ATOM 2697 O O . ILE B 1 91 ? -53.394 -23.439 -25.737 1.00 38.38 508 ILE B O 1
ATOM 2702 N N . LEU B 1 92 ? -54.002 -25.555 -25.325 1.00 34.80 509 LEU B N 1
ATOM 2703 C CA . LEU B 1 92 ? -54.256 -25.885 -26.727 1.00 38.61 509 LEU B CA 1
ATOM 2704 C C . LEU B 1 92 ? -55.481 -25.195 -27.320 1.00 45.16 509 LEU B C 1
ATOM 2705 O O . LEU B 1 92 ? -55.672 -25.188 -28.536 1.00 49.06 509 LEU B O 1
ATOM 2710 N N . LYS B 1 93 ? -56.310 -24.619 -26.458 1.00 45.95 510 LYS B N 1
ATOM 2711 C CA . LYS B 1 93 ? -57.524 -23.963 -26.913 1.00 47.59 510 LYS B CA 1
ATOM 2712 C C . LYS B 1 93 ? -57.314 -22.457 -27.095 1.00 47.70 510 LYS B C 1
ATOM 2713 O O . LYS B 1 93 ? -58.193 -21.741 -27.568 1.00 46.80 510 LYS B O 1
ATOM 2719 N N . LEU B 1 94 ? -56.136 -21.980 -26.725 1.00 47.36 511 LEU B N 1
ATOM 2720 C CA . LEU B 1 94 ? -55.842 -20.562 -26.823 1.00 43.35 511 LEU B CA 1
ATOM 2721 C C . LEU B 1 94 ? -55.524 -20.169 -28.253 1.00 39.58 511 LEU B C 1
ATOM 2722 O O . LEU B 1 94 ? -55.270 -21.023 -29.091 1.00 43.54 511 LEU B O 1
ATOM 2727 N N . SER B 1 95 ? -55.521 -18.872 -28.534 1.00 41.79 512 SER B N 1
ATOM 2728 C CA . SER B 1 95 ? -55.115 -18.419 -29.857 1.00 43.77 512 SER B CA 1
ATOM 2729 C C . SER B 1 95 ? -53.635 -18.689 -30.033 1.00 52.46 512 SER B C 1
ATOM 2730 O O . SER B 1 95 ? -52.881 -18.765 -29.056 1.00 50.74 512 SER B O 1
ATOM 2733 N N . ASP B 1 96 ? -53.230 -18.838 -31.286 1.00 56.37 513 ASP B N 1
ATOM 2734 C CA . ASP B 1 96 ? -51.848 -19.108 -31.625 1.00 61.51 513 ASP B CA 1
ATOM 2735 C C . ASP B 1 96 ? -50.942 -18.021 -31.059 1.00 61.62 513 ASP B C 1
ATOM 2736 O O . ASP B 1 96 ? -49.799 -18.285 -30.680 1.00 61.52 513 ASP B O 1
ATOM 2741 N N . ALA B 1 97 ? -51.481 -16.809 -30.963 1.00 59.52 514 ALA B N 1
ATOM 2742 C CA . ALA B 1 97 ? -50.735 -15.670 -30.433 1.00 50.08 514 ALA B CA 1
ATOM 2743 C C . ALA B 1 97 ? -50.575 -15.669 -28.901 1.00 50.30 514 ALA B C 1
ATOM 2744 O O . ALA B 1 97 ? -49.544 -15.225 -28.383 1.00 50.30 514 ALA B O 1
ATOM 2746 N N . GLU B 1 98 ? -51.578 -16.144 -28.166 1.00 43.20 515 GLU B N 1
ATOM 2747 C CA . GLU B 1 98 ? -51.392 -16.246 -26.724 1.00 40.35 515 GLU B CA 1
ATOM 2748 C C . GLU B 1 98 ? -50.590 -17.493 -26.381 1.00 33.40 515 GLU B C 1
ATOM 2749 O O . GLU B 1 98 ? -49.870 -17.514 -25.393 1.00 38.16 515 GLU B O 1
ATOM 2755 N N . ARG B 1 99 ? -50.685 -18.518 -27.220 1.00 34.91 516 ARG B N 1
ATOM 2756 C CA . ARG B 1 99 ? -49.849 -19.699 -27.058 1.00 35.46 516 ARG B CA 1
ATOM 2757 C C . ARG B 1 99 ? -48.372 -19.331 -27.280 1.00 40.63 516 ARG B C 1
ATOM 2758 O O . ARG B 1 99 ? -47.490 -19.791 -26.552 1.00 37.62 516 ARG B O 1
ATOM 2766 N N . GLU B 1 100 ? -48.120 -18.471 -28.266 1.00 42.38 517 GLU B N 1
ATOM 2767 C CA . GLU B 1 100 ? -46.776 -17.965 -28.542 1.00 42.70 517 GLU B CA 1
ATOM 2768 C C . GLU B 1 100 ? -46.224 -17.119 -27.381 1.00 42.67 517 GLU B C 1
ATOM 2769 O O . GLU B 1 100 ? -45.025 -17.151 -27.092 1.00 41.58 517 GLU B O 1
ATOM 2775 N N . LYS B 1 101 ? -47.106 -16.376 -26.718 1.00 35.99 518 LYS B N 1
ATOM 2776 C CA . LYS B 1 101 ? -46.740 -15.570 -25.560 1.00 42.39 518 LYS B CA 1
ATOM 2777 C C . LYS B 1 101 ? -46.287 -16.464 -24.401 1.00 42.02 518 LYS B C 1
ATOM 2778 O O . LYS B 1 101 ? -45.298 -16.167 -23.715 1.00 42.46 518 LYS B O 1
ATOM 2784 N N . LEU B 1 102 ? -47.003 -17.563 -24.191 1.00 36.33 519 LEU B N 1
ATOM 2785 C CA . LEU B 1 102 ? -46.655 -18.500 -23.125 1.00 34.31 519 LEU B CA 1
ATOM 2786 C C . LEU B 1 102 ? -45.281 -19.112 -23.356 1.00 30.26 519 LEU B C 1
ATOM 2787 O O . LEU B 1 102 ? -44.457 -19.181 -22.445 1.00 32.01 519 LEU B O 1
ATOM 2792 N N . LYS B 1 103 ? -45.052 -19.549 -24.589 1.00 33.07 520 LYS B N 1
ATOM 2793 C CA . LYS B 1 103 ? -43.770 -20.071 -25.021 1.00 32.01 520 LYS B CA 1
ATOM 2794 C C . LYS B 1 103 ? -42.662 -19.082 -24.662 1.00 32.58 520 LYS B C 1
ATOM 2795 O O . LYS B 1 103 ? -41.651 -19.441 -24.059 1.00 38.66 520 LYS B O 1
ATOM 2801 N N . ASN B 1 104 ? -42.874 -17.826 -25.014 1.00 29.57 521 ASN B N 1
ATOM 2802 C CA . ASN B 1 104 ? -41.897 -16.786 -24.742 1.00 32.26 521 ASN B CA 1
ATOM 2803 C C . ASN B 1 104 ? -41.687 -16.494 -23.257 1.00 34.30 521 ASN B C 1
ATOM 2804 O O . ASN B 1 104 ? -40.562 -16.227 -22.825 1.00 38.57 521 ASN B O 1
ATOM 2809 N N . ASP B 1 105 ? -42.759 -16.562 -22.472 1.00 32.56 522 ASP B N 1
ATOM 2810 C CA . ASP B 1 105 ? -42.632 -16.409 -21.020 1.00 30.82 522 ASP B CA 1
ATOM 2811 C C . ASP B 1 105 ? -41.814 -17.554 -20.465 1.00 28.16 522 ASP B C 1
ATOM 2812 O O . ASP B 1 105 ? -40.955 -17.366 -19.606 1.00 35.43 522 ASP B O 1
ATOM 2817 N N . LEU B 1 106 ? -42.095 -18.743 -20.983 1.00 25.86 523 LEU B N 1
ATOM 2818 C CA . LEU B 1 106 ? -41.426 -19.950 -20.564 1.00 28.99 523 LEU B CA 1
ATOM 2819 C C . LEU B 1 106 ? -39.920 -19.817 -20.776 1.00 31.85 523 LEU B C 1
ATOM 2820 O O . LEU B 1 106 ? -39.128 -20.065 -19.864 1.00 23.15 523 LEU B O 1
ATOM 2825 N N . LEU B 1 107 ? -39.544 -19.392 -21.979 1.00 29.74 524 LEU B N 1
ATOM 2826 C CA . LEU B 1 107 ? -38.145 -19.248 -22.340 1.00 28.34 524 LEU B CA 1
ATOM 2827 C C . LEU B 1 107 ? -37.475 -18.118 -21.559 1.00 28.28 524 LEU B C 1
ATOM 2828 O O . LEU B 1 107 ? -36.342 -18.271 -21.104 1.00 26.36 524 LEU B O 1
ATOM 2833 N N . ARG B 1 108 ? -38.169 -16.988 -21.417 1.00 28.02 525 ARG B N 1
ATOM 2834 C CA . ARG B 1 108 ? -37.606 -15.823 -20.729 1.00 28.04 525 ARG B CA 1
ATOM 2835 C C . ARG B 1 108 ? -37.223 -16.202 -19.315 1.00 27.12 525 ARG B C 1
ATOM 2836 O O . ARG B 1 108 ? -36.197 -15.765 -18.794 1.00 28.85 525 ARG B O 1
ATOM 2844 N N . GLY B 1 109 ? -38.059 -17.039 -18.709 1.00 28.11 526 GLY B N 1
ATOM 2845 C CA . GLY B 1 109 ? -37.838 -17.498 -17.354 1.00 31.27 526 GLY B CA 1
ATOM 2846 C C . GLY B 1 109 ? -36.684 -18.476 -17.260 1.00 31.75 526 GLY B C 1
ATOM 2847 O O . GLY B 1 109 ? -35.862 -18.395 -16.343 1.00 35.42 526 GLY B O 1
ATOM 2848 N N . GLY B 1 110 ? -36.626 -19.412 -18.202 1.00 24.71 527 GLY B N 1
ATOM 2849 C CA . GLY B 1 110 ? -35.519 -20.353 -18.256 1.00 27.74 527 GLY B CA 1
ATOM 2850 C C . GLY B 1 110 ? -34.193 -19.638 -18.438 1.00 21.68 527 GLY B C 1
ATOM 2851 O O . GLY B 1 110 ? -33.193 -19.948 -17.807 1.00 21.49 527 GLY B O 1
ATOM 2852 N N . GLU B 1 111 ? -34.187 -18.642 -19.303 1.00 22.80 528 GLU B N 1
ATOM 2853 C CA . GLU B 1 111 ? -32.953 -17.903 -19.524 1.00 31.65 528 GLU B CA 1
ATOM 2854 C C . GLU B 1 111 ? -32.578 -17.089 -18.296 1.00 28.46 528 GLU B C 1
ATOM 2855 O O . GLU B 1 111 ? -31.410 -17.056 -17.901 1.00 32.30 528 GLU B O 1
ATOM 2861 N N . ALA B 1 112 ? -33.572 -16.446 -17.687 1.00 25.27 529 ALA B N 1
ATOM 2862 C CA . ALA B 1 112 ? -33.325 -15.646 -16.495 1.00 29.40 529 ALA B CA 1
ATOM 2863 C C . ALA B 1 112 ? -32.772 -16.521 -15.360 1.00 27.09 529 ALA B C 1
ATOM 2864 O O . ALA B 1 112 ? -31.786 -16.173 -14.717 1.00 32.30 529 ALA B O 1
ATOM 2866 N N . GLN B 1 113 ? -33.387 -17.675 -15.152 1.00 22.11 530 GLN B N 1
ATOM 2867 C CA . GLN B 1 113 ? -32.958 -18.584 -14.099 1.00 32.31 530 GLN B CA 1
ATOM 2868 C C . GLN B 1 113 ? -31.494 -19.007 -14.274 1.00 30.79 530 GLN B C 1
ATOM 2869 O O . GLN B 1 113 ? -30.715 -19.014 -13.312 1.00 27.11 530 GLN B O 1
ATOM 2875 N N . GLN B 1 114 ? -31.118 -19.330 -15.506 1.00 30.48 531 GLN B N 1
ATOM 2876 C CA . GLN B 1 114 ? -29.722 -19.631 -15.816 1.00 29.62 531 GLN B CA 1
ATOM 2877 C C . GLN B 1 114 ? -28.782 -18.456 -15.495 1.00 26.53 531 GLN B C 1
ATOM 2878 O O . GLN B 1 114 ? -27.731 -18.645 -14.869 1.00 24.97 531 GLN B O 1
ATOM 2884 N N . GLN B 1 115 ? -29.169 -17.252 -15.903 1.00 24.44 532 GLN B N 1
ATOM 2885 C CA . GLN B 1 115 ? -28.345 -16.071 -15.677 1.00 25.84 532 GLN B CA 1
ATOM 2886 C C . GLN B 1 115 ? -28.179 -15.719 -14.195 1.00 28.84 532 GLN B C 1
ATOM 2887 O O . GLN B 1 115 ? -27.080 -15.412 -13.732 1.00 31.81 532 GLN B O 1
ATOM 2893 N N . ILE B 1 116 ? -29.274 -15.764 -13.451 1.00 30.31 533 ILE B N 1
ATOM 2894 C CA . ILE B 1 116 ? -29.238 -15.409 -12.048 1.00 32.65 533 ILE B CA 1
ATOM 2895 C C . ILE B 1 116 ? -28.426 -16.447 -11.267 1.00 30.85 533 ILE B C 1
ATOM 2896 O O . ILE B 1 116 ? -27.652 -16.101 -10.374 1.00 31.50 533 ILE B O 1
ATOM 2901 N N . ASN B 1 117 ? -28.567 -17.714 -11.644 1.00 27.01 534 ASN B N 1
ATOM 2902 C CA . ASN B 1 117 ? -27.753 -18.779 -11.055 1.00 25.11 534 ASN B CA 1
ATOM 2903 C C . ASN B 1 117 ? -26.258 -18.536 -11.202 1.00 29.98 534 ASN B C 1
ATOM 2904 O O . ASN B 1 117 ? -25.493 -18.777 -10.265 1.00 30.64 534 ASN B O 1
ATOM 2909 N N .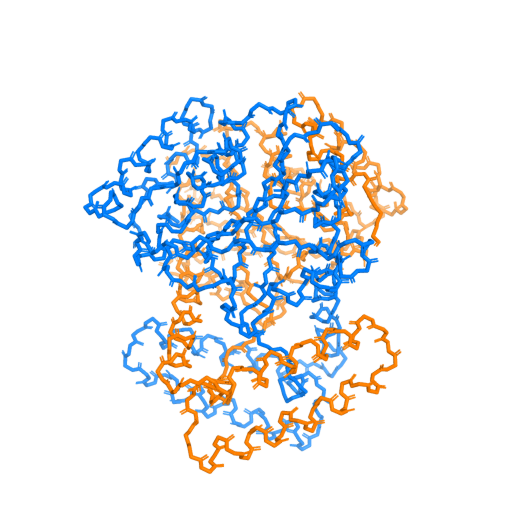 GLU B 1 118 ? -25.844 -18.061 -12.375 1.00 33.81 535 GLU B N 1
ATOM 2910 C CA . GLU B 1 118 ? -24.434 -17.747 -12.615 1.00 37.38 535 GLU B CA 1
ATOM 2911 C C . GLU B 1 118 ? -24.000 -16.551 -11.779 1.00 38.37 535 GLU B C 1
ATOM 2912 O O . GLU B 1 118 ? -22.942 -16.573 -11.142 1.00 42.50 535 GLU B O 1
ATOM 2918 N N . ASP B 1 119 ? -24.828 -15.511 -11.791 1.00 33.54 536 ASP B N 1
ATOM 2919 C CA . ASP B 1 119 ? -24.558 -14.301 -11.032 1.00 32.75 536 ASP B CA 1
ATOM 2920 C C . ASP B 1 119 ? -24.352 -14.610 -9.557 1.00 37.17 536 ASP B C 1
ATOM 2921 O O . ASP B 1 119 ? -23.486 -14.031 -8.912 1.00 44.43 536 ASP B O 1
ATOM 2926 N N . ILE B 1 120 ? -25.151 -15.529 -9.028 1.00 31.57 537 ILE B N 1
ATOM 2927 C CA . ILE B 1 120 ? -25.066 -15.879 -7.626 1.00 34.65 537 ILE B CA 1
ATOM 2928 C C . ILE B 1 120 ? -23.746 -16.583 -7.365 1.00 37.57 537 ILE B C 1
ATOM 2929 O O . ILE B 1 120 ? -23.042 -16.292 -6.399 1.00 44.02 537 ILE B O 1
ATOM 2934 N N . LEU B 1 121 ? -23.406 -17.507 -8.244 1.00 36.44 538 LEU B N 1
ATOM 2935 C CA . LEU B 1 121 ? -22.149 -18.204 -8.131 1.00 36.35 538 LEU B CA 1
ATOM 2936 C C . LEU B 1 121 ? -20.994 -17.212 -8.225 1.00 45.99 538 LEU B C 1
ATOM 2937 O O . LEU B 1 121 ? -20.012 -17.315 -7.480 1.00 48.24 538 LEU B O 1
ATOM 2942 N N . ASN B 1 122 ? -21.124 -16.235 -9.124 1.00 43.44 539 ASN B N 1
ATOM 2943 C CA . ASN B 1 122 ? -20.098 -15.199 -9.273 1.00 38.28 539 ASN B CA 1
ATOM 2944 C C . ASN B 1 122 ? -19.998 -14.262 -8.074 1.00 34.95 539 ASN B C 1
ATOM 2945 O O . ASN B 1 122 ? -18.908 -13.960 -7.614 1.00 36.88 539 ASN B O 1
ATOM 2950 N N . ARG B 1 123 ? -21.139 -13.808 -7.568 1.00 37.20 540 ARG B N 1
ATOM 2951 C CA . ARG B 1 123 ? -21.163 -12.919 -6.410 1.00 40.42 540 ARG B CA 1
ATOM 2952 C C . ARG B 1 123 ? -20.495 -13.604 -5.216 1.00 44.15 540 ARG B C 1
ATOM 2953 O O . ARG B 1 123 ? -19.771 -12.975 -4.448 1.00 43.45 540 ARG B O 1
ATOM 2955 N N . ALA B 1 124 ? -20.729 -14.908 -5.094 1.00 40.70 541 ALA B N 1
ATOM 2956 C CA . ALA B 1 124 ? -20.209 -15.693 -3.987 1.00 40.94 541 ALA B CA 1
ATOM 2957 C C . ALA B 1 124 ? -18.688 -15.777 -4.049 1.00 44.60 541 ALA B C 1
ATOM 2958 O O . ALA B 1 124 ? -18.002 -15.635 -3.029 1.00 43.19 541 ALA B O 1
ATOM 2960 N N . THR B 1 125 ? -18.181 -16.011 -5.257 1.00 44.70 542 THR B N 1
ATOM 2961 C CA . THR B 1 125 ? -16.750 -15.992 -5.551 1.00 47.92 542 THR B CA 1
ATOM 2962 C C . THR B 1 125 ? -16.097 -14.667 -5.148 1.00 57.08 542 THR B C 1
ATOM 2963 O O . THR B 1 125 ? -15.054 -14.639 -4.488 1.00 58.53 542 THR B O 1
ATOM 2967 N N . LYS B 1 126 ? -16.732 -13.572 -5.544 1.00 60.44 543 LYS B N 1
ATOM 2968 C CA . LYS B 1 126 ? -16.220 -12.238 -5.273 1.00 67.35 543 LYS B CA 1
ATOM 2969 C C . LYS B 1 126 ? -16.182 -11.952 -3.774 1.00 67.18 543 LYS B C 1
ATOM 2970 O O . LYS B 1 126 ? -15.249 -11.323 -3.282 1.00 69.89 543 LYS B O 1
ATOM 2976 N N . ASP B 1 127 ? -17.197 -12.419 -3.054 1.00 65.37 544 ASP B N 1
ATOM 2977 C CA . ASP B 1 127 ? -17.301 -12.148 -1.624 1.00 67.12 544 ASP B CA 1
ATOM 2978 C C . ASP B 1 127 ? -16.120 -12.734 -0.850 1.00 64.48 544 ASP B C 1
ATOM 2979 O O . ASP B 1 127 ? -15.632 -12.123 0.102 1.00 66.06 544 ASP B O 1
ATOM 2984 N N . ILE B 1 128 ? -15.648 -13.903 -1.278 1.00 57.03 545 ILE B N 1
ATOM 2985 C CA . ILE B 1 128 ? -14.561 -14.583 -0.581 1.00 52.97 545 ILE B CA 1
ATOM 2986 C C . ILE B 1 128 ? -13.182 -14.237 -1.144 1.00 57.15 545 ILE B C 1
ATOM 2987 O O . ILE B 1 128 ? -12.169 -14.375 -0.449 1.00 54.83 545 ILE B O 1
ATOM 2992 N N . LYS B 1 129 ? -13.148 -13.785 -2.394 1.00 59.26 546 LYS B N 1
ATOM 2993 C CA . LYS B 1 129 ? -11.886 -13.454 -3.038 1.00 65.19 546 LYS B CA 1
ATOM 2994 C C . LYS B 1 129 ? -11.486 -11.981 -2.818 1.00 72.39 546 LYS B C 1
ATOM 2995 O O . LYS B 1 129 ? -10.320 -11.684 -2.571 1.00 71.00 546 LYS B O 1
ATOM 3001 N N . ASP B 1 130 ? -12.457 -11.070 -2.877 1.00 75.79 547 ASP B N 1
ATOM 3002 C CA . ASP B 1 130 ? -12.179 -9.637 -2.748 1.00 77.46 547 ASP B CA 1
ATOM 3003 C C . ASP B 1 130 ? -12.689 -8.991 -1.454 1.00 83.96 547 ASP B C 1
ATOM 3004 O O . ASP B 1 130 ? -12.105 -8.024 -0.970 1.00 89.16 547 ASP B O 1
ATOM 3009 N N . ASN B 1 131 ? -13.783 -9.509 -0.905 1.00 85.13 548 ASN B N 1
ATOM 3010 C CA . ASN B 1 131 ? -14.403 -8.903 0.274 1.00 81.99 548 ASN B CA 1
ATOM 3011 C C . ASN B 1 131 ? -13.976 -9.545 1.588 1.00 75.03 548 ASN B C 1
ATOM 3012 O O . ASN B 1 131 ? -14.600 -9.330 2.629 1.00 72.60 548 ASN B O 1
ATOM 3017 N N . GLY B 1 132 ? -12.910 -10.333 1.529 1.00 70.49 549 GLY B N 1
ATOM 3018 C CA . GLY B 1 132 ? -12.341 -10.939 2.717 1.00 70.88 549 GLY B CA 1
ATOM 3019 C C . GLY B 1 132 ? -13.241 -11.903 3.472 1.00 70.58 549 GLY B C 1
ATOM 3020 O O . GLY B 1 132 ? -12.985 -12.205 4.637 1.00 68.90 549 GLY B O 1
ATOM 3021 N N . LYS B 1 133 ? -14.290 -12.399 2.822 1.00 68.87 550 LYS B N 1
ATOM 3022 C CA . LYS B 1 133 ? -15.143 -13.388 3.469 1.00 62.83 550 LYS B CA 1
ATOM 3023 C C . LYS B 1 133 ? -14.406 -14.717 3.579 1.00 57.34 550 LYS B C 1
ATOM 3024 O O . LYS B 1 133 ? -13.734 -15.151 2.640 1.00 52.27 550 LYS B O 1
ATOM 3030 N N . GLU B 1 134 ? -14.516 -15.349 4.742 1.00 57.25 551 GLU B N 1
ATOM 3031 C CA . GLU B 1 134 ? -13.907 -16.654 4.953 1.00 55.74 551 GLU B CA 1
ATOM 3032 C C . GLU B 1 134 ? -14.589 -17.701 4.092 1.00 51.24 551 GLU B C 1
ATOM 3033 O O . GLU B 1 134 ? -13.928 -18.581 3.547 1.00 50.14 551 GLU B O 1
ATOM 3039 N N . ALA B 1 135 ? -15.912 -17.587 3.966 1.00 50.99 552 ALA B N 1
ATOM 3040 C CA . ALA B 1 135 ? -16.708 -18.500 3.145 1.00 50.01 552 ALA B CA 1
ATOM 3041 C C . ALA B 1 135 ? -18.015 -17.873 2.653 1.00 50.71 552 ALA B C 1
ATOM 3042 O O . ALA B 1 135 ? -18.523 -16.910 3.231 1.00 49.91 552 ALA B O 1
ATOM 3044 N N . ALA B 1 136 ? -18.543 -18.439 1.570 1.00 48.49 553 ALA B N 1
ATOM 3045 C CA . ALA B 1 136 ? -19.836 -18.048 1.017 1.00 44.77 553 ALA B CA 1
ATOM 3046 C C . ALA B 1 136 ? -20.767 -19.251 1.025 1.00 45.00 553 ALA B C 1
ATOM 3047 O O . ALA B 1 136 ? -20.446 -20.306 0.470 1.00 42.04 553 ALA B O 1
ATOM 3049 N N . VAL B 1 137 ? -21.918 -19.092 1.663 1.00 42.14 554 VAL B N 1
ATOM 3050 C CA . VAL B 1 137 ? -22.899 -20.166 1.731 1.00 37.11 554 VAL B CA 1
ATOM 3051 C C . VAL B 1 137 ? -24.035 -19.915 0.750 1.00 35.39 554 VAL B C 1
ATOM 3052 O O . VAL B 1 137 ? -24.630 -18.828 0.737 1.00 30.10 554 VAL B O 1
ATOM 3056 N N . ILE B 1 138 ? -24.317 -20.920 -0.078 1.00 31.05 555 ILE B N 1
ATOM 3057 C CA . ILE B 1 138 ? -25.366 -20.819 -1.081 1.00 32.31 555 ILE B CA 1
ATOM 3058 C C . ILE B 1 138 ? -26.315 -21.992 -1.007 1.00 32.11 555 ILE B C 1
ATOM 3059 O O . ILE B 1 138 ? -25.945 -23.126 -1.324 1.00 31.09 555 ILE B O 1
ATOM 3064 N N . PRO B 1 139 ? -27.563 -21.726 -0.632 1.00 33.18 556 PRO B N 1
ATOM 3065 C CA . PRO B 1 139 ? -28.540 -22.813 -0.678 1.00 27.77 556 PRO B CA 1
ATOM 3066 C C . PRO B 1 139 ? -28.748 -23.231 -2.123 1.00 28.25 556 PRO B C 1
ATOM 3067 O O . PRO B 1 139 ? -28.737 -22.373 -3.006 1.00 32.75 556 PRO B O 1
ATOM 3071 N N . ILE B 1 140 ? -28.908 -24.527 -2.362 1.00 22.44 557 ILE B N 1
ATOM 3072 C CA . ILE B 1 140 ? -29.138 -25.028 -3.711 1.00 28.63 557 ILE B CA 1
ATOM 3073 C C . ILE B 1 140 ? -30.418 -25.863 -3.729 1.00 30.09 557 ILE B C 1
ATOM 3074 O O . ILE B 1 140 ? -30.491 -26.913 -3.106 1.00 31.19 557 ILE B O 1
ATOM 3079 N N . GLU B 1 141 ? -31.437 -25.392 -4.431 1.00 31.39 558 GLU B N 1
ATOM 3080 C CA . GLU B 1 141 ? -32.649 -26.178 -4.558 1.00 23.97 558 GLU B CA 1
ATOM 3081 C C . GLU B 1 141 ? -32.511 -27.062 -5.783 1.00 22.14 558 GLU B C 1
ATOM 3082 O O . GLU B 1 141 ? -32.564 -26.587 -6.917 1.00 20.47 558 GLU B O 1
ATOM 3088 N N . MET B 1 142 ? -32.319 -28.351 -5.538 1.00 26.85 559 MET B N 1
ATOM 3089 C CA . MET B 1 142 ? -32.101 -29.331 -6.596 1.00 23.48 559 MET B CA 1
ATOM 3090 C C . MET B 1 142 ? -33.415 -29.812 -7.213 1.00 25.84 559 MET B C 1
ATOM 3091 O O . MET B 1 142 ? -33.446 -30.771 -7.969 1.00 43.79 559 MET B O 1
ATOM 3096 N N . GLY B 1 143 ? -34.498 -29.134 -6.879 1.00 25.76 560 GLY B N 1
ATOM 3097 C CA . GLY B 1 143 ? -35.823 -29.501 -7.323 1.00 17.68 560 GLY B CA 1
ATOM 3098 C C . GLY B 1 143 ? -36.716 -29.008 -6.224 1.00 25.27 560 GLY B C 1
ATOM 3099 O O . GLY B 1 143 ? -36.208 -28.650 -5.151 1.00 32.41 560 GLY B O 1
ATOM 3100 N N . TYR B 1 144 ? -38.021 -28.976 -6.465 1.00 23.97 561 TYR B N 1
ATOM 3101 C CA . TYR B 1 144 ? -38.936 -28.423 -5.477 1.00 26.37 561 TYR B CA 1
ATOM 3102 C C . TYR B 1 144 ? -38.693 -29.022 -4.091 1.00 25.26 561 TYR B C 1
ATOM 3103 O O . TYR B 1 144 ? -38.756 -30.234 -3.925 1.00 27.22 561 TYR B O 1
ATOM 3112 N N . GLY B 1 145 ? -38.391 -28.161 -3.117 1.00 21.78 562 GLY B N 1
ATOM 3113 C CA . GLY B 1 145 ? -38.107 -28.588 -1.755 1.00 23.35 562 GLY B CA 1
ATOM 3114 C C . GLY B 1 145 ? -36.884 -29.480 -1.570 1.00 26.26 562 GLY B C 1
ATOM 3115 O O . GLY B 1 145 ? -36.597 -29.910 -0.459 1.00 26.74 562 GLY B O 1
ATOM 3116 N N . HIS B 1 146 ? -36.159 -29.773 -2.646 1.00 21.78 563 HIS B N 1
ATOM 3117 C CA . HIS B 1 146 ? -34.987 -30.623 -2.515 1.00 21.80 563 HIS B CA 1
ATOM 3118 C C . HIS B 1 146 ? -33.774 -29.747 -2.191 1.00 26.38 563 HIS B C 1
ATOM 3119 O O . HIS B 1 146 ? -32.904 -29.492 -3.040 1.00 25.39 563 HIS B O 1
ATOM 3126 N N . TRP B 1 147 ? -33.729 -29.299 -0.944 1.00 24.36 564 TRP B N 1
ATOM 3127 C CA . TRP B 1 147 ? -32.719 -28.344 -0.499 1.00 28.12 564 TRP B CA 1
ATOM 3128 C C . TRP B 1 147 ? -31.371 -28.987 -0.165 1.00 29.62 564 TRP B C 1
ATOM 3129 O O . TRP B 1 147 ? -31.313 -29.953 0.578 1.00 31.00 564 TRP B O 1
ATOM 3140 N N . THR B 1 148 ? -30.296 -28.436 -0.722 1.00 19.83 565 THR B N 1
ATOM 3141 C CA . THR B 1 148 ? -28.929 -28.902 -0.478 1.00 20.18 565 THR B CA 1
ATOM 3142 C C . THR B 1 148 ? -28.091 -27.661 -0.250 1.00 27.15 565 THR B C 1
ATOM 3143 O O . THR B 1 148 ? -28.621 -26.557 -0.281 1.00 23.90 565 THR B O 1
ATOM 3147 N N . VAL B 1 149 ? -26.794 -27.824 -0.011 1.00 29.39 566 VAL B N 1
ATOM 3148 C CA . VAL B 1 149 ? -25.950 -26.656 0.214 1.00 30.32 566 VAL B CA 1
ATOM 3149 C C . VAL B 1 149 ? -24.584 -26.718 -0.474 1.00 31.98 566 VAL B C 1
ATOM 3150 O O . VAL B 1 149 ? -23.945 -27.768 -0.546 1.00 32.85 566 VAL B O 1
ATOM 3154 N N . LEU B 1 150 ? -24.152 -25.567 -0.978 1.00 28.07 567 LEU B N 1
ATOM 3155 C CA . LEU B 1 150 ? -22.827 -25.414 -1.541 1.00 25.06 567 LEU B CA 1
ATOM 3156 C C . LEU B 1 150 ? -22.138 -24.288 -0.786 1.00 30.25 567 LEU B C 1
ATOM 3157 O O . LEU B 1 150 ? -22.708 -23.212 -0.617 1.00 29.51 567 LEU B O 1
ATOM 3162 N N . VAL B 1 151 ? -20.927 -24.550 -0.299 1.00 32.85 568 VAL B N 1
ATOM 3163 C CA . VAL B 1 151 ? -20.134 -23.528 0.377 1.00 32.01 568 VAL B CA 1
ATOM 3164 C C . VAL B 1 151 ? -18.819 -23.270 -0.371 1.00 35.34 568 VAL B C 1
ATOM 3165 O O . VAL B 1 151 ? -18.077 -24.199 -0.703 1.00 35.78 568 VAL B O 1
ATOM 3169 N N . ALA B 1 152 ? -18.557 -21.999 -0.654 1.00 37.47 569 ALA B N 1
ATOM 3170 C CA . ALA B 1 152 ? -17.377 -21.597 -1.415 1.00 39.34 569 ALA B CA 1
ATOM 3171 C C . ALA B 1 152 ? -16.271 -21.054 -0.516 1.00 40.74 569 ALA B C 1
ATOM 3172 O O . ALA B 1 152 ? -16.513 -20.232 0.374 1.00 41.65 569 ALA B O 1
ATOM 3174 N N . LYS B 1 153 ? -15.054 -21.524 -0.754 1.00 41.07 570 LYS B N 1
ATOM 3175 C CA . LYS B 1 153 ? -13.892 -21.053 -0.013 1.00 44.31 570 LYS B CA 1
ATOM 3176 C C . LYS B 1 153 ? -12.736 -20.774 -0.969 1.00 50.06 570 LYS B C 1
ATOM 3177 O O . LYS B 1 153 ? -12.652 -21.361 -2.055 1.00 43.73 570 LYS B O 1
ATOM 3183 N N . TYR B 1 154 ? -11.846 -19.880 -0.553 1.00 55.65 571 TYR B N 1
ATOM 3184 C CA . TYR B 1 154 ? -10.767 -19.421 -1.413 1.00 56.27 571 TYR B CA 1
ATOM 3185 C C . TYR B 1 154 ? -9.419 -19.546 -0.730 1.00 56.63 571 TYR B C 1
ATOM 3186 O O . TYR B 1 154 ? -9.250 -19.107 0.399 1.00 56.77 571 TYR B O 1
ATOM 3195 N N . ASP B 1 155 ? -8.450 -20.140 -1.410 1.00 61.06 572 ASP B N 1
ATOM 3196 C CA . ASP B 1 155 ? -7.091 -20.148 -0.885 1.00 66.85 572 ASP B CA 1
ATOM 3197 C C . ASP B 1 155 ? -6.269 -19.106 -1.622 1.00 66.68 572 ASP B C 1
ATOM 3198 O O . ASP B 1 155 ? -5.934 -19.295 -2.784 1.00 66.12 572 ASP B O 1
ATOM 3203 N N . LYS B 1 156 ? -5.968 -17.999 -0.948 1.00 70.68 573 LYS B N 1
ATOM 3204 C CA . LYS B 1 156 ? -5.233 -16.897 -1.560 1.00 79.52 573 LYS B CA 1
ATOM 3205 C C . LYS B 1 156 ? -3.886 -17.376 -2.079 1.00 86.43 573 LYS B C 1
ATOM 3206 O O . LYS B 1 156 ? -3.474 -17.017 -3.179 1.00 87.55 573 LYS B O 1
ATOM 3208 N N . LYS B 1 157 ? -3.222 -18.209 -1.284 1.00 91.75 574 LYS B N 1
ATOM 3209 C CA . LYS B 1 157 ? -1.918 -18.754 -1.641 1.00 97.58 574 LYS B CA 1
ATOM 3210 C C . LYS B 1 157 ? -1.979 -19.595 -2.912 1.00 97.33 574 LYS B C 1
ATOM 3211 O O . LYS B 1 157 ? -1.255 -19.340 -3.874 1.00 99.35 574 LYS B O 1
ATOM 3213 N N . ASP B 1 158 ? -2.851 -20.595 -2.913 1.00 92.95 575 ASP B N 1
ATOM 3214 C CA . ASP B 1 158 ? -2.961 -21.502 -4.049 1.00 88.30 575 ASP B CA 1
ATOM 3215 C C . ASP B 1 158 ? -3.736 -20.881 -5.210 1.00 78.40 575 ASP B C 1
ATOM 3216 O O . ASP B 1 158 ? -3.739 -21.426 -6.318 1.00 71.74 575 ASP B O 1
ATOM 3218 N N . ASN B 1 159 ? -4.368 -19.736 -4.947 1.00 76.08 576 ASN B N 1
ATOM 3219 C CA . ASN B 1 159 ? -5.349 -19.134 -5.856 1.00 76.59 576 ASN B CA 1
ATOM 3220 C C . ASN B 1 159 ? -6.445 -20.130 -6.246 1.00 67.52 576 ASN B C 1
ATOM 3221 O O . ASN B 1 159 ? -6.889 -20.167 -7.392 1.00 65.53 576 ASN B O 1
ATOM 3226 N N . GLN B 1 160 ? -6.869 -20.943 -5.282 1.00 64.99 577 GLN B N 1
ATOM 3227 C CA . GLN B 1 160 ? -7.859 -21.989 -5.540 1.00 59.74 577 GLN B CA 1
ATOM 3228 C C . GLN B 1 160 ? -9.202 -21.676 -4.912 1.00 56.04 577 GLN B C 1
ATOM 3229 O O . GLN B 1 160 ? -9.286 -21.309 -3.738 1.00 57.59 577 GLN B O 1
ATOM 3235 N N . ILE B 1 161 ? -10.251 -21.825 -5.707 1.00 48.72 578 ILE B N 1
ATOM 3236 C CA . ILE B 1 161 ? -11.595 -21.830 -5.178 1.00 47.02 578 ILE B CA 1
ATOM 3237 C C . ILE B 1 161 ? -11.890 -23.272 -4.811 1.00 43.96 578 ILE B C 1
ATOM 3238 O O . ILE B 1 161 ? -11.577 -24.189 -5.573 1.00 39.48 578 ILE B O 1
ATOM 3243 N N . ILE B 1 162 ? -12.463 -23.479 -3.632 1.00 44.90 579 ILE B N 1
ATOM 3244 C CA . ILE B 1 162 ? -12.901 -24.813 -3.236 1.00 44.83 579 ILE B CA 1
ATOM 3245 C C . ILE B 1 162 ? -14.389 -24.806 -2.921 1.00 41.97 579 ILE B C 1
ATOM 3246 O O . ILE B 1 162 ? -14.853 -24.010 -2.104 1.00 37.92 579 ILE B O 1
ATOM 3251 N N . LEU B 1 163 ? -15.134 -25.693 -3.567 1.00 42.44 580 LEU B N 1
ATOM 3252 C CA . LEU B 1 163 ? -16.580 -25.757 -3.368 1.00 39.06 580 LEU B CA 1
ATOM 3253 C C . LEU B 1 163 ? -16.961 -26.999 -2.561 1.00 40.75 580 LEU B C 1
ATOM 3254 O O . LEU B 1 163 ? -16.626 -28.127 -2.941 1.00 32.76 580 LEU B O 1
ATOM 3259 N N . THR B 1 164 ? -17.654 -26.800 -1.443 1.00 39.30 581 THR B N 1
ATOM 3260 C CA . THR B 1 164 ? -18.059 -27.940 -0.629 1.00 38.27 581 THR B CA 1
ATOM 3261 C C . THR B 1 164 ? -19.562 -28.158 -0.667 1.00 34.47 581 THR B C 1
ATOM 3262 O O . THR B 1 164 ? -20.343 -27.226 -0.463 1.00 34.10 581 THR B O 1
ATOM 3266 N N . PHE B 1 165 ? -19.959 -29.398 -0.939 1.00 32.59 582 PHE B N 1
ATOM 3267 C CA . PHE B 1 165 ? -21.364 -29.727 -1.168 1.00 23.11 582 PHE B CA 1
ATOM 3268 C C . PHE B 1 165 ? -21.839 -30.824 -0.239 1.00 23.06 582 PHE B C 1
ATOM 3269 O O . PHE B 1 165 ? -21.084 -31.747 0.093 1.00 23.60 582 PHE B O 1
ATOM 3277 N N . ASN B 1 166 ? -23.088 -30.714 0.200 1.00 24.88 583 ASN B N 1
ATOM 3278 C CA . ASN B 1 166 ? -23.785 -31.872 0.762 1.00 29.67 583 ASN B CA 1
ATOM 3279 C C . ASN B 1 166 ? -25.300 -31.866 0.549 1.00 26.91 583 ASN B C 1
ATOM 3280 O O . ASN B 1 166 ? -25.954 -30.829 0.648 1.00 28.11 583 ASN B O 1
ATOM 3285 N N . ASP B 1 167 ? -25.832 -33.049 0.267 1.00 21.20 584 ASP B N 1
ATOM 3286 C CA . ASP B 1 167 ? -27.258 -33.282 0.179 1.00 27.35 584 ASP B CA 1
ATOM 3287 C C . ASP B 1 167 ? -27.602 -34.211 1.320 1.00 26.37 584 ASP B C 1
ATOM 3288 O O . ASP B 1 167 ? -27.088 -35.313 1.386 1.00 33.56 584 ASP B O 1
ATOM 3293 N N . SER B 1 168 ? -28.475 -33.778 2.217 1.00 21.74 585 SER B N 1
ATOM 3294 C CA . SER B 1 168 ? -28.878 -34.627 3.334 1.00 22.62 585 SER B CA 1
ATOM 3295 C C . SER B 1 168 ? -29.628 -35.901 2.901 1.00 22.33 585 SER B C 1
ATOM 3296 O O . SER B 1 168 ? -29.696 -36.872 3.654 1.00 24.01 585 SER B O 1
ATOM 3299 N N . LEU B 1 169 ? -30.201 -35.909 1.706 1.00 21.34 586 LEU B N 1
ATOM 3300 C CA . LEU B 1 169 ? -30.838 -37.138 1.236 1.00 29.04 586 LEU B CA 1
ATOM 3301 C C . LEU B 1 169 ? -29.817 -38.195 0.844 1.00 27.21 586 LEU B C 1
ATOM 3302 O O . LEU B 1 169 ? -30.151 -39.366 0.722 1.00 32.12 586 LEU B O 1
ATOM 3307 N N . GLY B 1 170 ? -28.573 -37.783 0.642 1.00 28.89 587 GLY B N 1
ATOM 3308 C CA . GLY B 1 170 ? -27.524 -38.722 0.285 1.00 23.79 587 GLY B CA 1
ATOM 3309 C C . GLY B 1 170 ? -27.155 -38.702 -1.191 1.00 26.15 587 GLY B C 1
ATOM 3310 O O . GLY B 1 170 ? -26.209 -39.365 -1.595 1.00 37.85 587 GLY B O 1
ATOM 3311 N N . ASN B 1 171 ? -27.893 -37.951 -2.005 1.00 29.12 588 ASN B N 1
ATOM 3312 C CA . ASN B 1 171 ? -27.559 -37.857 -3.428 1.00 32.09 588 ASN B CA 1
ATOM 3313 C C . ASN B 1 171 ? -26.234 -37.128 -3.625 1.00 35.85 588 ASN B C 1
ATOM 3314 O O . ASN B 1 171 ? -25.828 -36.311 -2.795 1.00 34.65 588 ASN B O 1
ATOM 3319 N N . SER B 1 172 ? -25.563 -37.407 -4.731 1.00 35.24 589 SER B N 1
ATOM 3320 C CA . SER B 1 172 ? -24.291 -36.767 -4.974 1.00 26.94 589 SER B CA 1
ATOM 3321 C C . SER B 1 172 ? -24.507 -35.433 -5.668 1.00 26.43 589 SER B C 1
ATOM 3322 O O . SER B 1 172 ? -25.622 -35.098 -6.075 1.00 28.32 589 SER B O 1
ATOM 3325 N N . ILE B 1 173 ? -23.437 -34.661 -5.784 1.00 23.65 590 ILE B N 1
ATOM 3326 C CA . ILE B 1 173 ? -23.512 -33.360 -6.430 1.00 26.58 590 ILE B CA 1
ATOM 3327 C C . ILE B 1 173 ? -23.867 -33.480 -7.916 1.00 26.69 590 ILE B C 1
ATOM 3328 O O . ILE B 1 173 ? -24.225 -32.499 -8.544 1.00 35.59 590 ILE B O 1
ATOM 3333 N N . ASN B 1 174 ? -23.785 -34.691 -8.462 1.00 28.93 591 ASN B N 1
ATOM 3334 C CA . ASN B 1 174 ? -24.153 -34.966 -9.852 1.00 30.33 591 ASN B CA 1
ATOM 3335 C C . ASN B 1 174 ? -25.632 -35.284 -10.038 1.00 30.03 591 ASN B C 1
ATOM 3336 O O . ASN B 1 174 ? -26.054 -35.681 -11.125 1.00 30.77 591 ASN B O 1
ATOM 3341 N N . TYR B 1 175 ? -26.410 -35.136 -8.974 1.00 20.68 592 TYR B N 1
ATOM 3342 C CA . TYR B 1 175 ? -27.843 -35.404 -9.037 1.00 28.41 592 TYR B CA 1
ATOM 3343 C C . TYR B 1 175 ? -28.529 -34.819 -10.286 1.00 27.43 592 TYR B C 1
ATOM 3344 O O . TYR B 1 175 ? -28.198 -33.723 -10.728 1.00 23.73 592 TYR B O 1
ATOM 3353 N N . ASP B 1 176 ? -29.472 -35.569 -10.848 1.00 25.25 593 ASP B N 1
ATOM 3354 C CA . ASP B 1 176 ? -30.320 -35.069 -11.933 1.00 29.97 593 ASP B CA 1
ATOM 3355 C C . ASP B 1 176 ? -29.537 -34.543 -13.138 1.00 31.10 593 ASP B C 1
ATOM 3356 O O . ASP B 1 176 ? -29.809 -33.451 -13.625 1.00 33.76 593 ASP B O 1
ATOM 3361 N N . GLY B 1 177 ? -28.560 -35.308 -13.607 1.00 31.62 594 GLY B N 1
ATOM 3362 C CA . GLY B 1 177 ? -27.911 -34.995 -14.872 1.00 30.07 594 GLY B CA 1
ATOM 3363 C C . GLY B 1 177 ? -26.772 -34.001 -14.775 1.00 33.98 594 GLY B C 1
ATOM 3364 O O . GLY B 1 177 ? -26.452 -33.299 -15.744 1.00 33.19 594 GLY B O 1
ATOM 3365 N N . GLN B 1 178 ? -26.174 -33.933 -13.592 1.00 32.93 595 GLN B N 1
ATOM 3366 C CA . GLN B 1 178 ? -25.019 -33.084 -13.344 1.00 35.97 595 GLN B CA 1
ATOM 3367 C C . GLN B 1 178 ? -25.280 -31.593 -13.550 1.00 31.83 595 GLN B C 1
ATOM 3368 O O . GLN B 1 178 ? -24.347 -30.838 -13.811 1.00 31.42 595 GLN B O 1
ATOM 3374 N N . LYS B 1 179 ? -26.538 -31.172 -13.429 1.00 26.05 596 LYS B N 1
ATOM 3375 C CA . LYS B 1 179 ? -26.882 -29.764 -13.618 1.00 24.23 596 LYS B CA 1
ATOM 3376 C C . LYS B 1 179 ? -26.021 -28.814 -12.783 1.00 32.14 596 LYS B C 1
ATOM 3377 O O . LYS B 1 179 ? -25.613 -27.758 -13.256 1.00 36.19 596 LYS B O 1
ATOM 3383 N N . LEU B 1 180 ? -25.730 -29.192 -11.546 1.00 28.30 597 LEU B N 1
ATOM 3384 C CA . LEU B 1 180 ? -24.954 -28.313 -10.697 1.00 26.91 597 LEU B CA 1
ATOM 3385 C C . LEU B 1 180 ? -23.491 -28.216 -11.144 1.00 30.54 597 LEU B C 1
ATOM 3386 O O . LEU B 1 180 ? -22.980 -27.102 -11.337 1.00 29.64 597 LEU B O 1
ATOM 3391 N N . PRO B 1 181 ? -22.807 -29.366 -11.319 1.00 32.07 598 PRO B N 1
ATOM 3392 C CA . PRO B 1 181 ? -21.404 -29.244 -11.749 1.00 36.57 598 PRO B CA 1
ATOM 3393 C C . PRO B 1 181 ? -21.260 -28.582 -13.122 1.00 34.24 598 PRO B C 1
ATOM 3394 O O . PRO B 1 181 ? -20.236 -27.947 -13.400 1.00 33.68 598 PRO B O 1
ATOM 3398 N N . LYS B 1 182 ? -22.281 -28.716 -13.963 1.00 27.04 599 LYS B N 1
ATOM 3399 C CA . LYS B 1 182 ? -22.270 -28.045 -15.248 1.00 28.59 599 LYS B CA 1
ATOM 3400 C C . LYS B 1 182 ? -22.392 -26.541 -15.058 1.00 37.76 599 LYS B C 1
ATOM 3401 O O . LYS B 1 182 ? -21.668 -25.782 -15.701 1.00 45.37 599 LYS B O 1
ATOM 3407 N N . LEU B 1 183 ? -23.269 -26.110 -14.153 1.00 36.46 600 LEU B N 1
ATOM 3408 C CA . LEU B 1 183 ? -23.380 -24.685 -13.855 1.00 36.37 600 LEU B CA 1
ATOM 3409 C C . LEU B 1 183 ? -22.070 -24.143 -13.303 1.00 36.13 600 LEU B C 1
ATOM 3410 O O . LEU B 1 183 ? -21.655 -23.040 -13.642 1.00 37.55 600 LEU B O 1
ATOM 3415 N N . ILE B 1 184 ? -21.435 -24.928 -12.439 1.00 38.44 601 ILE B N 1
ATOM 3416 C CA . ILE B 1 184 ? -20.135 -24.579 -11.875 1.00 35.73 601 ILE B CA 1
ATOM 3417 C C . ILE B 1 184 ? -19.106 -24.449 -12.984 1.00 37.67 601 ILE B C 1
ATOM 3418 O O . ILE B 1 184 ? -18.374 -23.470 -13.041 1.00 44.84 601 ILE B O 1
ATOM 3423 N N . ASP B 1 185 ? -19.073 -25.418 -13.888 1.00 39.63 602 ASP B N 1
ATOM 3424 C CA . ASP B 1 185 ? -18.094 -25.380 -14.964 1.00 45.18 602 ASP B CA 1
ATOM 3425 C C . ASP B 1 185 ? -18.308 -24.191 -15.892 1.00 43.31 602 ASP B C 1
ATOM 3426 O O . ASP B 1 185 ? -17.361 -23.468 -16.203 1.00 38.22 602 ASP B O 1
ATOM 3431 N N . LYS B 1 186 ? -19.549 -23.981 -16.320 1.00 42.98 603 LYS B N 1
ATOM 3432 C CA . LYS B 1 186 ? -19.851 -22.863 -17.207 1.00 41.53 603 LYS B CA 1
ATOM 3433 C C . LYS B 1 186 ? -19.482 -21.526 -16.575 1.00 42.39 603 LYS B C 1
ATOM 3434 O O . LYS B 1 186 ? -18.990 -20.634 -17.253 1.00 49.80 603 LYS B O 1
ATOM 3440 N N . THR B 1 187 ? -19.706 -21.396 -15.273 1.00 36.66 604 THR B N 1
ATOM 3441 C CA . THR B 1 187 ? -19.531 -20.121 -14.603 1.00 37.04 604 THR B CA 1
ATOM 3442 C C . THR B 1 187 ? -18.081 -19.883 -14.233 1.00 40.72 604 THR B C 1
ATOM 3443 O O . THR B 1 187 ? -17.574 -18.770 -14.377 1.00 43.91 604 THR B O 1
ATOM 3447 N N . LEU B 1 188 ? -17.418 -20.938 -13.766 1.00 39.13 605 LEU B N 1
ATOM 3448 C CA . LEU B 1 188 ? -16.132 -20.805 -13.092 1.00 43.60 605 LEU B CA 1
ATOM 3449 C C . LEU B 1 188 ? -14.998 -21.591 -13.743 1.00 57.92 605 LEU B C 1
ATOM 3450 O O . LEU B 1 188 ? -13.838 -21.448 -13.344 1.00 61.76 605 LEU B O 1
ATOM 3455 N N . GLY B 1 189 ? -15.326 -22.417 -14.732 1.00 62.07 606 GLY B N 1
ATOM 3456 C CA . GLY B 1 189 ? -14.342 -23.292 -15.352 1.00 68.26 606 GLY B CA 1
ATOM 3457 C C . GLY B 1 189 ? -13.160 -22.571 -15.974 1.00 72.78 606 GLY B C 1
ATOM 3458 O O . GLY B 1 189 ? -12.067 -23.138 -16.101 1.00 75.76 606 GLY B O 1
ATOM 3459 N N . ASN B 1 190 ? -13.390 -21.312 -16.342 1.00 69.61 607 ASN B N 1
ATOM 3460 C CA . ASN B 1 190 ? -12.400 -20.459 -16.989 1.00 71.74 607 ASN B CA 1
ATOM 3461 C C . ASN B 1 190 ? -11.509 -19.657 -16.031 1.00 71.71 607 ASN B C 1
ATOM 3462 O O . ASN B 1 190 ? -10.824 -18.725 -16.458 1.00 79.54 607 ASN B O 1
ATOM 3467 N N . LEU B 1 191 ? -11.527 -19.997 -14.746 1.00 60.46 608 LEU B N 1
ATOM 3468 C CA . LEU B 1 191 ? -10.588 -19.408 -13.798 1.00 57.71 608 LEU B CA 1
ATOM 3469 C C . LEU B 1 191 ? -9.192 -19.959 -14.076 1.00 57.29 608 LEU B C 1
ATOM 3470 O O . LEU B 1 191 ? -9.064 -20.960 -14.776 1.00 53.01 608 LEU B O 1
ATOM 3475 N N . PRO B 1 192 ? -8.139 -19.306 -13.548 1.00 66.29 609 PRO B N 1
ATOM 3476 C CA . PRO B 1 192 ? -6.799 -19.879 -13.745 1.00 72.99 609 PRO B CA 1
ATOM 3477 C C . PRO B 1 192 ? -6.719 -21.282 -13.154 1.00 72.25 609 PRO B C 1
ATOM 3478 O O . PRO B 1 192 ? -6.274 -22.217 -13.815 1.00 73.86 609 PRO B O 1
ATOM 3482 N N . ASN B 1 193 ? -7.173 -21.427 -11.918 1.00 66.71 610 ASN B N 1
ATOM 3483 C CA . ASN B 1 193 ? -7.263 -22.743 -11.318 1.00 62.00 610 ASN B CA 1
ATOM 3484 C C . ASN B 1 193 ? -8.698 -23.223 -11.290 1.00 53.92 610 ASN B C 1
ATOM 3485 O O . ASN B 1 193 ? -9.590 -22.543 -10.779 1.00 51.12 610 ASN B O 1
ATOM 3490 N N . LYS B 1 194 ? -8.900 -24.389 -11.889 1.00 49.08 611 LYS B N 1
ATOM 3491 C CA . LYS B 1 194 ? -10.189 -25.042 -11.948 1.00 49.17 611 LYS B CA 1
ATOM 3492 C C . LYS B 1 194 ? -10.666 -25.277 -10.526 1.00 52.69 611 LYS B C 1
ATOM 3493 O O . LYS B 1 194 ? -9.911 -25.795 -9.704 1.00 56.76 611 LYS B O 1
ATOM 3499 N N . PRO B 1 195 ? -11.906 -24.862 -10.219 1.00 51.93 612 PRO B N 1
ATOM 3500 C CA . PRO B 1 195 ? -12.468 -25.050 -8.880 1.00 49.33 612 PRO B CA 1
ATOM 3501 C C . PRO B 1 195 ? -12.400 -26.496 -8.424 1.00 42.70 612 PRO B C 1
ATOM 3502 O O . PRO B 1 195 ? -12.565 -27.425 -9.218 1.00 37.91 612 PRO B O 1
ATOM 3506 N N . ILE B 1 196 ? -12.138 -26.681 -7.139 1.00 42.33 613 ILE B N 1
ATOM 3507 C CA . ILE B 1 196 ? -12.152 -28.014 -6.561 1.00 43.52 613 ILE B CA 1
ATOM 3508 C C . ILE B 1 196 ? -13.499 -28.283 -5.896 1.00 41.92 613 ILE B C 1
ATOM 3509 O O . ILE B 1 196 ? -14.052 -27.424 -5.198 1.00 42.88 613 ILE B O 1
ATOM 3514 N N . ILE B 1 197 ? -14.030 -29.473 -6.150 1.00 40.59 614 ILE B N 1
ATOM 3515 C CA . ILE B 1 197 ? -15.327 -29.883 -5.638 1.00 37.89 614 ILE B CA 1
ATOM 3516 C C . ILE B 1 197 ? -15.159 -30.936 -4.571 1.00 34.72 614 ILE B C 1
ATOM 3517 O O . ILE B 1 197 ? -14.641 -32.013 -4.838 1.00 38.29 614 ILE B O 1
ATOM 3522 N N . ILE B 1 198 ? -15.605 -30.614 -3.363 1.00 37.88 615 ILE B N 1
ATOM 3523 C CA . ILE B 1 198 ? -15.702 -31.580 -2.276 1.00 33.74 615 ILE B CA 1
ATOM 3524 C C . ILE B 1 198 ? -17.171 -31.945 -2.064 1.00 34.98 615 ILE B C 1
ATOM 3525 O O . ILE B 1 198 ? -17.978 -31.103 -1.679 1.00 44.53 615 ILE B O 1
ATOM 3530 N N . ASP B 1 199 ? -17.515 -33.196 -2.346 1.00 35.25 616 ASP B N 1
ATOM 3531 C CA . ASP B 1 199 ? -18.871 -33.700 -2.139 1.00 34.57 616 ASP B CA 1
ATOM 3532 C C . ASP B 1 199 ? -18.823 -34.686 -0.988 1.00 40.73 616 ASP B C 1
ATOM 3533 O O . ASP B 1 199 ? -18.406 -35.837 -1.156 1.00 39.06 616 ASP B O 1
ATOM 3538 N N . GLU B 1 200 ? -19.250 -34.217 0.183 1.00 46.60 617 GLU B N 1
ATOM 3539 C CA . GLU B 1 200 ? -19.212 -35.005 1.418 1.00 55.41 617 GLU B CA 1
ATOM 3540 C C . GLU B 1 200 ? -19.949 -36.343 1.332 1.00 54.22 617 GLU B C 1
ATOM 3541 O O . GLU B 1 200 ? -19.645 -37.254 2.090 1.00 58.81 617 GLU B O 1
ATOM 3547 N N . GLN B 1 201 ? -20.895 -36.441 0.398 1.00 51.56 618 GLN B N 1
ATOM 3548 C CA . GLN B 1 201 ? -21.890 -37.522 0.335 1.00 54.90 618 GLN B CA 1
ATOM 3549 C C . GLN B 1 201 ? -22.281 -38.132 1.679 1.00 46.94 618 GLN B C 1
ATOM 3550 O O . GLN B 1 201 ? -22.109 -39.328 1.914 1.00 48.20 618 GLN B O 1
ATOM 3556 N N . THR B 1 202 ? -22.816 -37.279 2.545 1.00 35.07 619 THR B N 1
ATOM 3557 C CA . THR B 1 202 ? -23.251 -37.680 3.867 1.00 30.51 619 THR B CA 1
ATOM 3558 C C . THR B 1 202 ? -24.768 -37.709 3.940 1.00 29.11 619 THR B C 1
ATOM 3559 O O . THR B 1 202 ? -25.414 -36.675 4.061 1.00 25.86 619 THR B O 1
ATOM 3563 N N . LYS B 1 203 ? -25.323 -38.911 3.856 1.00 29.68 620 LYS B N 1
ATOM 3564 C CA . LYS B 1 203 ? -26.741 -39.105 4.059 1.00 30.97 620 LYS B CA 1
ATOM 3565 C C . LYS B 1 203 ? -27.038 -38.870 5.536 1.00 33.72 620 LYS B C 1
ATOM 3566 O O . LYS B 1 203 ? -26.386 -39.431 6.415 1.00 32.89 620 LYS B O 1
ATOM 3572 N N . GLN B 1 204 ? -28.016 -38.020 5.799 1.00 31.71 621 GLN B N 1
ATOM 3573 C CA . GLN B 1 204 ? -28.310 -37.589 7.151 1.00 35.87 621 GLN B CA 1
ATOM 3574 C C . GLN B 1 204 ? -29.762 -37.916 7.475 1.00 37.65 621 GLN B C 1
ATOM 3575 O O . GLN B 1 204 ? -30.103 -38.248 8.613 1.00 34.01 621 GLN B O 1
ATOM 3581 N N . GLN B 1 205 ? -30.607 -37.854 6.452 1.00 32.07 622 GLN B N 1
ATOM 3582 C CA . GLN B 1 205 ? -32.021 -38.064 6.644 1.00 33.97 622 GLN B CA 1
ATOM 3583 C C . GLN B 1 205 ? -32.691 -38.337 5.316 1.00 34.17 622 GLN B C 1
ATOM 3584 O O . GLN B 1 205 ? -32.481 -37.610 4.358 1.00 41.38 622 GLN B O 1
ATOM 3590 N N . THR B 1 206 ? -33.519 -39.372 5.261 1.00 38.06 623 THR B N 1
ATOM 3591 C CA . THR B 1 206 ? -34.148 -39.764 4.001 1.00 44.28 623 THR B CA 1
ATOM 3592 C C . THR B 1 206 ? -35.500 -39.113 3.705 1.00 45.04 623 THR B C 1
ATOM 3593 O O . THR B 1 206 ? -36.176 -39.498 2.750 1.00 47.37 623 THR B O 1
ATOM 3597 N N . ASP B 1 207 ? -35.893 -38.127 4.500 1.00 42.66 624 ASP B N 1
ATOM 3598 C CA . ASP B 1 207 ? -37.152 -37.433 4.240 1.00 44.29 624 ASP B CA 1
ATOM 3599 C C . ASP B 1 207 ? -36.889 -36.051 3.688 1.00 40.84 624 ASP B C 1
ATOM 3600 O O . ASP B 1 207 ? -36.203 -35.257 4.340 1.00 45.31 624 ASP B O 1
ATOM 3605 N N . GLN B 1 208 ? -37.418 -35.770 2.491 1.00 33.01 625 GLN B N 1
ATOM 3606 C CA . GLN B 1 208 ? -37.277 -34.446 1.872 1.00 35.97 625 GLN B CA 1
ATOM 3607 C C . GLN B 1 208 ? -37.644 -33.342 2.846 1.00 33.77 625 GLN B C 1
ATOM 3608 O O . GLN B 1 208 ? -37.020 -32.281 2.856 1.00 34.18 625 GLN B O 1
ATOM 3614 N N . SER B 1 209 ? -38.652 -33.604 3.669 1.00 31.93 626 SER B N 1
ATOM 3615 C CA . SER B 1 209 ? -39.107 -32.635 4.651 1.00 34.04 626 SER B CA 1
ATOM 3616 C C . SER B 1 209 ? -37.943 -32.060 5.458 1.00 36.20 626 SER B C 1
ATOM 3617 O O . SER B 1 209 ? -37.992 -30.910 5.895 1.00 42.47 626 SER B O 1
ATOM 3620 N N . ALA B 1 210 ? -36.890 -32.860 5.623 1.00 32.17 627 ALA B N 1
ATOM 3621 C CA . ALA B 1 210 ? -35.747 -32.480 6.446 1.00 38.80 627 ALA B CA 1
ATOM 3622 C C . ALA B 1 210 ? -34.611 -31.783 5.702 1.00 31.15 627 ALA B C 1
ATOM 3623 O O . ALA B 1 210 ? -33.653 -31.353 6.334 1.00 31.49 627 ALA B O 1
ATOM 3625 N N . CYS B 1 211 ? -34.713 -31.700 4.378 1.00 27.68 628 CYS B N 1
ATOM 3626 C CA . CYS B 1 211 ? -33.671 -31.095 3.544 1.00 28.93 628 CYS B CA 1
ATOM 3627 C C . CYS B 1 211 ? -33.324 -29.686 3.972 1.00 29.17 628 CYS B C 1
ATOM 3628 O O . CYS B 1 211 ? -32.157 -29.315 4.002 1.00 33.75 628 CYS B O 1
ATOM 3631 N N . GLY B 1 212 ? -34.334 -28.899 4.307 1.00 32.44 629 GLY B N 1
ATOM 3632 C CA . GLY B 1 212 ? -34.083 -27.536 4.735 1.00 33.87 629 GLY B CA 1
ATOM 3633 C C . GLY B 1 212 ? -33.398 -27.503 6.084 1.00 35.34 629 GLY B C 1
ATOM 3634 O O . GLY B 1 212 ? -32.536 -26.666 6.334 1.00 36.95 629 GLY B O 1
ATOM 3635 N N . VAL B 1 213 ? -33.795 -28.428 6.950 1.00 36.31 630 VAL B N 1
ATOM 3636 C CA . VAL B 1 213 ? -33.243 -28.528 8.294 1.00 32.90 630 VAL B CA 1
ATOM 3637 C C . VAL B 1 213 ? -31.747 -28.746 8.226 1.00 30.17 630 VAL B C 1
ATOM 3638 O O . VAL B 1 213 ? -30.976 -28.030 8.857 1.00 32.30 630 VAL B O 1
ATOM 3642 N N . PHE B 1 214 ? -31.339 -29.728 7.435 1.00 26.60 631 PHE B N 1
ATOM 3643 C CA . PHE B 1 214 ? -29.931 -30.058 7.320 1.00 30.85 631 PHE B CA 1
ATOM 3644 C C . PHE B 1 214 ? -29.137 -29.110 6.424 1.00 30.03 631 PHE B C 1
ATOM 3645 O O . PHE B 1 214 ? -27.953 -28.869 6.665 1.00 26.28 631 PHE B O 1
ATOM 3653 N N . THR B 1 215 ? -29.791 -28.540 5.418 1.00 29.37 632 THR B N 1
ATOM 3654 C CA . THR B 1 215 ? -29.131 -27.553 4.590 1.00 24.95 632 THR B CA 1
ATOM 3655 C C . THR B 1 215 ? -28.590 -26.475 5.501 1.00 32.68 632 THR B C 1
ATOM 3656 O O . THR B 1 215 ? -27.406 -26.139 5.449 1.00 36.91 632 THR B O 1
ATOM 3660 N N . VAL B 1 216 ? -29.454 -25.985 6.380 1.00 32.37 633 VAL B N 1
ATOM 3661 C CA . VAL B 1 216 ? -29.080 -24.944 7.331 1.00 35.05 633 VAL B CA 1
ATOM 3662 C C . VAL B 1 216 ? -27.955 -25.378 8.273 1.00 38.07 633 VAL B C 1
ATOM 3663 O O . VAL B 1 216 ? -26.968 -24.671 8.434 1.00 29.96 633 VAL B O 1
ATOM 3667 N N . ASP B 1 217 ? -28.078 -26.549 8.876 1.00 36.32 634 ASP B N 1
ATOM 3668 C CA . ASP B 1 217 ? -27.045 -26.972 9.803 1.00 36.18 634 ASP B CA 1
ATOM 3669 C C . ASP B 1 217 ? -25.708 -27.207 9.084 1.00 38.06 634 ASP B C 1
ATOM 3670 O O . ASP B 1 217 ? -24.653 -26.794 9.579 1.00 38.55 634 ASP B O 1
ATOM 3675 N N . ASN B 1 218 ? -25.757 -27.855 7.918 1.00 35.31 635 ASN B N 1
ATOM 3676 C CA . ASN B 1 218 ? -24.549 -28.094 7.123 1.00 30.72 635 ASN B CA 1
ATOM 3677 C C . ASN B 1 218 ? -23.882 -26.797 6.668 1.00 29.47 635 ASN B C 1
ATOM 3678 O O . ASN B 1 218 ? -22.664 -26.683 6.683 1.00 28.81 635 ASN B O 1
ATOM 3683 N N . GLY B 1 219 ? -24.692 -25.832 6.246 1.00 31.93 636 GLY B N 1
ATOM 3684 C CA . GLY B 1 219 ? -24.176 -24.575 5.743 1.00 31.60 636 GLY B CA 1
ATOM 3685 C C . GLY B 1 219 ? -23.340 -23.875 6.792 1.00 33.85 636 GLY B C 1
ATOM 3686 O O . GLY B 1 219 ? -22.209 -23.453 6.524 1.00 33.18 636 GLY B O 1
ATOM 3687 N N . ILE B 1 220 ? -23.900 -23.773 7.994 1.00 36.10 637 ILE B N 1
ATOM 3688 C CA . ILE B 1 220 ? -23.222 -23.150 9.126 1.00 39.97 637 ILE B CA 1
ATOM 3689 C C . ILE B 1 220 ? -21.894 -23.844 9.390 1.00 42.00 637 ILE B C 1
ATOM 3690 O O . ILE B 1 220 ? -20.832 -23.218 9.423 1.00 42.47 637 ILE B O 1
ATOM 3695 N N . LYS B 1 221 ? -21.973 -25.152 9.573 1.00 32.89 638 LYS B N 1
ATOM 3696 C CA . LYS B 1 221 ? -20.826 -25.912 10.017 1.00 35.44 638 LYS B CA 1
ATOM 3697 C C . LYS B 1 221 ? -19.699 -25.941 8.996 1.00 35.20 638 LYS B C 1
ATOM 3698 O O . LYS B 1 221 ? -18.551 -25.672 9.330 1.00 36.04 638 LYS B O 1
ATOM 3704 N N . ILE B 1 222 ? -20.032 -26.222 7.746 1.00 36.84 639 ILE B N 1
ATOM 3705 C CA . ILE B 1 222 ? -19.043 -26.139 6.682 1.00 37.47 639 ILE B CA 1
ATOM 3706 C C . ILE B 1 222 ? -18.436 -24.735 6.603 1.00 37.58 639 ILE B C 1
ATOM 3707 O O . ILE B 1 222 ? -17.238 -24.585 6.407 1.00 42.66 639 ILE B O 1
ATOM 3712 N N . ALA B 1 223 ? -19.259 -23.709 6.779 1.00 39.25 640 ALA B N 1
ATOM 3713 C CA . ALA B 1 223 ? -18.759 -22.339 6.745 1.00 33.48 640 ALA B CA 1
ATOM 3714 C C . ALA B 1 223 ? -17.726 -22.110 7.835 1.00 35.44 640 ALA B C 1
ATOM 3715 O O . ALA B 1 223 ? -16.743 -21.410 7.614 1.00 36.48 640 ALA B O 1
ATOM 3717 N N . LYS B 1 224 ? -17.956 -22.707 9.007 1.00 41.04 641 LYS B N 1
ATOM 3718 C CA . LYS B 1 224 ? -17.069 -22.534 10.163 1.00 41.13 641 LYS B CA 1
ATOM 3719 C C . LYS B 1 224 ? -15.974 -23.592 10.219 1.00 42.98 641 LYS B C 1
ATOM 3720 O O . LYS B 1 224 ? -15.286 -23.723 11.229 1.00 45.12 641 LYS B O 1
ATOM 3726 N N . GLY B 1 225 ? -15.818 -24.360 9.146 1.00 45.00 642 GLY B N 1
ATOM 3727 C CA . GLY B 1 225 ? -14.829 -25.423 9.123 1.00 40.77 642 GLY B CA 1
ATOM 3728 C C . GLY B 1 225 ? -15.035 -26.429 10.239 1.00 41.07 642 GLY B C 1
ATOM 3729 O O . GLY B 1 225 ? -14.076 -26.904 10.862 1.00 38.97 642 GLY B O 1
ATOM 3730 N N . GLN B 1 226 ? -16.299 -26.740 10.504 1.00 36.81 643 GLN B N 1
ATOM 3731 C CA . GLN B 1 226 ? -16.651 -27.731 11.510 1.00 41.58 643 GLN B CA 1
ATOM 3732 C C . GLN B 1 226 ? -17.233 -28.925 10.797 1.00 42.51 643 GLN B C 1
ATOM 3733 O O . GLN B 1 226 ? -17.771 -28.799 9.692 1.00 39.58 643 GLN B O 1
ATOM 3739 N N . ALA B 1 227 ? -17.117 -30.093 11.415 1.00 43.16 644 ALA B N 1
ATOM 3740 C CA . ALA B 1 227 ? -17.622 -31.303 10.787 1.00 41.93 644 ALA B CA 1
ATOM 3741 C C . ALA B 1 227 ? -19.133 -31.274 10.814 1.00 39.73 644 ALA B C 1
ATOM 3742 O O . ALA B 1 227 ? -19.748 -30.720 11.724 1.00 44.16 644 ALA B O 1
ATOM 3744 N N . ILE B 1 228 ? -19.739 -31.856 9.798 1.00 39.33 645 ILE B N 1
ATOM 3745 C CA . ILE B 1 228 ? -21.179 -31.927 9.776 1.00 33.97 645 ILE B CA 1
ATOM 3746 C C . ILE B 1 228 ? -21.664 -33.176 10.487 1.00 37.30 645 ILE B C 1
ATOM 3747 O O . ILE B 1 228 ? -20.906 -34.127 10.684 1.00 35.66 645 ILE B O 1
ATOM 3752 N N . LEU B 1 229 ? -22.926 -33.149 10.894 1.00 38.74 646 LEU B N 1
ATOM 3753 C CA . LEU B 1 229 ? -23.550 -34.283 11.552 1.00 39.82 646 LEU B CA 1
ATOM 3754 C C . LEU B 1 229 ? -23.378 -35.530 10.714 1.00 37.05 646 LEU B C 1
ATOM 3755 O O . LEU B 1 229 ? -23.845 -35.582 9.583 1.00 36.10 646 LEU B O 1
ATOM 3760 N N . SER B 1 230 ? -22.713 -36.534 11.275 1.00 39.24 647 SER B N 1
ATOM 3761 C CA . SER B 1 230 ? -22.574 -37.816 10.591 1.00 43.21 647 SER B CA 1
ATOM 3762 C C . SER B 1 230 ? -23.937 -38.476 10.385 1.00 44.41 647 SER B C 1
ATOM 3763 O O . SER B 1 230 ? -24.940 -38.062 10.970 1.00 45.75 647 SER B O 1
ATOM 3766 N N . THR B 1 231 ? -23.961 -39.508 9.552 1.00 38.85 648 THR B N 1
ATOM 3767 C CA . THR B 1 231 ? -25.145 -40.336 9.399 1.00 43.93 648 THR B CA 1
ATOM 3768 C C . THR B 1 231 ? -25.628 -40.865 10.752 1.00 49.93 648 THR B C 1
ATOM 3769 O O . THR B 1 231 ? -26.816 -40.819 11.057 1.00 54.88 648 THR B O 1
ATOM 3773 N N . GLU B 1 232 ? -24.692 -41.346 11.566 1.00 51.38 649 GLU B N 1
ATOM 3774 C CA . GLU B 1 232 ? -25.019 -41.906 12.872 1.00 52.86 649 GLU B CA 1
ATOM 3775 C C . GLU B 1 232 ? -25.546 -40.848 13.823 1.00 48.70 649 GLU B C 1
ATOM 3776 O O . GLU B 1 232 ? -26.434 -41.119 14.623 1.00 52.13 649 GLU B O 1
ATOM 3782 N N . GLU B 1 233 ? -24.987 -39.648 13.740 1.00 47.49 650 GLU B N 1
ATOM 3783 C CA . GLU B 1 233 ? -25.424 -38.544 14.587 1.00 54.22 650 GLU B CA 1
ATOM 3784 C C . GLU B 1 233 ? -26.768 -37.998 14.137 1.00 52.15 650 GLU B C 1
ATOM 3785 O O . GLU B 1 233 ? -27.461 -37.329 14.895 1.00 49.75 650 GLU B O 1
ATOM 3791 N N . SER B 1 234 ? -27.124 -38.287 12.893 1.00 54.15 651 SER B N 1
ATOM 3792 C CA . SER B 1 234 ? -28.286 -37.680 12.270 1.00 45.77 651 SER B CA 1
ATOM 3793 C C . SER B 1 234 ? -29.491 -38.560 12.443 1.00 41.98 651 SER B C 1
ATOM 3794 O O . SER B 1 234 ? -30.597 -38.187 12.057 1.00 41.40 651 SER B O 1
ATOM 3797 N N . LYS B 1 235 ? -29.269 -39.736 13.017 1.00 42.76 652 LYS B N 1
ATOM 3798 C CA . LYS B 1 235 ? -30.325 -40.736 13.146 1.00 49.42 652 LYS B CA 1
ATOM 3799 C C . LYS B 1 235 ? -31.409 -40.323 14.143 1.00 52.82 652 LYS B C 1
ATOM 3800 O O . LYS B 1 235 ? -31.184 -39.486 15.021 1.00 52.22 652 LYS B O 1
ATOM 3802 N N . GLY B 1 236 ? -32.586 -40.920 13.995 1.00 55.18 653 GLY B N 1
ATOM 3803 C CA . GLY B 1 236 ? -33.668 -40.745 14.949 1.00 53.11 653 GLY B CA 1
ATOM 3804 C C . GLY B 1 236 ? -34.347 -39.392 14.884 1.00 46.54 653 GLY B C 1
ATOM 3805 O O . GLY B 1 236 ? -34.699 -38.921 13.811 1.00 46.32 653 GLY B O 1
ATOM 3806 N N . GLU B 1 237 ? -34.511 -38.768 16.048 1.00 49.33 654 GLU B N 1
ATOM 3807 C CA . GLU B 1 237 ? -35.215 -37.498 16.185 1.00 51.27 654 GLU B CA 1
ATOM 3808 C C . GLU B 1 237 ? -34.282 -36.303 16.106 1.00 51.63 654 GLU B C 1
ATOM 3809 O O . GLU B 1 237 ? -34.641 -35.207 16.530 1.00 53.21 654 GLU B O 1
ATOM 3815 N N . LYS B 1 238 ? -33.080 -36.511 15.584 1.00 49.04 655 LYS B N 1
ATOM 3816 C CA . LYS B 1 238 ? -32.137 -35.415 15.454 1.00 47.10 655 LYS B CA 1
ATOM 3817 C C . LYS B 1 238 ? -32.730 -34.314 14.570 1.00 43.80 655 LYS B C 1
ATOM 3818 O O . LYS B 1 238 ? -32.644 -33.127 14.898 1.00 44.38 655 LYS B O 1
ATOM 3824 N N . GLY B 1 239 ? -33.335 -34.722 13.455 1.00 36.47 656 GLY B N 1
ATOM 3825 C CA . GLY B 1 239 ? -33.974 -33.796 12.541 1.00 33.44 656 GLY B CA 1
ATOM 3826 C C . GLY B 1 239 ? -35.015 -32.951 13.252 1.00 41.18 656 GLY B C 1
ATOM 3827 O O . GLY B 1 239 ? -35.004 -31.718 13.155 1.00 39.22 656 GLY B O 1
ATOM 3828 N N . LEU B 1 240 ? -35.908 -33.623 13.976 1.00 39.34 657 LEU B N 1
ATOM 3829 C CA . LEU B 1 240 ? -36.963 -32.949 14.726 1.00 46.61 657 LEU B CA 1
ATOM 3830 C C . LEU B 1 240 ? -36.383 -31.948 15.689 1.00 43.34 657 LEU B C 1
ATOM 3831 O O . LEU B 1 240 ? -36.879 -30.835 15.796 1.00 44.49 657 LEU B O 1
ATOM 3836 N N . ARG B 1 241 ? -35.333 -32.350 16.395 1.00 47.11 658 ARG B N 1
ATOM 3837 C CA . ARG B 1 241 ? -34.772 -31.512 17.444 1.00 51.24 658 ARG B CA 1
ATOM 3838 C C . ARG B 1 241 ? -34.150 -30.265 16.860 1.00 47.82 658 ARG B C 1
ATOM 3839 O O . ARG B 1 241 ? -34.376 -29.163 17.348 1.00 50.24 658 ARG B O 1
ATOM 3847 N N . LEU B 1 242 ? -33.373 -30.446 15.803 1.00 49.94 659 LEU B N 1
ATOM 3848 C CA . LEU B 1 242 ? -32.842 -29.319 15.055 1.00 51.56 659 LEU B CA 1
ATOM 3849 C C . LEU B 1 242 ? -33.963 -28.392 14.577 1.00 47.75 659 LEU B C 1
ATOM 3850 O O . LEU B 1 242 ? -33.862 -27.175 14.699 1.00 50.00 659 LEU B O 1
ATOM 3855 N N . ARG B 1 243 ? -35.027 -28.978 14.039 1.00 40.47 660 ARG B N 1
ATOM 3856 C CA . ARG B 1 243 ? -36.202 -28.211 13.634 1.00 43.76 660 ARG B CA 1
ATOM 3857 C C . ARG B 1 243 ? -36.787 -27.377 14.798 1.00 48.43 660 ARG B C 1
ATOM 3858 O O . ARG B 1 243 ? -37.004 -26.174 14.652 1.00 48.76 660 ARG B O 1
ATOM 3866 N N . GLU B 1 244 ? -37.011 -28.008 15.952 1.00 54.05 661 GLU B N 1
ATOM 3867 C CA . GLU B 1 244 ? -37.499 -27.303 17.147 1.00 58.53 661 GLU B CA 1
ATOM 3868 C C . GLU B 1 244 ? -36.548 -26.173 17.546 1.00 57.56 661 GLU B C 1
ATOM 3869 O O . GLU B 1 244 ? -36.979 -25.074 17.884 1.00 62.53 661 GLU B O 1
ATOM 3875 N N . HIS B 1 245 ? -35.253 -26.478 17.519 1.00 57.96 662 HIS B N 1
ATOM 3876 C CA . HIS B 1 245 ? -34.172 -25.512 17.711 1.00 58.76 662 HIS B CA 1
ATOM 3877 C C . HIS B 1 245 ? -34.313 -24.327 16.751 1.00 51.22 662 HIS B C 1
ATOM 3878 O O . HIS B 1 245 ? -34.413 -23.179 17.183 1.00 46.43 662 HIS B O 1
ATOM 3885 N N . HIS B 1 246 ? -34.347 -24.621 15.452 1.00 46.61 663 HIS B N 1
ATOM 3886 C CA . HIS B 1 246 ? -34.510 -23.602 14.409 1.00 45.08 663 HIS B CA 1
ATOM 3887 C C . HIS B 1 246 ? -35.738 -22.734 14.622 1.00 43.65 663 HIS B C 1
ATOM 3888 O O . HIS B 1 246 ? -35.688 -21.520 14.439 1.00 41.54 663 HIS B O 1
ATOM 3895 N N . ALA B 1 247 ? -36.849 -23.372 14.975 1.00 43.26 664 ALA B N 1
ATOM 3896 C CA . ALA B 1 247 ? -38.075 -22.641 15.258 1.00 51.52 664 ALA B CA 1
ATOM 3897 C C . ALA B 1 247 ? -37.855 -21.679 16.413 1.00 57.12 664 ALA B C 1
ATOM 3898 O O . ALA B 1 247 ? -38.396 -20.579 16.416 1.00 61.82 664 ALA B O 1
ATOM 3900 N N . GLN B 1 248 ? -37.041 -22.086 17.382 1.00 57.96 665 GLN B N 1
ATOM 3901 C CA . GLN B 1 248 ? -36.790 -21.248 18.550 1.00 58.87 665 GLN B CA 1
ATOM 3902 C C . GLN B 1 248 ? -35.940 -20.027 18.213 1.00 56.08 665 GLN B C 1
ATOM 3903 O O . GLN B 1 248 ? -36.277 -18.917 18.611 1.00 64.23 665 GLN B O 1
ATOM 3909 N N . ILE B 1 249 ? -34.858 -20.206 17.465 1.00 51.23 666 ILE B N 1
ATOM 3910 C CA . ILE B 1 249 ? -34.111 -19.034 17.020 1.00 60.38 666 ILE B CA 1
ATOM 3911 C C . ILE B 1 249 ? -34.971 -18.173 16.086 1.00 66.68 666 ILE B C 1
ATOM 3912 O O . ILE B 1 249 ? -34.840 -16.945 16.076 1.00 74.13 666 ILE B O 1
ATOM 3917 N N . LEU B 1 250 ? -35.877 -18.809 15.340 1.00 59.73 667 LEU B N 1
ATOM 3918 C CA . LEU B 1 250 ? -36.810 -18.072 14.488 1.00 54.83 667 LEU B CA 1
ATOM 3919 C C . LEU B 1 250 ? -37.769 -17.167 15.279 1.00 58.84 667 LEU B C 1
ATOM 3920 O O . LEU B 1 250 ? -37.875 -15.988 14.961 1.00 58.71 667 LEU B O 1
ATOM 3925 N N . THR B 1 251 ? -38.454 -17.696 16.297 1.00 61.70 668 THR B N 1
ATOM 3926 C CA . THR B 1 251 ? -39.347 -16.858 17.107 1.00 62.14 668 THR B CA 1
ATOM 3927 C C . THR B 1 251 ? -38.540 -15.761 17.802 1.00 64.74 668 THR B C 1
ATOM 3928 O O . THR B 1 251 ? -39.025 -14.647 18.006 1.00 60.12 668 THR B O 1
ATOM 3932 N N . ASP B 1 252 ? -37.295 -16.083 18.139 1.00 66.87 669 ASP B N 1
ATOM 3933 C CA . ASP B 1 252 ? -36.380 -15.131 18.759 1.00 72.44 669 ASP B CA 1
ATOM 3934 C C . ASP B 1 252 ? -36.075 -13.951 17.819 1.00 72.68 669 ASP B C 1
ATOM 3935 O O . ASP B 1 252 ? -35.456 -12.963 18.224 1.00 65.94 669 ASP B O 1
ATOM 3940 N N . ALA B 1 253 ? -36.525 -14.068 16.569 1.00 75.02 670 ALA B N 1
ATOM 3941 C CA . ALA B 1 253 ? -36.491 -12.968 15.605 1.00 74.70 670 ALA B CA 1
ATOM 3942 C C . ALA B 1 253 ? -37.835 -12.794 14.863 1.00 81.69 670 ALA B C 1
ATOM 3943 O O . ALA B 1 253 ? -38.503 -11.772 15.023 1.00 84.76 670 ALA B O 1
ATOM 3945 N N . MET B 1 254 ? -38.227 -13.798 14.071 1.00 83.03 671 MET B N 1
ATOM 3946 C CA . MET B 1 254 ? -39.447 -13.748 13.245 1.00 81.68 671 MET B CA 1
ATOM 3947 C C . MET B 1 254 ? -40.366 -14.972 13.421 1.00 76.85 671 MET B C 1
ATOM 3948 O O . MET B 1 254 ? -40.005 -16.098 13.050 1.00 66.87 671 MET B O 1
ATOM 3953 N N . PHE B 1 255 ? -41.569 -14.728 13.941 1.00 79.24 672 PHE B N 1
ATOM 3954 C CA . PHE B 1 255 ? -42.441 -15.795 14.446 1.00 78.85 672 PHE B CA 1
ATOM 3955 C C . PHE B 1 255 ? -43.314 -16.525 13.412 1.00 77.99 672 PHE B C 1
ATOM 3956 O O . PHE B 1 255 ? -43.646 -17.696 13.605 1.00 78.25 672 PHE B O 1
ATOM 3958 N N . LYS B 1 256 ? -43.694 -15.849 12.331 1.00 75.63 673 LYS B N 1
ATOM 3959 C CA . LYS B 1 256 ? -44.525 -16.484 11.308 1.00 70.95 673 LYS B CA 1
ATOM 3960 C C . LYS B 1 256 ? -43.829 -17.714 10.745 1.00 71.28 673 LYS B C 1
ATOM 3961 O O . LYS B 1 256 ? -44.441 -18.771 10.576 1.00 69.89 673 LYS B O 1
ATOM 3963 N N . GLN B 1 257 ? -42.537 -17.571 10.474 1.00 72.65 674 GLN B N 1
ATOM 3964 C CA . GLN B 1 257 ? -41.756 -18.662 9.904 1.00 75.70 674 GLN B CA 1
ATOM 3965 C C . GLN B 1 257 ? -41.664 -19.857 10.846 1.00 76.25 674 GLN B C 1
ATOM 3966 O O . GLN B 1 257 ? -41.639 -21.011 10.405 1.00 70.91 674 GLN B O 1
ATOM 3972 N N . ASP B 1 258 ? -41.605 -19.573 12.144 1.00 77.56 675 ASP B N 1
ATOM 3973 C CA . ASP B 1 258 ? -41.542 -20.625 13.147 1.00 75.63 675 ASP B CA 1
ATOM 3974 C C . ASP B 1 258 ? -42.821 -21.457 13.153 1.00 79.49 675 ASP B C 1
ATOM 3975 O O . ASP B 1 258 ? -42.774 -22.691 13.240 1.00 77.68 675 ASP B O 1
ATOM 3977 N N . ALA B 1 259 ? -43.959 -20.774 13.060 1.00 80.33 676 ALA B N 1
ATOM 3978 C CA . ALA B 1 259 ? -45.246 -21.449 12.994 1.00 80.15 676 ALA B CA 1
ATOM 3979 C C . ALA B 1 259 ? -45.247 -22.340 11.767 1.00 79.66 676 ALA B C 1
ATOM 3980 O O . ALA B 1 259 ? -45.723 -23.475 11.812 1.00 79.86 676 ALA B O 1
ATOM 3982 N N . GLN B 1 260 ? -44.682 -21.820 10.679 1.00 79.07 677 GLN B N 1
ATOM 3983 C CA . GLN B 1 260 ? -44.559 -22.577 9.439 1.00 74.21 677 GLN B CA 1
ATOM 3984 C C . GLN B 1 260 ? -43.793 -23.878 9.695 1.00 73.41 677 GLN B C 1
ATOM 3985 O O . GLN B 1 260 ? -44.265 -24.947 9.317 1.00 68.50 677 GLN B O 1
ATOM 3991 N N . TRP B 1 261 ? -42.654 -23.781 10.388 1.00 77.15 678 TRP B N 1
ATOM 3992 C CA . TRP B 1 261 ? -41.776 -24.932 10.671 1.00 70.91 678 TRP B CA 1
ATOM 3993 C C . TRP B 1 261 ? -42.439 -26.076 11.466 1.00 64.22 678 TRP B C 1
ATOM 3994 O O . TRP B 1 261 ? -42.150 -27.251 11.229 1.00 54.90 678 TRP B O 1
ATOM 3996 N N . ILE B 1 262 ? -43.337 -25.733 12.390 1.00 63.78 679 ILE B N 1
ATOM 3997 C CA . ILE B 1 262 ? -43.948 -26.729 13.271 1.00 60.08 679 ILE B CA 1
ATOM 3998 C C . ILE B 1 262 ? -45.261 -27.348 12.758 1.00 62.60 679 ILE B C 1
ATOM 3999 O O . ILE B 1 262 ? -46.057 -27.842 13.548 1.00 62.14 679 ILE B O 1
ATOM 4001 N N . ARG B 1 263 ? -45.474 -27.330 11.443 1.00 66.90 680 ARG B N 1
ATOM 4002 C CA . ARG B 1 263 ? -46.644 -27.969 10.829 1.00 71.19 680 ARG B CA 1
ATOM 4003 C C . ARG B 1 263 ? -46.333 -29.400 10.334 1.00 73.74 680 ARG B C 1
ATOM 4004 O O . ARG B 1 263 ? -45.188 -29.850 10.420 1.00 70.02 680 ARG B O 1
ATOM 4012 N N . GLN B 1 264 ? -47.342 -30.100 9.803 1.00 75.47 681 GLN B N 1
ATOM 4013 C CA . GLN B 1 264 ? -47.245 -31.557 9.578 1.00 74.62 681 GLN B CA 1
ATOM 4014 C C . GLN B 1 264 ? -46.924 -32.049 8.150 1.00 75.85 681 GLN B C 1
ATOM 4015 O O . GLN B 1 264 ? -45.792 -32.483 7.897 1.00 72.65 681 GLN B O 1
ATOM 4017 N N . GLN B 1 265 ? -47.950 -32.008 7.283 1.00 76.26 682 GLN B N 1
ATOM 4018 C CA . GLN B 1 265 ? -47.993 -32.388 5.839 1.00 69.24 682 GLN B CA 1
ATOM 4019 C C . GLN B 1 265 ? -49.301 -33.145 5.533 1.00 70.16 682 GLN B C 1
ATOM 4020 O O . GLN B 1 265 ? -50.111 -32.736 4.688 1.00 67.51 682 GLN B O 1
#